Protein 8DQK (pdb70)

Foldseek 3Di:
DQDAFKDKAFDDCVQLVCLQVLVVVLVVLLVVVLVVLVVDADVVPNVLSVLVSVLSVVVVLLVCLQCVLLNTFMFMAGDCPVCCVPFNDPVPDGDAAAEEEEEEEEAPPVDPVLLLLQFVQQLQLFPDDFQRYAYEYQHQQPDVLNVVSVLVSLVVLLPLNLCCVQFVQFPSGDVVSVPDPPDPCTGPDDVVVVVVVVVVVVVVVVVVVCSVCVVVVQVVVQVVLVCCRARADPVRDGDQAAGPDDDDQRHRQHTAKAKAWSDWRWDPDFDFDDDQDDVCNDHGHPTGRTGHTDMYIHAHGDPPDCCQRPQNSVVLVVLLCCLQNLGQKYAYAYSQKHFRDSCVVVRQVSLCPGPPNPQAFKEAFQEAADDADPVRQQLLGCLCPCLPRQSSSQHPFHGFFDAHRMMGGPLVDVPVSVCCSVPPDNPVVSVPNDTPDPVSRVVSSVPSHPPVVPPDCDQPPDGQHGPAQGSTRVNRLRVCLVRGTHHYHDDPPGGIYGHGDFADPVVLVVLLSQLLRLQRVLPDPSQLVPGDPNDDVSVSSNSNSSNCVLVSQVSLLVVLCVLLVCLVVVDDSDNDQDPVNVVSVVSSVVSVVVSVVSSCVVSVHDPVSVLSSQLVVSVSSNQSSVVSVVVVVVVVVVVVSRQDADDDPSPVRVVCSVQSLLLSVLSSVLVQVVPPDPDCPPVPCVVVVVVVVCSSPVPVLLCNVGPVSPDCPPVVVVSVVSSVVSNVVSVVD

B-factor: mean 115.26, std 30.17, range [55.79, 216.32]

Radius of gyration: 29.5 Å; Cα contacts (8 Å, |Δi|>4): 977; chains: 1; bounding box: 66×68×90 Å

Structure (mmCIF, N/CA/C/O backbone):
data_8DQK
#
_entry.id   8DQK
#
_cell.length_a   1.00
_cell.length_b   1.00
_cell.length_c   1.00
_cell.angle_alpha   90.00
_cell.angle_beta   90.00
_cell.angle_gamma   90.00
#
_symmetry.space_group_name_H-M   'P 1'
#
loop_
_atom_site.group_PDB
_atom_site.id
_atom_site.type_symbol
_atom_site.label_atom_id
_atom_site.label_alt_id
_atom_site.label_comp_id
_atom_site.label_asym_id
_atom_site.label_entity_id
_atom_site.label_seq_id
_atom_site.pdbx_PDB_ins_code
_atom_site.Cartn_x
_atom_site.Cartn_y
_atom_site.Cartn_z
_atom_site.occupancy
_atom_site.B_iso_or_equiv
_atom_site.auth_seq_id
_atom_site.auth_comp_id
_atom_site.auth_asym_id
_atom_site.auth_atom_id
_atom_site.pdbx_PDB_model_num
ATOM 1 N N . ASP A 1 90 ? 109.183 86.256 150.440 1.00 157.05 90 ASP A N 1
ATOM 2 C CA . ASP A 1 90 ? 109.448 86.042 149.023 1.00 157.05 90 ASP A CA 1
ATOM 3 C C . ASP A 1 90 ? 110.883 86.431 148.681 1.00 157.05 90 ASP A C 1
ATOM 4 O O . ASP A 1 90 ? 111.533 87.159 149.432 1.00 157.05 90 ASP A O 1
ATOM 9 N N . ASP A 1 91 ? 111.373 85.943 147.543 1.00 140.17 91 ASP A N 1
ATOM 10 C CA . ASP A 1 91 ? 112.708 86.272 147.063 1.00 140.17 91 ASP A CA 1
ATOM 11 C C . ASP A 1 91 ? 112.680 86.989 145.719 1.00 140.17 91 ASP A C 1
ATOM 12 O O . ASP A 1 91 ? 113.675 86.953 144.987 1.00 140.17 91 ASP A O 1
ATOM 17 N N . ARG A 1 92 ? 111.567 87.626 145.376 1.00 141.97 92 ARG A N 1
ATOM 18 C CA . ARG A 1 92 ? 111.500 88.385 144.138 1.00 141.97 92 ARG A CA 1
ATOM 19 C C . ARG A 1 92 ? 112.486 89.550 144.198 1.00 141.97 92 ARG A C 1
ATOM 20 O O . ARG A 1 92 ? 112.556 90.251 145.215 1.00 141.97 92 ARG A O 1
ATOM 28 N N . PRO A 1 93 ? 113.272 89.772 143.144 1.00 128.26 93 PRO A N 1
ATOM 29 C CA . PRO A 1 93 ? 114.280 90.845 143.178 1.00 128.26 93 PRO A CA 1
ATOM 30 C C . PRO A 1 93 ? 113.654 92.206 143.445 1.00 128.26 93 PRO A C 1
ATOM 31 O O . PRO A 1 93 ? 112.627 92.567 142.865 1.00 128.26 93 PRO A O 1
ATOM 35 N N . VAL A 1 94 ? 114.295 92.965 144.339 1.00 113.72 94 VAL A N 1
ATOM 36 C CA . VAL A 1 94 ? 113.753 94.230 144.823 1.00 113.72 94 VAL A CA 1
ATOM 37 C C . VAL A 1 94 ? 113.821 95.353 143.802 1.00 113.72 94 VAL A C 1
ATOM 38 O O . VAL A 1 94 ? 113.385 96.471 144.098 1.00 113.72 94 VAL A O 1
ATOM 42 N N . PHE A 1 95 ? 114.368 95.100 142.615 1.00 120.46 95 PHE A N 1
ATOM 43 C CA . PHE A 1 95 ? 114.620 96.159 141.637 1.00 120.46 95 PHE A CA 1
ATOM 44 C C . PHE A 1 95 ? 114.080 95.736 140.273 1.00 120.46 95 PHE A C 1
ATOM 45 O O . PHE A 1 95 ? 114.518 94.734 139.701 1.00 120.46 95 PHE A O 1
ATOM 53 N N . ARG A 1 96 ? 113.098 96.486 139.776 1.00 109.82 96 ARG A N 1
ATOM 54 C CA . ARG A 1 96 ? 112.597 96.288 138.425 1.00 109.82 96 ARG A CA 1
ATOM 55 C C . ARG A 1 96 ? 113.490 97.012 137.426 1.00 109.82 96 ARG A C 1
ATOM 56 O O . ARG A 1 96 ? 113.867 98.173 137.627 1.00 109.82 96 ARG A O 1
ATOM 64 N N . THR A 1 97 ? 113.827 96.316 136.345 1.00 105.67 97 THR A N 1
ATOM 65 C CA . THR A 1 97 ? 114.725 96.825 135.320 1.00 105.67 97 THR A CA 1
ATOM 66 C C . THR A 1 97 ? 113.954 97.092 134.036 1.00 105.67 97 THR A C 1
ATOM 67 O O . THR A 1 97 ? 113.075 96.313 133.653 1.00 105.67 97 THR A O 1
ATOM 71 N N . GLU A 1 98 ? 114.289 98.196 133.375 1.00 100.91 98 GLU A N 1
ATOM 72 C CA . GLU A 1 98 ? 113.722 98.545 132.081 1.00 100.91 98 GLU A CA 1
ATOM 73 C C . GLU A 1 98 ? 114.860 98.692 131.085 1.00 100.91 98 GLU A C 1
ATOM 74 O O . GLU A 1 98 ? 115.784 99.485 131.301 1.00 100.91 98 GLU A O 1
ATOM 80 N N . LYS A 1 99 ? 114.798 97.922 130.007 1.00 99.93 99 LYS A N 1
ATOM 81 C CA . LYS A 1 99 ? 115.839 97.940 128.993 1.00 99.93 99 LYS A CA 1
ATOM 82 C C . LYS A 1 99 ? 115.383 98.737 127.777 1.00 99.93 99 LYS A C 1
ATOM 83 O O . LYS A 1 99 ? 114.197 98.788 127.441 1.00 99.93 99 LYS A O 1
ATOM 89 N N . ILE A 1 100 ? 116.354 99.370 127.115 1.00 105.59 100 ILE A N 1
ATOM 90 C CA . ILE A 1 100 ? 116.057 100.100 125.891 1.00 105.59 100 ILE A CA 1
ATOM 91 C C . ILE A 1 100 ? 115.703 99.111 124.791 1.00 105.59 100 ILE A C 1
ATOM 92 O O . ILE A 1 100 ? 116.310 98.038 124.674 1.00 105.59 100 ILE A O 1
ATOM 97 N N . LYS A 1 101 ? 114.700 99.462 123.989 1.00 88.92 101 LYS A N 1
ATOM 98 C CA . LYS A 1 101 ? 114.274 98.596 122.898 1.00 88.92 101 LYS A CA 1
ATOM 99 C C . LYS A 1 101 ? 115.427 98.352 121.932 1.00 88.92 101 LYS A C 1
ATOM 100 O O . LYS A 1 101 ? 116.219 99.253 121.643 1.00 88.92 101 LYS A O 1
ATOM 106 N N . GLY A 1 102 ? 115.523 97.114 121.442 1.00 89.88 102 GLY A N 1
ATOM 107 C CA . GLY A 1 102 ? 116.595 96.775 120.520 1.00 89.88 102 GLY A CA 1
ATOM 108 C C . GLY A 1 102 ? 116.557 97.606 119.253 1.00 89.88 102 GLY A C 1
ATOM 109 O O . GLY A 1 102 ? 117.593 98.082 118.779 1.00 89.88 102 GLY A O 1
ATOM 110 N N . VAL A 1 103 ? 115.357 97.818 118.704 1.00 86.55 103 VAL A N 1
ATOM 111 C CA . VAL A 1 103 ? 115.192 98.628 117.502 1.00 86.55 103 VAL A CA 1
ATOM 112 C C . VAL A 1 103 ? 115.565 100.084 117.756 1.00 86.55 103 VAL A C 1
ATOM 113 O O . VAL A 1 103 ? 115.606 100.887 116.818 1.00 86.55 103 VAL A O 1
ATOM 117 N N . LEU A 1 104 ? 115.829 100.450 119.009 1.00 84.26 104 LEU A N 1
ATOM 118 C CA . LEU A 1 104 ? 116.341 101.769 119.354 1.00 84.26 104 LEU A CA 1
ATOM 119 C C . LEU A 1 104 ? 117.774 101.707 119.871 1.00 84.26 104 LEU A C 1
ATOM 120 O O . LEU A 1 104 ? 118.592 102.570 119.537 1.00 84.26 104 LEU A O 1
ATOM 125 N N . LEU A 1 105 ? 118.094 100.698 120.684 1.00 94.09 105 LEU A N 1
ATOM 126 C CA . LEU A 1 105 ? 119.432 100.600 121.258 1.00 94.09 105 LEU A CA 1
ATOM 127 C C . LEU A 1 105 ? 120.472 100.262 120.195 1.00 94.09 105 LEU A C 1
ATOM 128 O O . LEU A 1 105 ? 121.527 100.904 120.121 1.00 94.09 105 LEU A O 1
ATOM 133 N N . HIS A 1 106 ? 120.201 99.249 119.370 1.00 108.84 106 HIS A N 1
ATOM 134 C CA . HIS A 1 106 ? 121.158 98.870 118.331 1.00 108.84 106 HIS A CA 1
ATOM 135 C C . HIS A 1 106 ? 121.403 99.990 117.326 1.00 108.84 106 HIS A C 1
ATOM 136 O O . HIS A 1 106 ? 122.578 100.265 117.016 1.00 108.84 106 HIS A O 1
ATOM 143 N N . PRO A 1 107 ? 120.380 100.665 116.779 1.00 101.03 107 PRO A N 1
ATOM 144 C CA . PRO A 1 107 ? 120.675 101.833 115.936 1.00 101.03 107 PRO A CA 1
ATOM 145 C C . PRO A 1 107 ? 121.456 102.907 116.667 1.00 101.03 107 PRO A C 1
ATOM 146 O O . PRO A 1 107 ? 122.320 103.549 116.063 1.00 101.03 107 PRO A O 1
ATOM 150 N N . TYR A 1 108 ? 121.199 103.095 117.962 1.00 96.42 108 TYR A N 1
ATOM 151 C CA . TYR A 1 108 ? 121.932 104.098 118.731 1.00 96.42 108 TYR A CA 1
ATOM 152 C C . TYR A 1 108 ? 123.426 103.793 118.750 1.00 96.42 108 TYR A C 1
ATOM 153 O O . TYR A 1 108 ? 124.256 104.666 118.462 1.00 96.42 108 TYR A O 1
ATOM 162 N N . ARG A 1 109 ? 123.790 102.547 119.064 1.00 106.88 109 ARG A N 1
ATOM 163 C CA . ARG A 1 109 ? 125.206 102.207 119.162 1.00 106.88 109 ARG A CA 1
ATOM 164 C C . ARG A 1 109 ? 125.874 102.189 117.790 1.00 106.88 109 ARG A C 1
ATOM 165 O O . ARG A 1 109 ? 127.011 102.659 117.647 1.00 106.88 109 ARG A O 1
ATOM 173 N N . VAL A 1 110 ? 125.193 101.666 116.765 1.00 116.82 110 VAL A N 1
ATOM 174 C CA . VAL A 1 110 ? 125.815 101.652 115.441 1.00 116.82 110 VAL A CA 1
ATOM 175 C C . VAL A 1 110 ? 125.960 103.074 114.912 1.00 116.82 110 VAL A C 1
ATOM 176 O O . VAL A 1 110 ? 126.908 103.387 114.180 1.00 116.82 110 VAL A O 1
ATOM 180 N N . LEU A 1 111 ? 125.045 103.968 115.296 1.00 106.05 111 LEU A N 1
ATOM 181 C CA . LEU A 1 111 ? 125.144 105.355 114.871 1.00 106.05 111 LEU A CA 1
ATOM 182 C C . LEU A 1 111 ? 126.254 106.091 115.610 1.00 106.05 111 LEU A C 1
ATOM 183 O O . LEU A 1 111 ? 126.928 106.935 115.016 1.00 106.05 111 LEU A O 1
ATOM 188 N N . ILE A 1 112 ? 126.478 105.774 116.887 1.00 94.65 112 ILE A N 1
ATOM 189 C CA . ILE A 1 112 ? 127.651 106.313 117.576 1.00 94.65 112 ILE A CA 1
ATOM 190 C C . ILE A 1 112 ? 128.931 105.816 116.910 1.00 94.65 112 ILE A C 1
ATOM 191 O O . ILE A 1 112 ? 129.905 106.567 116.753 1.00 94.65 112 ILE A O 1
ATOM 196 N N . PHE A 1 113 ? 128.950 104.540 116.514 1.00 102.85 113 PHE A N 1
ATOM 197 C CA . PHE A 1 113 ? 130.125 103.990 115.842 1.00 102.85 113 PHE A CA 1
ATOM 198 C C . PHE A 1 113 ? 130.388 104.695 114.515 1.00 102.85 113 PHE A C 1
ATOM 199 O O . PHE A 1 113 ? 131.532 105.058 114.209 1.00 102.85 113 PHE A O 1
ATOM 207 N N . VAL A 1 114 ? 129.343 104.900 113.710 1.00 94.91 114 VAL A N 1
ATOM 208 C CA . VAL A 1 114 ? 129.549 105.589 112.442 1.00 94.91 114 VAL A CA 1
ATOM 209 C C . VAL A 1 114 ? 129.889 107.055 112.686 1.00 94.91 114 VAL A C 1
ATOM 210 O O . VAL A 1 114 ? 130.604 107.667 111.889 1.00 94.91 114 VAL A O 1
ATOM 214 N N . ARG A 1 115 ? 129.416 107.636 113.793 1.00 93.18 115 ARG A N 1
ATOM 215 C CA . ARG A 1 115 ? 129.813 108.996 114.147 1.00 93.18 115 ARG A CA 1
ATOM 216 C C . ARG A 1 115 ? 131.310 109.084 114.405 1.00 93.18 115 ARG A C 1
ATOM 217 O O . ARG A 1 115 ? 131.986 109.992 113.906 1.00 93.18 115 ARG A O 1
ATOM 225 N N . LEU A 1 116 ? 131.848 108.150 115.192 1.00 92.13 116 LEU A N 1
ATOM 226 C CA . LEU A 1 116 ? 133.280 108.190 115.478 1.00 92.13 116 LEU A CA 1
ATOM 227 C C . LEU A 1 116 ? 134.099 107.901 114.222 1.00 92.13 116 LEU A C 1
ATOM 228 O O . LEU A 1 116 ? 135.147 108.523 113.998 1.00 92.13 116 LEU A O 1
ATOM 233 N N . ILE A 1 117 ? 133.626 106.978 113.379 1.00 87.52 117 ILE A N 1
ATOM 234 C CA . ILE A 1 117 ? 134.319 106.705 112.120 1.00 87.52 117 ILE A CA 1
ATOM 235 C C . ILE A 1 117 ? 134.313 107.940 111.224 1.00 87.52 117 ILE A C 1
ATOM 236 O O . ILE A 1 117 ? 135.332 108.291 110.611 1.00 87.52 117 ILE A O 1
ATOM 241 N N . ALA A 1 118 ? 133.166 108.620 111.135 1.00 84.57 118 ALA A N 1
ATOM 242 C CA . ALA A 1 118 ? 133.063 109.817 110.311 1.00 84.57 118 ALA A CA 1
ATOM 243 C C . ALA A 1 118 ? 133.951 110.931 110.845 1.00 84.57 118 ALA A C 1
ATOM 244 O O . ALA A 1 118 ? 134.546 111.678 110.064 1.00 84.57 118 ALA A O 1
ATOM 246 N N . PHE A 1 119 ? 134.047 111.068 112.169 1.00 75.00 119 PHE A N 1
ATOM 247 C CA . PHE A 1 119 ? 134.957 112.063 112.729 1.00 75.00 119 PHE A CA 1
ATOM 248 C C . PHE A 1 119 ? 136.412 111.733 112.428 1.00 75.00 119 PHE A C 1
ATOM 249 O O . PHE A 1 119 ? 137.212 112.637 112.162 1.00 75.00 119 PHE A O 1
ATOM 257 N N . THR A 1 120 ? 136.788 110.455 112.508 1.00 82.89 120 THR A N 1
ATOM 258 C CA . THR A 1 120 ? 138.156 110.088 112.154 1.00 82.89 120 THR A CA 1
ATOM 259 C C . THR A 1 120 ? 138.443 110.418 110.694 1.00 82.89 120 THR A C 1
ATOM 260 O O . THR A 1 120 ? 139.501 110.972 110.367 1.00 82.89 120 THR A O 1
ATOM 264 N N . LEU A 1 121 ? 137.495 110.113 109.806 1.00 73.13 121 LEU A N 1
ATOM 265 C CA . LEU A 1 121 ? 137.664 110.460 108.399 1.00 73.13 121 LEU A CA 1
ATOM 266 C C . LEU A 1 121 ? 137.750 111.971 108.209 1.00 73.13 121 LEU A C 1
ATOM 267 O O . LEU A 1 121 ? 138.551 112.459 107.404 1.00 73.13 121 LEU A O 1
ATOM 272 N N . PHE A 1 122 ? 136.936 112.728 108.949 1.00 79.05 122 PHE A N 1
ATOM 273 C CA . PHE A 1 122 ? 136.948 114.184 108.849 1.00 79.05 122 PHE A CA 1
ATOM 274 C C . PHE A 1 122 ? 138.284 114.767 109.289 1.00 79.05 122 PHE A C 1
ATOM 275 O O . PHE A 1 122 ? 138.836 115.652 108.625 1.00 79.05 122 PHE A O 1
ATOM 283 N N . VAL A 1 123 ? 138.810 114.300 110.422 1.00 77.28 123 VAL A N 1
ATOM 284 C CA . VAL A 1 123 ? 140.076 114.843 110.900 1.00 77.28 123 VAL A CA 1
ATOM 285 C C . VAL A 1 123 ? 141.211 114.432 109.970 1.00 77.28 123 VAL A C 1
ATOM 286 O O . VAL A 1 123 ? 142.142 115.213 109.739 1.00 77.28 123 VAL A O 1
ATOM 290 N N . ILE A 1 124 ? 141.146 113.225 109.397 1.00 73.12 124 ILE A N 1
ATOM 291 C CA . ILE A 1 124 ? 142.147 112.818 108.413 1.00 73.12 124 ILE A CA 1
ATOM 292 C C . ILE A 1 124 ? 142.090 113.731 107.192 1.00 73.12 124 ILE A C 1
ATOM 293 O O . ILE A 1 124 ? 143.123 114.184 106.682 1.00 73.12 124 ILE A O 1
ATOM 298 N N . TRP A 1 125 ? 140.877 114.021 106.713 1.00 74.38 125 TRP A N 1
ATOM 299 C CA . TRP A 1 125 ? 140.711 114.904 105.563 1.00 74.38 125 TRP A CA 1
ATOM 300 C C . TRP A 1 125 ? 141.252 116.298 105.853 1.00 74.38 125 TRP A C 1
ATOM 301 O O . TRP A 1 125 ? 141.927 116.900 105.010 1.00 74.38 125 TRP A O 1
ATOM 312 N N . ARG A 1 126 ? 140.959 116.829 107.042 1.00 68.29 126 ARG A N 1
ATOM 313 C CA . ARG A 1 126 ? 141.423 118.168 107.389 1.00 68.29 126 ARG A CA 1
ATOM 314 C C . ARG A 1 126 ? 142.940 118.213 107.523 1.00 68.29 126 ARG A C 1
ATOM 315 O O . ARG A 1 126 ? 143.578 119.188 107.107 1.00 68.29 126 ARG A O 1
ATOM 323 N N . ILE A 1 127 ? 143.537 117.172 108.107 1.00 65.59 127 ILE A N 1
ATOM 324 C CA . ILE A 1 127 ? 144.989 117.130 108.245 1.00 65.59 127 ILE A CA 1
ATOM 325 C C . ILE A 1 127 ? 145.657 117.042 106.878 1.00 65.59 127 ILE A C 1
ATOM 326 O O . ILE A 1 127 ? 146.629 117.756 106.601 1.00 65.59 127 ILE A O 1
ATOM 331 N N . SER A 1 128 ? 145.148 116.171 106.003 1.00 55.79 128 SER A N 1
ATOM 332 C CA . SER A 1 128 ? 145.760 116.001 104.688 1.00 55.79 128 SER A CA 1
ATOM 333 C C . SER A 1 128 ? 145.642 117.266 103.846 1.00 55.79 128 SER A C 1
ATOM 334 O O . SER A 1 128 ? 146.603 117.664 103.176 1.00 55.79 128 SER A O 1
ATOM 337 N N . HIS A 1 129 ? 144.478 117.910 103.865 1.00 59.94 129 HIS A N 1
ATOM 338 C CA . HIS A 1 129 ? 144.212 119.093 103.049 1.00 59.94 129 HIS A CA 1
ATOM 339 C C . HIS A 1 129 ? 144.560 120.336 103.860 1.00 59.94 129 HIS A C 1
ATOM 340 O O . HIS A 1 129 ? 143.725 120.867 104.597 1.00 59.94 129 HIS A O 1
ATOM 347 N N . LYS A 1 130 ? 145.799 120.797 103.720 1.00 74.51 130 LYS A N 1
ATOM 348 C CA . LYS A 1 130 ? 146.256 121.997 104.400 1.00 74.51 130 LYS A CA 1
ATOM 349 C C . LYS A 1 130 ? 145.734 123.246 103.696 1.00 74.51 130 LYS A C 1
ATOM 350 O O . LYS A 1 130 ? 145.359 123.221 102.520 1.00 74.51 130 LYS A O 1
ATOM 356 N N . ASN A 1 131 ? 145.712 124.353 104.437 1.00 78.58 131 ASN A N 1
ATOM 357 C CA . ASN A 1 131 ? 145.296 125.642 103.895 1.00 78.58 131 ASN A CA 1
ATOM 358 C C . ASN A 1 131 ? 146.486 126.592 103.912 1.00 78.58 131 ASN A C 1
ATOM 359 O O . ASN A 1 131 ? 146.755 127.230 104.941 1.00 78.58 131 ASN A O 1
ATOM 364 N N . PRO A 1 132 ? 147.231 126.718 102.811 1.00 84.96 132 PRO A N 1
ATOM 365 C CA . PRO A 1 132 ? 148.420 127.588 102.825 1.00 84.96 132 PRO A CA 1
ATOM 366 C C . PRO A 1 132 ? 148.107 129.052 103.078 1.00 84.96 132 PRO A C 1
ATOM 367 O O . PRO A 1 132 ? 148.940 129.762 103.655 1.00 84.96 132 PRO A O 1
ATOM 371 N N . ASP A 1 133 ? 146.932 129.528 102.661 1.00 87.58 133 ASP A N 1
ATOM 372 C CA . ASP A 1 133 ? 146.584 130.932 102.848 1.00 87.58 133 ASP A CA 1
ATOM 373 C C . ASP A 1 133 ? 146.413 131.292 104.318 1.00 87.58 133 ASP A C 1
ATOM 374 O O . ASP A 1 133 ? 146.751 132.410 104.722 1.00 87.58 133 ASP A O 1
ATOM 379 N N . ALA A 1 134 ? 145.898 130.368 105.124 1.00 85.55 134 ALA A N 1
ATOM 380 C CA . ALA A 1 134 ? 145.600 130.613 106.532 1.00 85.55 134 ALA A CA 1
ATOM 381 C C . ALA A 1 134 ? 146.144 129.468 107.381 1.00 85.55 134 ALA A C 1
ATOM 382 O O . ALA A 1 134 ? 145.433 128.867 108.187 1.00 85.55 134 ALA A O 1
ATOM 384 N N . MET A 1 135 ? 147.427 129.147 107.185 1.00 91.22 135 MET A N 1
ATOM 385 C CA . MET A 1 135 ? 148.013 127.973 107.827 1.00 91.22 135 MET A CA 1
ATOM 386 C C . MET A 1 135 ? 147.929 128.046 109.347 1.00 91.22 135 MET A C 1
ATOM 387 O O . MET A 1 135 ? 147.640 127.034 109.996 1.00 91.22 135 MET A O 1
ATOM 392 N N . TRP A 1 136 ? 148.176 129.219 109.935 1.00 68.50 136 TRP A N 1
ATOM 393 C CA . TRP A 1 136 ? 147.967 129.372 111.372 1.00 68.50 136 TRP A CA 1
ATOM 394 C C . TRP A 1 136 ? 146.507 129.126 111.732 1.00 68.50 136 TRP A C 1
ATOM 395 O O . TRP A 1 136 ? 146.198 128.398 112.686 1.00 68.50 136 TRP A O 1
ATOM 406 N N . LEU A 1 137 ? 145.591 129.720 110.963 1.00 75.75 137 LEU A N 1
ATOM 407 C CA . LEU A 1 137 ? 144.170 129.491 111.190 1.00 75.75 137 LEU A CA 1
ATOM 408 C C . LEU A 1 137 ? 143.802 128.037 110.932 1.00 75.75 137 LEU A C 1
ATOM 409 O O . LEU A 1 137 ? 142.941 127.480 111.619 1.00 75.75 137 LEU A O 1
ATOM 414 N N . TRP A 1 138 ? 144.444 127.405 109.948 1.00 81.25 138 TRP A N 1
ATOM 415 C CA . TRP A 1 138 ? 144.182 125.993 109.678 1.00 81.25 138 TRP A CA 1
ATOM 416 C C . TRP A 1 138 ? 144.576 125.124 110.867 1.00 81.25 138 TRP A C 1
ATOM 417 O O . TRP A 1 138 ? 143.824 124.229 111.275 1.00 81.25 138 TRP A O 1
ATOM 428 N N . VAL A 1 139 ? 145.756 125.378 111.439 1.00 82.07 139 VAL A N 1
ATOM 429 C CA . VAL A 1 139 ? 146.211 124.609 112.596 1.00 82.07 139 VAL A CA 1
ATOM 430 C C . VAL A 1 139 ? 145.286 124.843 113.783 1.00 82.07 139 VAL A C 1
ATOM 431 O O . VAL A 1 139 ? 144.900 123.904 114.492 1.00 82.07 139 VAL A O 1
ATOM 435 N N . THR A 1 140 ? 144.910 126.103 114.013 1.00 89.76 140 THR A N 1
ATOM 436 C CA . THR A 1 140 ? 144.007 126.402 115.119 1.00 89.76 140 THR A CA 1
ATOM 437 C C . THR A 1 140 ? 142.661 125.713 114.925 1.00 89.76 140 THR A C 1
ATOM 438 O O . THR A 1 140 ? 142.086 125.177 115.879 1.00 89.76 140 THR A O 1
ATOM 442 N N . SER A 1 141 ? 142.156 125.695 113.690 1.00 90.65 141 SER A N 1
ATOM 443 C CA . SER A 1 141 ? 140.862 125.082 113.416 1.00 90.65 141 SER A CA 1
ATOM 444 C C . SER A 1 141 ? 140.906 123.572 113.606 1.00 90.65 141 SER A C 1
ATOM 445 O O . SER A 1 141 ? 139.972 122.991 114.173 1.00 90.65 141 SER A O 1
ATOM 448 N N . ILE A 1 142 ? 141.968 122.911 113.136 1.00 89.97 142 ILE A N 1
ATOM 449 C CA . ILE A 1 142 ? 142.031 121.458 113.294 1.00 89.97 142 ILE A CA 1
ATOM 450 C C . ILE A 1 142 ? 142.204 121.098 114.765 1.00 89.97 142 ILE A C 1
ATOM 451 O O . ILE A 1 142 ? 141.621 120.123 115.252 1.00 89.97 142 ILE A O 1
ATOM 456 N N . CYS A 1 143 ? 142.987 121.892 115.503 1.00 95.21 143 CYS A N 1
ATOM 457 C CA . CYS A 1 143 ? 143.122 121.653 116.938 1.00 95.21 143 CYS A CA 1
ATOM 458 C C . CYS A 1 143 ? 141.786 121.832 117.652 1.00 95.21 143 CYS A C 1
ATOM 459 O O . CYS A 1 143 ? 141.416 121.027 118.517 1.00 95.21 143 CYS A O 1
ATOM 462 N N . GLY A 1 144 ? 141.043 122.882 117.296 1.00 95.75 144 GLY A N 1
ATOM 463 C CA . GLY A 1 144 ? 139.753 123.112 117.924 1.00 95.75 144 GLY A CA 1
ATOM 464 C C . GLY A 1 144 ? 138.746 122.023 117.612 1.00 95.75 144 GLY A C 1
ATOM 465 O O . GLY A 1 144 ? 138.000 121.586 118.493 1.00 95.75 144 GLY A O 1
ATOM 466 N N . GLU A 1 145 ? 138.703 121.571 116.356 1.00 94.62 145 GLU A N 1
ATOM 467 C CA . GLU A 1 145 ? 137.790 120.489 116.006 1.00 94.62 145 GLU A CA 1
ATOM 468 C C . GLU A 1 145 ? 138.192 119.186 116.686 1.00 94.62 145 GLU A C 1
ATOM 469 O O . GLU A 1 145 ? 137.320 118.419 117.109 1.00 94.62 145 GLU A O 1
ATOM 475 N N . PHE A 1 146 ? 139.497 118.932 116.827 1.00 99.64 146 PHE A N 1
ATOM 476 C CA . PHE A 1 146 ? 139.944 117.750 117.554 1.00 99.64 146 PHE A CA 1
ATOM 477 C C . PHE A 1 146 ? 139.504 117.817 119.010 1.00 99.64 146 PHE A C 1
ATOM 478 O O . PHE A 1 146 ? 139.028 116.823 119.568 1.00 99.64 146 PHE A O 1
ATOM 486 N N . TRP A 1 147 ? 139.639 118.989 119.637 1.00 104.66 147 TRP A N 1
ATOM 487 C CA . TRP A 1 147 ? 139.208 119.132 121.025 1.00 104.66 147 TRP A CA 1
ATOM 488 C C . TRP A 1 147 ? 137.698 118.962 121.164 1.00 104.66 147 TRP A C 1
ATOM 489 O O . TRP A 1 147 ? 137.224 118.312 122.104 1.00 104.66 147 TRP A O 1
ATOM 500 N N . PHE A 1 148 ? 136.926 119.547 120.244 1.00 98.04 148 PHE A N 1
ATOM 501 C CA . PHE A 1 148 ? 135.473 119.408 120.303 1.00 98.04 148 PHE A CA 1
ATOM 502 C C . PHE A 1 148 ? 135.047 117.956 120.134 1.00 98.04 148 PHE A C 1
ATOM 503 O O . PHE A 1 148 ? 134.169 117.472 120.858 1.00 98.04 148 PHE A O 1
ATOM 511 N N . GLY A 1 149 ? 135.659 117.244 119.187 1.00 100.59 149 GLY A N 1
ATOM 512 C CA . GLY A 1 149 ? 135.338 115.838 119.016 1.00 100.59 149 GLY A CA 1
ATOM 513 C C . GLY A 1 149 ? 135.761 114.992 120.199 1.00 100.59 149 GLY A C 1
ATOM 514 O O . GLY A 1 149 ? 135.070 114.043 120.570 1.00 100.59 149 GLY A O 1
ATOM 515 N N . PHE A 1 150 ? 136.906 115.320 120.803 1.00 109.33 150 PHE A N 1
ATOM 516 C CA . PHE A 1 150 ? 137.336 114.609 122.001 1.00 109.33 150 PHE A CA 1
ATOM 517 C C . PHE A 1 150 ? 136.342 114.809 123.137 1.00 109.33 150 PHE A C 1
ATOM 518 O O . PHE A 1 150 ? 135.988 113.853 123.835 1.00 109.33 150 PHE A O 1
ATOM 526 N N . SER A 1 151 ? 135.866 116.042 123.321 1.00 105.56 151 SER A N 1
ATOM 527 C CA . SER A 1 151 ? 134.862 116.308 124.348 1.00 105.56 151 SER A CA 1
ATOM 528 C C . SER A 1 151 ? 133.557 115.578 124.051 1.00 105.56 151 SER A C 1
ATOM 529 O O . SER A 1 151 ? 132.917 115.041 124.964 1.00 105.56 151 SER A O 1
ATOM 532 N N . TRP A 1 152 ? 133.143 115.551 122.781 1.00 106.80 152 TRP A N 1
ATOM 533 C CA . TRP A 1 152 ? 131.928 114.827 122.420 1.00 106.80 152 TRP A CA 1
ATOM 534 C C . TRP A 1 152 ? 132.077 113.337 122.696 1.00 106.80 152 TRP A C 1
ATOM 535 O O . TRP A 1 152 ? 131.135 112.686 123.160 1.00 106.80 152 TRP A O 1
ATOM 546 N N . LEU A 1 153 ? 133.253 112.777 122.403 1.00 102.97 153 LEU A N 1
ATOM 547 C CA . LEU A 1 153 ? 133.510 111.376 122.719 1.00 102.97 153 LEU A CA 1
ATOM 548 C C . LEU A 1 153 ? 133.442 111.138 124.221 1.00 102.97 153 LEU A C 1
ATOM 549 O O . LEU A 1 153 ? 132.823 110.172 124.680 1.00 102.97 153 LEU A O 1
ATOM 554 N N . LEU A 1 154 ? 134.057 112.027 125.006 1.00 114.66 154 LEU A N 1
ATOM 555 C CA . LEU A 1 154 ? 134.002 111.896 126.459 1.00 114.66 154 LEU A CA 1
ATOM 556 C C . LEU A 1 154 ? 132.568 111.943 126.968 1.00 114.66 154 LEU A C 1
ATOM 557 O O . LEU A 1 154 ? 132.222 111.236 127.922 1.00 114.66 154 LEU A O 1
ATOM 562 N N . ASP A 1 155 ? 131.725 112.771 126.349 1.00 118.77 155 ASP A N 1
ATOM 563 C CA . ASP A 1 155 ? 130.350 112.928 126.810 1.00 118.77 155 ASP A CA 1
ATOM 564 C C . ASP A 1 155 ? 129.440 111.793 126.353 1.00 118.77 155 ASP A C 1
ATOM 565 O O . ASP A 1 155 ? 128.492 111.444 127.066 1.00 118.77 155 ASP A O 1
ATOM 570 N N . GLN A 1 156 ? 129.704 111.205 125.187 1.00 123.32 156 GLN A N 1
ATOM 571 C CA . GLN A 1 156 ? 128.794 110.228 124.600 1.00 123.32 156 GLN A CA 1
ATOM 572 C C . GLN A 1 156 ? 129.213 108.782 124.823 1.00 123.32 156 GLN A C 1
ATOM 573 O O . GLN A 1 156 ? 128.365 107.888 124.739 1.00 123.32 156 GLN A O 1
ATOM 579 N N . LEU A 1 157 ? 130.493 108.527 125.096 1.00 115.45 157 LEU A N 1
ATOM 580 C CA . LEU A 1 157 ? 130.954 107.155 125.301 1.00 115.45 157 LEU A CA 1
ATOM 581 C C . LEU A 1 157 ? 130.285 106.470 126.490 1.00 115.45 157 LEU A C 1
ATOM 582 O O . LEU A 1 157 ? 129.883 105.302 126.347 1.00 115.45 157 LEU A O 1
ATOM 587 N N . PRO A 1 158 ? 130.133 107.094 127.664 1.00 107.09 158 PRO A N 1
ATOM 588 C CA . PRO A 1 158 ? 129.469 106.400 128.775 1.00 107.09 158 PRO A CA 1
ATOM 589 C C . PRO A 1 158 ? 127.950 106.474 128.752 1.00 107.09 158 PRO A C 1
ATOM 590 O O . PRO A 1 158 ? 127.314 105.991 129.696 1.00 107.09 158 PRO A O 1
ATOM 594 N N . LYS A 1 159 ? 127.348 107.059 127.718 1.00 110.87 159 LYS A N 1
ATOM 595 C CA . LYS A 1 159 ? 125.900 107.074 127.559 1.00 110.87 159 LYS A CA 1
ATOM 596 C C . LYS A 1 159 ? 125.414 106.009 126.585 1.00 110.87 159 LYS A C 1
ATOM 597 O O . LYS A 1 159 ? 124.271 106.079 126.122 1.00 110.87 159 LYS A O 1
ATOM 603 N N . LEU A 1 160 ? 126.261 105.029 126.260 1.00 114.45 160 LEU A N 1
ATOM 604 C CA . LEU A 1 160 ? 125.930 104.067 125.215 1.00 114.45 160 LEU A CA 1
ATOM 605 C C . LEU A 1 160 ? 124.864 103.070 125.659 1.00 114.45 160 LEU A C 1
ATOM 606 O O . LEU A 1 160 ? 124.049 102.637 124.836 1.00 114.45 160 LEU A O 1
ATOM 611 N N . ASN A 1 161 ? 124.844 102.694 126.937 1.00 103.48 161 ASN A N 1
ATOM 612 C CA . ASN A 1 161 ? 123.987 101.612 127.432 1.00 103.48 161 ASN A CA 1
ATOM 613 C C . ASN A 1 161 ? 123.160 101.987 128.669 1.00 103.48 161 ASN A C 1
ATOM 614 O O . ASN A 1 161 ? 123.258 101.348 129.723 1.00 103.48 161 ASN A O 1
ATOM 619 N N . PRO A 1 162 ? 122.252 102.958 128.541 1.00 107.54 162 PRO A N 1
ATOM 620 C CA . PRO A 1 162 ? 121.382 103.297 129.675 1.00 107.54 162 PRO A CA 1
ATOM 621 C C . PRO A 1 162 ? 120.385 102.188 129.980 1.00 107.54 162 PRO A C 1
ATOM 622 O O . PRO A 1 162 ? 119.756 101.624 129.081 1.00 107.54 162 PRO A O 1
ATOM 626 N N . ILE A 1 163 ? 120.237 101.887 131.270 1.00 102.67 163 ILE A N 1
ATOM 627 C CA . ILE A 1 163 ? 119.237 100.944 131.764 1.00 102.67 163 ILE A CA 1
ATOM 628 C C . ILE A 1 163 ? 118.466 101.623 132.888 1.00 102.67 163 ILE A C 1
ATOM 629 O O . ILE A 1 163 ? 119.073 102.183 133.808 1.00 102.67 163 ILE A O 1
ATOM 634 N N . ASN A 1 164 ? 117.137 101.577 132.817 1.00 96.75 164 ASN A N 1
ATOM 635 C CA . ASN A 1 164 ? 116.315 102.218 133.830 1.00 96.75 164 ASN A CA 1
ATOM 636 C C . ASN A 1 164 ? 116.093 101.285 135.015 1.00 96.75 164 ASN A C 1
ATOM 637 O O . ASN A 1 164 ? 115.895 100.078 134.855 1.00 96.75 164 ASN A O 1
ATOM 642 N N . ARG A 1 165 ? 116.113 101.864 136.214 1.00 106.71 165 ARG A N 1
ATOM 643 C CA . ARG A 1 165 ? 116.013 101.096 137.449 1.00 106.71 165 ARG A CA 1
ATOM 644 C C . ARG A 1 165 ? 114.927 101.707 138.319 1.00 106.71 165 ARG A C 1
ATOM 645 O O . ARG A 1 165 ? 114.963 102.911 138.590 1.00 106.71 165 ARG A O 1
ATOM 653 N N . VAL A 1 166 ? 113.967 100.893 138.753 1.00 98.98 166 VAL A N 1
ATOM 654 C CA . VAL A 1 166 ? 112.945 101.381 139.679 1.00 98.98 166 VAL A CA 1
ATOM 655 C C . VAL A 1 166 ? 112.822 100.418 140.856 1.00 98.98 166 VAL A C 1
ATOM 656 O O . VAL A 1 166 ? 113.105 99.220 140.714 1.00 98.98 166 VAL A O 1
ATOM 660 N N . PRO A 1 167 ? 112.452 100.899 142.038 1.00 101.43 167 PRO A N 1
ATOM 661 C CA . PRO A 1 167 ? 112.269 100.015 143.190 1.00 101.43 167 PRO A CA 1
ATOM 662 C C . PRO A 1 167 ? 110.833 99.511 143.302 1.00 101.43 167 PRO A C 1
ATOM 663 O O . PRO A 1 167 ? 109.953 99.863 142.515 1.00 101.43 167 PRO A O 1
ATOM 667 N N . ASP A 1 168 ? 110.617 98.670 144.312 1.00 121.26 168 ASP A N 1
ATOM 668 C CA . ASP A 1 168 ? 109.291 98.190 144.683 1.00 121.26 168 ASP A CA 1
ATOM 669 C C . ASP A 1 168 ? 109.222 98.059 146.198 1.00 121.26 168 ASP A C 1
ATOM 670 O O . ASP A 1 168 ? 110.258 97.945 146.860 1.00 121.26 168 ASP A O 1
ATOM 675 N N . LEU A 1 169 ? 108.006 98.094 146.746 1.00 121.04 169 LEU A N 1
ATOM 676 C CA . LEU A 1 169 ? 107.830 98.137 148.192 1.00 121.04 169 LEU A CA 1
ATOM 677 C C . LEU A 1 169 ? 107.153 96.902 148.770 1.00 121.04 169 LEU A C 1
ATOM 678 O O . LEU A 1 169 ? 107.305 96.641 149.969 1.00 121.04 169 LEU A O 1
ATOM 683 N N . ALA A 1 170 ? 106.411 96.143 147.960 1.00 136.98 170 ALA A N 1
ATOM 684 C CA . ALA A 1 170 ? 105.711 94.972 148.482 1.00 136.98 170 ALA A CA 1
ATOM 685 C C . ALA A 1 170 ? 106.691 93.920 148.987 1.00 136.98 170 ALA A C 1
ATOM 686 O O . ALA A 1 170 ? 106.460 93.295 150.030 1.00 136.98 170 ALA A O 1
ATOM 688 N N . VAL A 1 171 ? 107.790 93.710 148.259 1.00 125.53 171 VAL A N 1
ATOM 689 C CA . VAL A 1 171 ? 108.776 92.715 148.670 1.00 125.53 171 VAL A CA 1
ATOM 690 C C . VAL A 1 171 ? 109.417 93.102 150.000 1.00 125.53 171 VAL A C 1
ATOM 691 O O . VAL A 1 171 ? 109.602 92.255 150.883 1.00 125.53 171 VAL A O 1
ATOM 695 N N . LEU A 1 172 ? 109.749 94.384 150.178 1.00 117.90 172 LEU A N 1
ATOM 696 C CA . LEU A 1 172 ? 110.287 94.833 151.459 1.00 117.90 172 LEU A CA 1
ATOM 697 C C . LEU A 1 172 ? 109.255 94.675 152.568 1.00 117.90 172 LEU A C 1
ATOM 698 O O . LEU A 1 172 ? 109.579 94.234 153.676 1.00 117.90 172 LEU A O 1
ATOM 703 N N . ARG A 1 173 ? 107.999 95.022 152.281 1.00 140.11 173 ARG A N 1
ATOM 704 C CA . ARG A 1 173 ? 106.966 94.970 153.309 1.00 140.11 173 ARG A CA 1
ATOM 705 C C . ARG A 1 173 ? 106.622 93.539 153.702 1.00 140.11 173 ARG A C 1
ATOM 706 O O . ARG A 1 173 ? 106.100 93.311 154.799 1.00 140.11 173 ARG A O 1
ATOM 714 N N . GLN A 1 174 ? 106.889 92.564 152.830 1.00 143.88 174 GLN A N 1
ATOM 715 C CA . GLN A 1 174 ? 106.648 91.179 153.224 1.00 143.88 174 GLN A CA 1
ATOM 716 C C . GLN A 1 174 ? 107.878 90.572 153.890 1.00 143.88 174 GLN A C 1
ATOM 717 O O . GLN A 1 174 ? 107.749 89.748 154.803 1.00 143.88 174 GLN A O 1
ATOM 723 N N . ARG A 1 175 ? 109.079 90.962 153.453 1.00 147.71 175 ARG A N 1
ATOM 724 C CA . ARG A 1 175 ? 110.285 90.315 153.959 1.00 147.71 175 ARG A CA 1
ATOM 725 C C . ARG A 1 175 ? 110.764 90.942 155.264 1.00 147.71 175 ARG A C 1
ATOM 726 O O . ARG A 1 175 ? 110.963 90.238 156.260 1.00 147.71 175 ARG A O 1
ATOM 734 N N . PHE A 1 176 ? 110.968 92.258 155.276 1.00 156.08 176 PHE A N 1
ATOM 735 C CA . PHE A 1 176 ? 111.574 92.921 156.424 1.00 156.08 176 PHE A CA 1
ATOM 736 C C . PHE A 1 176 ? 110.564 93.519 157.390 1.00 156.08 176 PHE A C 1
ATOM 737 O O . PHE A 1 176 ? 110.942 93.889 158.507 1.00 156.08 176 PHE A O 1
ATOM 745 N N . ASP A 1 177 ? 109.300 93.627 156.998 1.00 164.33 177 ASP A N 1
ATOM 746 C CA . ASP A 1 177 ? 108.275 94.116 157.907 1.00 164.33 177 ASP A CA 1
ATOM 747 C C . ASP A 1 177 ? 107.527 92.944 158.529 1.00 164.33 177 ASP A C 1
ATOM 748 O O . ASP A 1 177 ? 107.163 91.984 157.842 1.00 164.33 177 ASP A O 1
ATOM 753 N N . ARG A 1 178 ? 107.294 93.030 159.837 1.00 156.71 178 ARG A N 1
ATOM 754 C CA . ARG A 1 178 ? 106.647 91.963 160.579 1.00 156.71 178 ARG A CA 1
ATOM 755 C C . ARG A 1 178 ? 105.262 92.396 161.050 1.00 156.71 178 ARG A C 1
ATOM 756 O O . ARG A 1 178 ? 105.088 93.508 161.558 1.00 156.71 178 ARG A O 1
ATOM 764 N N . PRO A 1 179 ? 104.255 91.534 160.890 1.00 158.24 179 PRO A N 1
ATOM 765 C CA . PRO A 1 179 ? 102.882 91.926 161.253 1.00 158.24 179 PRO A CA 1
ATOM 766 C C . PRO A 1 179 ? 102.685 92.199 162.734 1.00 158.24 179 PRO A C 1
ATOM 767 O O . PRO A 1 179 ? 101.696 92.848 163.098 1.00 158.24 179 PRO A O 1
ATOM 771 N N . ASP A 1 180 ? 103.583 91.733 163.601 1.00 142.27 180 ASP A N 1
ATOM 772 C CA . ASP A 1 180 ? 103.425 91.911 165.039 1.00 142.27 180 ASP A CA 1
ATOM 773 C C . ASP A 1 180 ? 103.756 93.325 165.508 1.00 142.27 180 ASP A C 1
ATOM 774 O O . ASP A 1 180 ? 103.817 93.560 166.720 1.00 142.27 180 ASP A O 1
ATOM 779 N N . GLY A 1 181 ? 103.968 94.263 164.587 1.00 131.93 181 GLY A N 1
ATOM 780 C CA . GLY A 1 181 ? 104.319 95.621 164.934 1.00 131.93 181 GLY A CA 1
ATOM 781 C C . GLY A 1 181 ? 105.804 95.892 165.031 1.00 131.93 181 GLY A C 1
ATOM 782 O O . GLY A 1 181 ? 106.199 97.060 165.136 1.00 131.93 181 GLY A O 1
ATOM 783 N N . THR A 1 182 ? 106.638 94.857 164.998 1.00 138.93 182 THR A N 1
ATOM 784 C CA . THR A 1 182 ? 108.082 95.009 165.044 1.00 138.93 182 THR A CA 1
ATOM 785 C C . THR A 1 182 ? 108.647 95.018 163.625 1.00 138.93 182 THR A C 1
ATOM 786 O O . THR A 1 182 ? 107.918 94.942 162.633 1.00 138.93 182 THR A O 1
ATOM 790 N N . SER A 1 183 ? 109.972 95.113 163.532 1.00 143.39 183 SER A N 1
ATOM 791 C CA . SER A 1 183 ? 110.645 95.127 162.243 1.00 143.39 183 SER A CA 1
ATOM 792 C C . SER A 1 183 ? 112.084 94.668 162.423 1.00 143.39 183 SER A C 1
ATOM 793 O O . SER A 1 183 ? 112.632 94.689 163.528 1.00 143.39 183 SER A O 1
ATOM 796 N N . THR A 1 184 ? 112.692 94.249 161.312 1.00 142.70 184 THR A N 1
ATOM 797 C CA . THR A 1 184 ? 114.085 93.826 161.285 1.00 142.70 184 THR A CA 1
ATOM 798 C C . THR A 1 184 ? 114.963 94.776 160.477 1.00 142.70 184 THR A C 1
ATOM 799 O O . THR A 1 184 ? 116.097 94.425 160.134 1.00 142.70 184 THR A O 1
ATOM 803 N N . LEU A 1 185 ? 114.464 95.972 160.174 1.00 118.13 185 LEU A N 1
ATOM 804 C CA . LEU A 1 185 ? 115.234 96.936 159.408 1.00 118.13 185 LEU A CA 1
ATOM 805 C C . LEU A 1 185 ? 116.439 97.422 160.213 1.00 118.13 185 LEU A C 1
ATOM 806 O O . LEU A 1 185 ? 116.412 97.425 161.446 1.00 118.13 185 LEU A O 1
ATOM 811 N N . PRO A 1 186 ? 117.513 97.820 159.540 1.00 118.99 186 PRO A N 1
ATOM 812 C CA . PRO A 1 186 ? 118.657 98.402 160.246 1.00 118.99 186 PRO A CA 1
ATOM 813 C C . PRO A 1 186 ? 118.425 99.870 160.571 1.00 118.99 186 PRO A C 1
ATOM 814 O O . PRO A 1 186 ? 117.360 100.437 160.318 1.00 118.99 186 PRO A O 1
ATOM 818 N N . GLY A 1 187 ? 119.456 100.483 161.142 1.00 112.28 187 GLY A N 1
ATOM 819 C CA . GLY A 1 187 ? 119.390 101.888 161.482 1.00 112.28 187 GLY A CA 1
ATOM 820 C C . GLY A 1 187 ? 119.685 102.785 160.294 1.00 112.28 187 GLY A C 1
ATOM 821 O O . GLY A 1 187 ? 120.044 102.342 159.203 1.00 112.28 187 GLY A O 1
ATOM 822 N N . LEU A 1 188 ? 119.532 104.088 160.526 1.00 106.54 188 LEU A N 1
ATOM 823 C CA . LEU A 1 188 ? 119.773 105.081 159.487 1.00 106.54 188 LEU A CA 1
ATOM 824 C C . LEU A 1 188 ? 119.940 106.440 160.151 1.00 106.54 188 LEU A C 1
ATOM 825 O O . LEU A 1 188 ? 119.224 106.754 161.108 1.00 106.54 188 LEU A O 1
ATOM 830 N N . ASP A 1 189 ? 120.887 107.230 159.652 1.00 90.56 189 ASP A N 1
ATOM 831 C CA . ASP A 1 189 ? 121.097 108.595 160.114 1.00 90.56 189 ASP A CA 1
ATOM 832 C C . ASP A 1 189 ? 120.667 109.574 159.029 1.00 90.56 189 ASP A C 1
ATOM 833 O O . ASP A 1 189 ? 120.884 109.329 157.840 1.00 90.56 189 ASP A O 1
ATOM 838 N N . ILE A 1 190 ? 120.051 110.679 159.444 1.00 93.67 190 ILE A N 1
ATOM 839 C CA . ILE A 1 190 ? 119.590 111.723 158.533 1.00 93.67 190 ILE A CA 1
ATOM 840 C C . ILE A 1 190 ? 120.236 113.037 158.947 1.00 93.67 190 ILE A C 1
ATOM 841 O O . ILE A 1 190 ? 120.034 113.505 160.074 1.00 93.67 190 ILE A O 1
ATOM 846 N N . PHE A 1 191 ? 120.982 113.643 158.028 1.00 83.17 191 PHE A N 1
ATOM 847 C CA . PHE A 1 191 ? 121.647 114.918 158.255 1.00 83.17 191 PHE A CA 1
ATOM 848 C C . PHE A 1 191 ? 120.878 116.036 157.568 1.00 83.17 191 PHE A C 1
ATOM 849 O O . PHE A 1 191 ? 120.473 115.901 156.412 1.00 83.17 191 PHE A O 1
ATOM 857 N N . VAL A 1 192 ? 120.687 117.142 158.281 1.00 87.59 192 VAL A N 1
ATOM 858 C CA . VAL A 1 192 ? 120.129 118.364 157.711 1.00 87.59 192 VAL A CA 1
ATOM 859 C C . VAL A 1 192 ? 121.130 119.481 157.964 1.00 87.59 192 VAL A C 1
ATOM 860 O O . VAL A 1 192 ? 121.379 119.845 159.119 1.00 87.59 192 VAL A O 1
ATOM 864 N N . THR A 1 193 ? 121.701 120.028 156.893 1.00 98.47 193 THR A N 1
ATOM 865 C CA . THR A 1 193 ? 122.766 121.018 157.010 1.00 98.47 193 THR A CA 1
ATOM 866 C C . THR A 1 193 ? 122.235 122.399 156.641 1.00 98.47 193 THR A C 1
ATOM 867 O O . THR A 1 193 ? 121.602 122.566 155.591 1.00 98.47 193 THR A O 1
ATOM 871 N N . THR A 1 194 ? 122.492 123.383 157.504 1.00 101.83 194 THR A N 1
ATOM 872 C CA . THR A 1 194 ? 122.144 124.767 157.234 1.00 101.83 194 THR A CA 1
ATOM 873 C C . THR A 1 194 ? 123.324 125.653 157.610 1.00 101.83 194 THR A C 1
ATOM 874 O O . THR A 1 194 ? 124.074 125.354 158.544 1.00 101.83 194 THR A O 1
ATOM 878 N N . ALA A 1 195 ? 123.481 126.750 156.873 1.00 106.66 195 ALA A N 1
ATOM 879 C CA . ALA A 1 195 ? 124.625 127.646 157.015 1.00 106.66 195 ALA A CA 1
ATOM 880 C C . ALA A 1 195 ? 124.358 128.864 157.886 1.00 106.66 195 ALA A C 1
ATOM 881 O O . ALA A 1 195 ? 125.131 129.128 158.818 1.00 106.66 195 ALA A O 1
ATOM 883 N N . ASP A 1 196 ? 123.283 129.605 157.621 1.00 115.57 196 ASP A N 1
ATOM 884 C CA . ASP A 1 196 ? 123.053 130.854 158.336 1.00 115.57 196 ASP A CA 1
ATOM 885 C C . ASP A 1 196 ? 121.573 131.207 158.318 1.00 115.57 196 ASP A C 1
ATOM 886 O O . ASP A 1 196 ? 120.948 131.191 157.254 1.00 115.57 196 ASP A O 1
ATOM 891 N N . PRO A 1 197 ? 120.979 131.527 159.469 1.00 105.99 197 PRO A N 1
ATOM 892 C CA . PRO A 1 197 ? 119.519 131.701 159.510 1.00 105.99 197 PRO A CA 1
ATOM 893 C C . PRO A 1 197 ? 119.003 132.885 158.701 1.00 105.99 197 PRO A C 1
ATOM 894 O O . PRO A 1 197 ? 117.847 132.845 158.260 1.00 105.99 197 PRO A O 1
ATOM 898 N N . ILE A 1 198 ? 119.799 133.937 158.484 1.00 110.79 198 ILE A N 1
ATOM 899 C CA . ILE A 1 198 ? 119.248 135.113 157.816 1.00 110.79 198 ILE A CA 1
ATOM 900 C C . ILE A 1 198 ? 119.419 135.094 156.296 1.00 110.79 198 ILE A C 1
ATOM 901 O O . ILE A 1 198 ? 118.630 135.740 155.589 1.00 110.79 198 ILE A O 1
ATOM 906 N N . LYS A 1 199 ? 120.387 134.351 155.758 1.00 114.74 199 LYS A N 1
ATOM 907 C CA . LYS A 1 199 ? 120.433 134.241 154.305 1.00 114.74 199 LYS A CA 1
ATOM 908 C C . LYS A 1 199 ? 119.565 133.112 153.779 1.00 114.74 199 LYS A C 1
ATOM 909 O O . LYS A 1 199 ? 118.975 133.252 152.701 1.00 114.74 199 LYS A O 1
ATOM 915 N N . GLU A 1 200 ? 119.465 131.992 154.504 1.00 115.62 200 GLU A N 1
ATOM 916 C CA . GLU A 1 200 ? 118.605 130.903 154.072 1.00 115.62 200 GLU A CA 1
ATOM 917 C C . GLU A 1 200 ? 117.350 130.869 154.930 1.00 115.62 200 GLU A C 1
ATOM 918 O O . GLU A 1 200 ? 117.425 131.095 156.146 1.00 115.62 200 GLU A O 1
ATOM 924 N N . PRO A 1 201 ? 116.188 130.623 154.332 1.00 119.41 201 PRO A N 1
ATOM 925 C CA . PRO A 1 201 ? 114.931 130.704 155.087 1.00 119.41 201 PRO A CA 1
ATOM 926 C C . PRO A 1 201 ? 114.824 129.594 156.123 1.00 119.41 201 PRO A C 1
ATOM 927 O O . PRO A 1 201 ? 114.888 128.407 155.798 1.00 119.41 201 PRO A O 1
ATOM 931 N N . ILE A 1 202 ? 114.640 129.995 157.384 1.00 114.95 202 ILE A N 1
ATOM 932 C CA . ILE A 1 202 ? 114.457 129.017 158.452 1.00 114.95 202 ILE A CA 1
ATOM 933 C C . ILE A 1 202 ? 113.161 128.242 158.255 1.00 114.95 202 ILE A C 1
ATOM 934 O O . ILE A 1 202 ? 112.985 127.156 158.822 1.00 114.95 202 ILE A O 1
ATOM 939 N N . LEU A 1 203 ? 112.233 128.781 157.460 1.00 107.51 203 LEU A N 1
ATOM 940 C CA . LEU A 1 203 ? 111.014 128.046 157.141 1.00 107.51 203 LEU A CA 1
ATOM 941 C C . LEU A 1 203 ? 111.326 126.790 156.336 1.00 107.51 203 LEU A C 1
ATOM 942 O O . LEU A 1 203 ? 110.682 125.752 156.521 1.00 107.51 203 LEU A O 1
ATOM 947 N N . SER A 1 204 ? 112.309 126.868 155.435 1.00 106.59 204 SER A N 1
ATOM 948 C CA . SER A 1 204 ? 112.733 125.681 154.699 1.00 106.59 204 SER A CA 1
ATOM 949 C C . SER A 1 204 ? 113.298 124.624 155.639 1.00 106.59 204 SER A C 1
ATOM 950 O O . SER A 1 204 ? 113.007 123.431 155.491 1.00 106.59 204 SER A O 1
ATOM 953 N N . THR A 1 205 ? 114.109 125.043 156.614 1.00 97.60 205 THR A N 1
ATOM 954 C CA . THR A 1 205 ? 114.639 124.100 157.594 1.00 97.60 205 THR A CA 1
ATOM 955 C C . THR A 1 205 ? 113.520 123.481 158.422 1.00 97.60 205 THR A C 1
ATOM 956 O O . THR A 1 205 ? 113.542 122.278 158.709 1.00 97.60 205 THR A O 1
ATOM 960 N N . ALA A 1 206 ? 112.534 124.291 158.818 1.00 84.87 206 ALA A N 1
ATOM 961 C CA . ALA A 1 206 ? 111.403 123.765 159.575 1.00 84.87 206 ALA A CA 1
ATOM 962 C C . ALA A 1 206 ? 110.620 122.746 158.757 1.00 84.87 206 ALA A C 1
ATOM 963 O O . ALA A 1 206 ? 110.235 121.689 159.271 1.00 84.87 206 ALA A O 1
ATOM 965 N N . ASN A 1 207 ? 110.381 123.043 157.479 1.00 81.37 207 ASN A N 1
ATOM 966 C CA . ASN A 1 207 ? 109.687 122.092 156.617 1.00 81.37 207 ASN A CA 1
ATOM 967 C C . ASN A 1 207 ? 110.483 120.802 156.472 1.00 81.37 207 ASN A C 1
ATOM 968 O O . ASN A 1 207 ? 109.917 119.705 156.530 1.00 81.37 207 ASN A O 1
ATOM 973 N N . SER A 1 208 ? 111.801 120.915 156.294 1.00 79.67 208 SER A N 1
ATOM 974 C CA . SER A 1 208 ? 112.633 119.726 156.146 1.00 79.67 208 SER A CA 1
ATOM 975 C C . SER A 1 208 ? 112.608 118.867 157.406 1.00 79.67 208 SER A C 1
ATOM 976 O O . SER A 1 208 ? 112.498 117.637 157.324 1.00 79.67 208 SER A O 1
ATOM 979 N N . VAL A 1 209 ? 112.709 119.493 158.581 1.00 82.64 209 VAL A N 1
ATOM 980 C CA . VAL A 1 209 ? 112.754 118.711 159.813 1.00 82.64 209 VAL A CA 1
ATOM 981 C C . VAL A 1 209 ? 111.386 118.109 160.119 1.00 82.64 209 VAL A C 1
ATOM 982 O O . VAL A 1 209 ? 111.292 116.994 160.646 1.00 82.64 209 VAL A O 1
ATOM 986 N N . LEU A 1 210 ? 110.303 118.818 159.782 1.00 84.12 210 LEU A N 1
ATOM 987 C CA . LEU A 1 210 ? 108.978 118.236 159.962 1.00 84.12 210 LEU A CA 1
ATOM 988 C C . LEU A 1 210 ? 108.722 117.111 158.969 1.00 84.12 210 LEU A C 1
ATOM 989 O O . LEU A 1 210 ? 107.956 116.187 159.266 1.00 84.12 210 LEU A O 1
ATOM 994 N N . SER A 1 211 ? 109.348 117.168 157.791 1.00 83.19 211 SER A N 1
ATOM 995 C CA . SER A 1 211 ? 109.191 116.089 156.823 1.00 83.19 211 SER A CA 1
ATOM 996 C C . SER A 1 211 ? 109.994 114.859 157.229 1.00 83.19 211 SER A C 1
ATOM 997 O O . SER A 1 211 ? 109.529 113.725 157.061 1.00 83.19 211 SER A O 1
ATOM 1000 N N . ILE A 1 212 ? 111.200 115.059 157.765 1.00 72.18 212 ILE A N 1
ATOM 1001 C CA . ILE A 1 212 ? 112.014 113.911 158.155 1.00 72.18 212 ILE A CA 1
ATOM 1002 C C . ILE A 1 212 ? 111.515 113.315 159.466 1.00 72.18 212 ILE A C 1
ATOM 1003 O O . ILE A 1 212 ? 111.660 112.109 159.701 1.00 72.18 212 ILE A O 1
ATOM 1008 N N . LEU A 1 213 ? 110.922 114.135 160.338 1.00 81.10 213 LEU A N 1
ATOM 1009 C CA . LEU A 1 213 ? 110.383 113.613 161.589 1.00 81.10 213 LEU A CA 1
ATOM 1010 C C . LEU A 1 213 ? 109.096 112.833 161.361 1.00 81.10 213 LEU A C 1
ATOM 1011 O O . LEU A 1 213 ? 108.769 111.935 162.145 1.00 81.10 213 LEU A O 1
ATOM 1016 N N . ALA A 1 214 ? 108.358 113.157 160.301 1.00 89.17 214 ALA A N 1
ATOM 1017 C CA . ALA A 1 214 ? 107.119 112.472 159.964 1.00 89.17 214 ALA A CA 1
ATOM 1018 C C . ALA A 1 214 ? 107.312 111.390 158.910 1.00 89.17 214 ALA A C 1
ATOM 1019 O O . ALA A 1 214 ? 106.323 110.871 158.384 1.00 89.17 214 ALA A O 1
ATOM 1021 N N . ALA A 1 215 ? 108.556 111.046 158.587 1.00 96.39 215 ALA A N 1
ATOM 1022 C CA . ALA A 1 215 ? 108.823 110.025 157.588 1.00 96.39 215 ALA A CA 1
ATOM 1023 C C . ALA A 1 215 ? 108.358 108.655 158.077 1.00 96.39 215 ALA A C 1
ATOM 1024 O O . ALA A 1 215 ? 108.323 108.368 159.277 1.00 96.39 215 ALA A O 1
ATOM 1026 N N . ASP A 1 216 ? 107.996 107.801 157.118 1.00 112.90 216 ASP A N 1
ATOM 1027 C CA . ASP A 1 216 ? 107.478 106.466 157.419 1.00 112.90 216 ASP A CA 1
ATOM 1028 C C . ASP A 1 216 ? 108.656 105.504 157.543 1.00 112.90 216 ASP A C 1
ATOM 1029 O O . ASP A 1 216 ? 108.949 104.699 156.657 1.00 112.90 216 ASP A O 1
ATOM 1034 N N . TYR A 1 217 ? 109.340 105.598 158.675 1.00 113.79 217 TYR A N 1
ATOM 1035 C CA . TYR A 1 217 ? 110.493 104.771 158.991 1.00 113.79 217 TYR A CA 1
ATOM 1036 C C . TYR A 1 217 ? 110.402 104.360 160.451 1.00 113.79 217 TYR A C 1
ATOM 1037 O O . TYR A 1 217 ? 109.745 105.038 161.250 1.00 113.79 217 TYR A O 1
ATOM 1046 N N . PRO A 1 218 ? 111.022 103.241 160.824 1.00 100.42 218 PRO A N 1
ATOM 1047 C CA . PRO A 1 218 ? 111.067 102.862 162.241 1.00 100.42 218 PRO A CA 1
ATOM 1048 C C . PRO A 1 218 ? 111.606 103.989 163.110 1.00 100.42 218 PRO A C 1
ATOM 1049 O O . PRO A 1 218 ? 112.617 104.620 162.792 1.00 100.42 218 PRO A O 1
ATOM 1053 N N . VAL A 1 219 ? 110.912 104.240 164.220 1.00 98.55 219 VAL A N 1
ATOM 1054 C CA . VAL A 1 219 ? 111.211 105.404 165.048 1.00 98.55 219 VAL A CA 1
ATOM 1055 C C . VAL A 1 219 ? 112.540 105.225 165.773 1.00 98.55 219 VAL A C 1
ATOM 1056 O O . VAL A 1 219 ? 113.371 106.140 165.816 1.00 98.55 219 VAL A O 1
ATOM 1060 N N . ASP A 1 220 ? 112.764 104.046 166.348 1.00 106.29 220 ASP A N 1
ATOM 1061 C CA . ASP A 1 220 ? 113.917 103.814 167.209 1.00 106.29 220 ASP A CA 1
ATOM 1062 C C . ASP A 1 220 ? 115.230 103.697 166.447 1.00 106.29 220 ASP A C 1
ATOM 1063 O O . ASP A 1 220 ? 116.292 103.700 167.080 1.00 106.29 220 ASP A O 1
ATOM 1068 N N . ARG A 1 221 ? 115.195 103.596 165.119 1.00 107.21 221 ARG A N 1
ATOM 1069 C CA . ARG A 1 221 ? 116.406 103.416 164.334 1.00 107.21 221 ARG A CA 1
ATOM 1070 C C . ARG A 1 221 ? 116.754 104.601 163.445 1.00 107.21 221 ARG A C 1
ATOM 1071 O O . ARG A 1 221 ? 117.886 104.664 162.951 1.00 107.21 221 ARG A O 1
ATOM 1079 N N . ASN A 1 222 ? 115.833 105.535 163.227 1.00 97.37 222 ASN A N 1
ATOM 1080 C CA . ASN A 1 222 ? 116.097 106.721 162.423 1.00 97.37 222 ASN A CA 1
ATOM 1081 C C . ASN A 1 222 ? 116.572 107.837 163.346 1.00 97.37 222 ASN A C 1
ATOM 1082 O O . ASN A 1 222 ? 115.793 108.353 164.155 1.00 97.37 222 ASN A O 1
ATOM 1087 N N . THR A 1 223 ? 117.845 108.206 163.223 1.00 100.90 223 THR A N 1
ATOM 1088 C CA . THR A 1 223 ? 118.474 109.185 164.101 1.00 100.90 223 THR A CA 1
ATOM 1089 C C . THR A 1 223 ? 118.760 110.449 163.302 1.00 100.90 223 THR A C 1
ATOM 1090 O O . THR A 1 223 ? 119.380 110.384 162.236 1.00 100.90 223 THR A O 1
ATOM 1094 N N . CYS A 1 224 ? 118.327 111.592 163.825 1.00 106.14 224 CYS A N 1
ATOM 1095 C CA . CYS A 1 224 ? 118.397 112.860 163.110 1.00 106.14 224 CYS A CA 1
ATOM 1096 C C . CYS A 1 224 ? 119.491 113.746 163.692 1.00 106.14 224 CYS A C 1
ATOM 1097 O O . CYS A 1 224 ? 119.634 113.849 164.915 1.00 106.14 224 CYS A O 1
ATOM 1100 N N . TYR A 1 225 ? 120.256 114.384 162.809 1.00 103.42 225 TYR A N 1
ATOM 1101 C CA . TYR A 1 225 ? 121.272 115.362 163.170 1.00 103.42 225 TYR A CA 1
ATOM 1102 C C . TYR A 1 225 ? 121.059 116.615 162.334 1.00 103.42 225 TYR A C 1
ATOM 1103 O O . TYR A 1 225 ? 120.799 116.525 161.129 1.00 103.42 225 TYR A O 1
ATOM 1112 N N . VAL A 1 226 ? 121.159 117.775 162.973 1.00 114.46 226 VAL A N 1
ATOM 1113 C CA . VAL A 1 226 ? 120.991 119.062 162.311 1.00 114.46 226 VAL A CA 1
ATOM 1114 C C . VAL A 1 226 ? 122.252 119.875 162.563 1.00 114.46 226 VAL A C 1
ATOM 1115 O O . VAL A 1 226 ? 122.558 120.228 163.708 1.00 114.46 226 VAL A O 1
ATOM 1119 N N . SER A 1 227 ? 122.987 120.172 161.491 1.00 107.09 227 SER A N 1
ATOM 1120 C CA . SER A 1 227 ? 124.195 120.991 161.576 1.00 107.09 227 SER A CA 1
ATOM 1121 C C . SER A 1 227 ? 123.834 122.433 161.237 1.00 107.09 227 SER A C 1
ATOM 1122 O O . SER A 1 227 ? 123.771 122.842 160.074 1.00 107.09 227 SER A O 1
ATOM 1125 N N . ASP A 1 228 ? 123.577 123.210 162.285 1.00 114.13 228 ASP A N 1
ATOM 1126 C CA . ASP A 1 228 ? 123.403 124.655 162.157 1.00 114.13 228 ASP A CA 1
ATOM 1127 C C . ASP A 1 228 ? 124.776 125.291 162.315 1.00 114.13 228 ASP A C 1
ATOM 1128 O O . ASP A 1 228 ? 125.255 125.526 163.426 1.00 114.13 228 ASP A O 1
ATOM 1133 N N . ASP A 1 229 ? 125.423 125.563 161.179 1.00 116.21 229 ASP A N 1
ATOM 1134 C CA . ASP A 1 229 ? 126.787 126.078 161.192 1.00 116.21 229 ASP A CA 1
ATOM 1135 C C . ASP A 1 229 ? 126.891 127.414 161.916 1.00 116.21 229 ASP A C 1
ATOM 1136 O O . ASP A 1 229 ? 127.941 127.716 162.493 1.00 116.21 229 ASP A O 1
ATOM 1141 N N . SER A 1 230 ? 125.825 128.214 161.908 1.00 105.69 230 SER A N 1
ATOM 1142 C CA . SER A 1 230 ? 125.846 129.485 162.619 1.00 105.69 230 SER A CA 1
ATOM 1143 C C . SER A 1 230 ? 125.731 129.300 164.126 1.00 105.69 230 SER A C 1
ATOM 1144 O O . SER A 1 230 ? 126.274 130.108 164.887 1.00 105.69 230 SER A O 1
ATOM 1147 N N . GLY A 1 231 ? 125.058 128.244 164.572 1.00 108.39 231 GLY A N 1
ATOM 1148 C CA . GLY A 1 231 ? 124.836 128.051 165.997 1.00 108.39 231 GLY A CA 1
ATOM 1149 C C . GLY A 1 231 ? 123.918 129.085 166.610 1.00 108.39 231 GLY A C 1
ATOM 1150 O O . GLY A 1 231 ? 124.296 129.752 167.582 1.00 108.39 231 GLY A O 1
ATOM 1151 N N . MET A 1 232 ? 122.712 129.226 166.069 1.00 102.98 232 MET A N 1
ATOM 1152 C CA . MET A 1 232 ? 121.749 130.206 166.547 1.00 102.98 232 MET A CA 1
ATOM 1153 C C . MET A 1 232 ? 120.645 129.538 167.354 1.00 102.98 232 MET A C 1
ATOM 1154 O O . MET A 1 232 ? 120.250 128.399 167.092 1.00 102.98 232 MET A O 1
ATOM 1159 N N . LEU A 1 233 ? 120.157 130.268 168.359 1.00 100.15 233 LEU A N 1
ATOM 1160 C CA . LEU A 1 233 ? 119.082 129.764 169.206 1.00 100.15 233 LEU A CA 1
ATOM 1161 C C . LEU A 1 233 ? 117.730 129.802 168.509 1.00 100.15 233 LEU A C 1
ATOM 1162 O O . LEU A 1 233 ? 116.800 129.121 168.953 1.00 100.15 233 LEU A O 1
ATOM 1167 N N . LEU A 1 234 ? 117.595 130.586 167.436 1.00 113.98 234 LEU A N 1
ATOM 1168 C CA . LEU A 1 234 ? 116.366 130.550 166.651 1.00 113.98 234 LEU A CA 1
ATOM 1169 C C . LEU A 1 234 ? 116.110 129.147 166.117 1.00 113.98 234 LEU A C 1
ATOM 1170 O O . LEU A 1 234 ? 115.014 128.598 166.279 1.00 113.98 234 LEU A O 1
ATOM 1175 N N . THR A 1 235 ? 117.128 128.537 165.504 1.00 109.87 235 THR A N 1
ATOM 1176 C CA . THR A 1 235 ? 116.986 127.172 165.008 1.00 109.87 235 THR A CA 1
ATOM 1177 C C . THR A 1 235 ? 116.800 126.184 166.153 1.00 109.87 235 THR A C 1
ATOM 1178 O O . THR A 1 235 ? 116.024 125.228 166.033 1.00 109.87 235 THR A O 1
ATOM 1182 N N . TYR A 1 236 ? 117.504 126.396 167.268 1.00 104.83 236 TYR A N 1
ATOM 1183 C CA . TYR A 1 236 ? 117.379 125.494 168.410 1.00 104.83 236 TYR A CA 1
ATOM 1184 C C . TYR A 1 236 ? 115.947 125.454 168.928 1.00 104.83 236 TYR A C 1
ATOM 1185 O O . TYR A 1 236 ? 115.368 124.376 169.108 1.00 104.83 236 TYR A O 1
ATOM 1194 N N . GLU A 1 237 ? 115.350 126.623 169.161 1.00 99.10 237 GLU A N 1
ATOM 1195 C CA . GLU A 1 237 ? 113.982 126.645 169.658 1.00 99.10 237 GLU A CA 1
ATOM 1196 C C . GLU A 1 237 ? 112.964 126.286 168.587 1.00 99.10 237 GLU A C 1
ATOM 1197 O O . GLU A 1 237 ? 111.901 125.758 168.926 1.00 99.10 237 GLU A O 1
ATOM 1203 N N . ALA A 1 238 ? 113.266 126.525 167.308 1.00 101.51 238 ALA A N 1
ATOM 1204 C CA . ALA A 1 238 ? 112.400 126.018 166.251 1.00 101.51 238 ALA A CA 1
ATOM 1205 C C . ALA A 1 238 ? 112.339 124.497 166.292 1.00 101.51 238 ALA A C 1
ATOM 1206 O O . ALA A 1 238 ? 111.257 123.905 166.231 1.00 101.51 238 ALA A O 1
ATOM 1208 N N . LEU A 1 239 ? 113.499 123.848 166.428 1.00 101.12 239 LEU A N 1
ATOM 1209 C CA . LEU A 1 239 ? 113.527 122.393 166.535 1.00 101.12 239 LEU A CA 1
ATOM 1210 C C . LEU A 1 239 ? 112.866 121.905 167.818 1.00 101.12 239 LEU A C 1
ATOM 1211 O O . LEU A 1 239 ? 112.181 120.877 167.805 1.00 101.12 239 LEU A O 1
ATOM 1216 N N . ALA A 1 240 ? 113.050 122.623 168.927 1.00 91.01 240 ALA A N 1
ATOM 1217 C CA . ALA A 1 240 ? 112.421 122.215 170.181 1.00 91.01 240 ALA A CA 1
ATOM 1218 C C . ALA A 1 240 ? 110.900 122.289 170.085 1.00 91.01 240 ALA A C 1
ATOM 1219 O O . ALA A 1 240 ? 110.193 121.351 170.474 1.00 91.01 240 ALA A O 1
ATOM 1221 N N . GLU A 1 241 ? 110.377 123.399 169.559 1.00 92.27 241 GLU A N 1
ATOM 1222 C CA . GLU A 1 241 ? 108.936 123.529 169.394 1.00 92.27 241 GLU A CA 1
ATOM 1223 C C . GLU A 1 241 ? 108.399 122.544 168.366 1.00 92.27 241 GLU A C 1
ATOM 1224 O O . GLU A 1 241 ? 107.269 122.064 168.501 1.00 92.27 241 GLU A O 1
ATOM 1230 N N . SER A 1 242 ? 109.189 122.223 167.338 1.00 90.49 242 SER A N 1
ATOM 1231 C CA . SER A 1 242 ? 108.784 121.183 166.401 1.00 90.49 242 SER A CA 1
ATOM 1232 C C . SER A 1 242 ? 108.710 119.828 167.092 1.00 90.49 242 SER A C 1
ATOM 1233 O O . SER A 1 242 ? 107.825 119.022 166.794 1.00 90.49 242 SER A O 1
ATOM 1236 N N . SER A 1 243 ? 109.630 119.563 168.021 1.00 91.03 243 SER A N 1
ATOM 1237 C CA . SER A 1 243 ? 109.557 118.333 168.803 1.00 91.03 243 SER A CA 1
ATOM 1238 C C . SER A 1 243 ? 108.305 118.307 169.672 1.00 91.03 243 SER A C 1
ATOM 1239 O O . SER A 1 243 ? 107.660 117.260 169.809 1.00 91.03 243 SER A O 1
ATOM 1242 N N . LYS A 1 244 ? 107.951 119.446 170.274 1.00 95.82 244 LYS A N 1
ATOM 1243 C CA . LYS A 1 244 ? 106.713 119.508 171.053 1.00 95.82 244 LYS A CA 1
ATOM 1244 C C . LYS A 1 244 ? 105.489 119.274 170.172 1.00 95.82 244 LYS A C 1
ATOM 1245 O O . LYS A 1 244 ? 104.552 118.571 170.569 1.00 95.82 244 LYS A O 1
ATOM 1251 N N . PHE A 1 245 ? 105.483 119.856 168.973 1.00 98.04 245 PHE A N 1
ATOM 1252 C CA . PHE A 1 245 ? 104.353 119.795 168.054 1.00 98.04 245 PHE A CA 1
ATOM 1253 C C . PHE A 1 245 ? 104.268 118.460 167.318 1.00 98.04 245 PHE A C 1
ATOM 1254 O O . PHE A 1 245 ? 103.205 118.124 166.775 1.00 98.04 245 PHE A O 1
ATOM 1262 N N . ALA A 1 246 ? 105.357 117.688 167.311 1.00 94.44 246 ALA A N 1
ATOM 1263 C CA . ALA A 1 246 ? 105.383 116.431 166.576 1.00 94.44 246 ALA A CA 1
ATOM 1264 C C . ALA A 1 246 ? 104.432 115.408 167.177 1.00 94.44 246 ALA A C 1
ATOM 1265 O O . ALA A 1 246 ? 103.844 114.607 166.443 1.00 94.44 246 ALA A O 1
ATOM 1267 N N . THR A 1 247 ? 104.244 115.439 168.499 1.00 98.52 247 THR A N 1
ATOM 1268 C CA . THR A 1 247 ? 103.381 114.470 169.167 1.00 98.52 247 THR A CA 1
ATOM 1269 C C . THR A 1 247 ? 101.959 114.478 168.625 1.00 98.52 247 THR A C 1
ATOM 1270 O O . THR A 1 247 ? 101.265 113.462 168.744 1.00 98.52 247 THR A O 1
ATOM 1274 N N . LEU A 1 248 ? 101.509 115.587 168.042 1.00 89.10 248 LEU A N 1
ATOM 1275 C CA . LEU A 1 248 ? 100.218 115.635 167.371 1.00 89.10 248 LEU A CA 1
ATOM 1276 C C . LEU A 1 248 ? 100.325 115.757 165.859 1.00 89.10 248 LEU A C 1
ATOM 1277 O O . LEU A 1 248 ? 99.361 115.436 165.161 1.00 89.10 248 LEU A O 1
ATOM 1282 N N . TRP A 1 249 ? 101.465 116.211 165.332 1.00 85.44 249 TRP A N 1
ATOM 1283 C CA . TRP A 1 249 ? 101.622 116.303 163.883 1.00 85.44 249 TRP A CA 1
ATOM 1284 C C . TRP A 1 249 ? 101.892 114.938 163.255 1.00 85.44 249 TRP A C 1
ATOM 1285 O O . TRP A 1 249 ? 101.198 114.523 162.320 1.00 85.44 249 TRP A O 1
ATOM 1296 N N . VAL A 1 250 ? 102.910 114.232 163.756 1.00 92.22 250 VAL A N 1
ATOM 1297 C CA . VAL A 1 250 ? 103.333 112.980 163.120 1.00 92.22 250 VAL A CA 1
ATOM 1298 C C . VAL A 1 250 ? 102.242 111.918 163.127 1.00 92.22 250 VAL A C 1
ATOM 1299 O O . VAL A 1 250 ? 102.067 111.241 162.102 1.00 92.22 250 VAL A O 1
ATOM 1303 N N . PRO A 1 251 ? 101.510 111.674 164.226 1.00 92.94 251 PRO A N 1
ATOM 1304 C CA . PRO A 1 251 ? 100.429 110.674 164.151 1.00 92.94 251 PRO A CA 1
ATOM 1305 C C . PRO A 1 251 ? 99.395 110.987 163.085 1.00 92.94 251 PRO A C 1
ATOM 1306 O O . PRO A 1 251 ? 98.907 110.071 162.411 1.00 92.94 251 PRO A O 1
ATOM 1310 N N . PHE A 1 252 ? 99.057 112.267 162.907 1.00 85.95 252 PHE A N 1
ATOM 1311 C CA . PHE A 1 252 ? 98.141 112.660 161.842 1.00 85.95 252 PHE A CA 1
ATOM 1312 C C . PHE A 1 252 ? 98.691 112.272 160.475 1.00 85.95 252 PHE A C 1
ATOM 1313 O O . PHE A 1 252 ? 97.985 111.660 159.661 1.00 85.95 252 PHE A O 1
ATOM 1321 N N . CYS A 1 253 ? 99.963 112.594 160.223 1.00 95.44 253 CYS A N 1
ATOM 1322 C CA . CYS A 1 253 ? 100.577 112.283 158.937 1.00 95.44 253 CYS A CA 1
ATOM 1323 C C . CYS A 1 253 ? 100.616 110.782 158.693 1.00 95.44 253 CYS A C 1
ATOM 1324 O O . CYS A 1 253 ? 100.351 110.319 157.577 1.00 95.44 253 CYS A O 1
ATOM 1327 N N . ARG A 1 254 ? 100.947 110.005 159.724 1.00 108.98 254 ARG A N 1
ATOM 1328 C CA . ARG A 1 254 ? 100.997 108.556 159.563 1.00 108.98 254 ARG A CA 1
ATOM 1329 C C . ARG A 1 254 ? 99.611 107.970 159.312 1.00 108.98 254 ARG A C 1
ATOM 1330 O O . ARG A 1 254 ? 99.459 107.067 158.481 1.00 108.98 254 ARG A O 1
ATOM 1338 N N . LYS A 1 255 ? 98.587 108.463 160.016 1.00 90.41 255 LYS A N 1
ATOM 1339 C CA . LYS A 1 255 ? 97.278 107.820 159.946 1.00 90.41 255 LYS A CA 1
ATOM 1340 C C . LYS A 1 255 ? 96.519 108.202 158.676 1.00 90.41 255 LYS A C 1
ATOM 1341 O O . LYS A 1 255 ? 95.869 107.350 158.060 1.00 90.41 255 LYS A O 1
ATOM 1347 N N . HIS A 1 256 ? 96.574 109.472 158.265 1.00 87.13 256 HIS A N 1
ATOM 1348 C CA . HIS A 1 256 ? 95.720 109.937 157.177 1.00 87.13 256 HIS A CA 1
ATOM 1349 C C . HIS A 1 256 ? 96.449 110.040 155.841 1.00 87.13 256 HIS A C 1
ATOM 1350 O O . HIS A 1 256 ? 95.899 110.601 154.888 1.00 87.13 256 HIS A O 1
ATOM 1357 N N . GLY A 1 257 ? 97.662 109.503 155.748 1.00 89.69 257 GLY A N 1
ATOM 1358 C CA . GLY A 1 257 ? 98.365 109.432 154.481 1.00 89.69 257 GLY A CA 1
ATOM 1359 C C . GLY A 1 257 ? 98.637 110.775 153.834 1.00 89.69 257 GLY A C 1
ATOM 1360 O O . GLY A 1 257 ? 98.474 110.932 152.620 1.00 89.69 257 GLY A O 1
ATOM 1361 N N . ILE A 1 258 ? 99.045 111.752 154.637 1.00 79.85 258 ILE A N 1
ATOM 1362 C CA . ILE A 1 258 ? 99.446 113.057 154.122 1.00 79.85 258 ILE A CA 1
ATOM 1363 C C . ILE A 1 258 ? 100.752 112.921 153.351 1.00 79.85 258 ILE A C 1
ATOM 1364 O O . ILE A 1 258 ? 101.748 112.413 153.874 1.00 79.85 258 ILE A O 1
ATOM 1369 N N . GLU A 1 259 ? 100.742 113.378 152.096 1.00 84.68 259 GLU A N 1
ATOM 1370 C CA . GLU A 1 259 ? 101.897 113.341 151.217 1.00 84.68 259 GLU A CA 1
ATOM 1371 C C . GLU A 1 259 ? 101.783 114.545 150.288 1.00 84.68 259 GLU A C 1
ATOM 1372 O O . GLU A 1 259 ? 100.743 114.714 149.624 1.00 84.68 259 GLU A O 1
ATOM 1378 N N . PRO A 1 260 ? 102.816 115.394 150.204 1.00 79.55 260 PRO A N 1
ATOM 1379 C CA . PRO A 1 260 ? 104.124 115.306 150.870 1.00 79.55 260 PRO A CA 1
ATOM 1380 C C . PRO A 1 260 ? 104.064 115.650 152.355 1.00 79.55 260 PRO A C 1
ATOM 1381 O O . PRO A 1 260 ? 103.121 116.287 152.816 1.00 79.55 260 PRO A O 1
ATOM 1385 N N . ARG A 1 261 ? 105.069 115.232 153.125 1.00 81.67 261 ARG A N 1
ATOM 1386 C CA . ARG A 1 261 ? 105.115 115.529 154.550 1.00 81.67 261 ARG A CA 1
ATOM 1387 C C . ARG A 1 261 ? 105.343 117.006 154.845 1.00 81.67 261 ARG A C 1
ATOM 1388 O O . ARG A 1 261 ? 105.145 117.427 155.989 1.00 81.67 261 ARG A O 1
ATOM 1396 N N . GLY A 1 262 ? 105.757 117.793 153.854 1.00 76.26 262 GLY A N 1
ATOM 1397 C CA . GLY A 1 262 ? 105.933 119.214 154.033 1.00 76.26 262 GLY A CA 1
ATOM 1398 C C . GLY A 1 262 ? 104.628 119.906 154.369 1.00 76.26 262 GLY A C 1
ATOM 1399 O O . GLY A 1 262 ? 103.633 119.788 153.647 1.00 76.26 262 GLY A O 1
ATOM 1400 N N . PRO A 1 263 ? 104.607 120.638 155.486 1.00 77.68 263 PRO A N 1
ATOM 1401 C CA . PRO A 1 263 ? 103.352 121.296 155.896 1.00 77.68 263 PRO A CA 1
ATOM 1402 C C . PRO A 1 263 ? 102.849 122.323 154.895 1.00 77.68 263 PRO A C 1
ATOM 1403 O O . PRO A 1 263 ? 101.699 122.233 154.447 1.00 77.68 263 PRO A O 1
ATOM 1407 N N . GLU A 1 264 ? 103.680 123.303 154.528 1.00 78.49 264 GLU A N 1
ATOM 1408 C CA . GLU A 1 264 ? 103.224 124.342 153.609 1.00 78.49 264 GLU A CA 1
ATOM 1409 C C . GLU A 1 264 ? 102.971 123.776 152.216 1.00 78.49 264 GLU A C 1
ATOM 1410 O O . GLU A 1 264 ? 102.066 124.234 151.509 1.00 78.49 264 GLU A O 1
ATOM 1416 N N . SER A 1 265 ? 103.754 122.775 151.808 1.00 82.01 265 SER A N 1
ATOM 1417 C CA . SER A 1 265 ? 103.502 122.121 150.528 1.00 82.01 265 SER A CA 1
ATOM 1418 C C . SER A 1 265 ? 102.154 121.413 150.534 1.00 82.01 265 SER A C 1
ATOM 1419 O O . SER A 1 265 ? 101.427 121.432 149.534 1.00 82.01 265 SER A O 1
ATOM 1422 N N . TYR A 1 266 ? 101.807 120.780 151.656 1.00 80.13 266 TYR A N 1
ATOM 1423 C CA . TYR A 1 266 ? 100.512 120.118 151.769 1.00 80.13 266 TYR A CA 1
ATOM 1424 C C . TYR A 1 266 ? 99.370 121.127 151.772 1.00 80.13 266 TYR A C 1
ATOM 1425 O O . TYR A 1 266 ? 98.366 120.945 151.073 1.00 80.13 266 TYR A O 1
ATOM 1434 N N . PHE A 1 267 ? 99.503 122.200 152.553 1.00 81.79 267 PHE A N 1
ATOM 1435 C CA . PHE A 1 267 ? 98.452 123.207 152.618 1.00 81.79 267 PHE A CA 1
ATOM 1436 C C . PHE A 1 267 ? 98.358 124.048 151.352 1.00 81.79 267 PHE A C 1
ATOM 1437 O O . PHE A 1 267 ? 97.353 124.742 151.165 1.00 81.79 267 PHE A O 1
ATOM 1445 N N . GLU A 1 268 ? 99.367 124.005 150.486 1.00 98.35 268 GLU A N 1
ATOM 1446 C CA . GLU A 1 268 ? 99.320 124.684 149.199 1.00 98.35 268 GLU A CA 1
ATOM 1447 C C . GLU A 1 268 ? 98.742 123.810 148.093 1.00 98.35 268 GLU A C 1
ATOM 1448 O O . GLU A 1 268 ? 98.551 124.297 146.974 1.00 98.35 268 GLU A O 1
ATOM 1454 N N . LEU A 1 269 ? 98.461 122.541 148.379 1.00 109.53 269 LEU A N 1
ATOM 1455 C CA . LEU A 1 269 ? 97.949 121.618 147.371 1.00 109.53 269 LEU A CA 1
ATOM 1456 C C . LEU A 1 269 ? 96.465 121.888 147.149 1.00 109.53 269 LEU A C 1
ATOM 1457 O O . LEU A 1 269 ? 95.635 121.600 148.018 1.00 109.53 269 LEU A O 1
ATOM 1462 N N . LYS A 1 270 ? 96.131 122.446 145.983 1.00 110.77 270 LYS A N 1
ATOM 1463 C CA . LYS A 1 270 ? 94.763 122.888 145.729 1.00 110.77 270 LYS A CA 1
ATOM 1464 C C . LYS A 1 270 ? 93.796 121.713 145.640 1.00 110.77 270 LYS A C 1
ATOM 1465 O O . LYS A 1 270 ? 92.676 121.782 146.159 1.00 110.77 270 LYS A O 1
ATOM 1471 N N . SER A 1 271 ? 94.208 120.625 144.989 1.00 115.14 271 SER A N 1
ATOM 1472 C CA . SER A 1 271 ? 93.297 119.526 144.683 1.00 115.14 271 SER A CA 1
ATOM 1473 C C . SER A 1 271 ? 93.224 118.505 145.816 1.00 115.14 271 SER A C 1
ATOM 1474 O O . SER A 1 271 ? 92.132 118.189 146.300 1.00 115.14 271 SER A O 1
ATOM 1477 N N . HIS A 1 272 ? 94.381 117.974 146.230 1.00 100.00 272 HIS A N 1
ATOM 1478 C CA . HIS A 1 272 ? 94.540 116.959 147.269 1.00 100.00 272 HIS A CA 1
ATOM 1479 C C . HIS A 1 272 ? 93.988 115.615 146.802 1.00 100.00 272 HIS A C 1
ATOM 1480 O O . HIS A 1 272 ? 92.942 115.564 146.141 1.00 100.00 272 HIS A O 1
ATOM 1487 N N . PRO A 1 273 ? 94.658 114.504 147.125 1.00 97.06 273 PRO A N 1
ATOM 1488 C CA . PRO A 1 273 ? 94.175 113.187 146.679 1.00 97.06 273 PRO A CA 1
ATOM 1489 C C . PRO A 1 273 ? 92.950 112.686 147.426 1.00 97.06 273 PRO A C 1
ATOM 1490 O O . PRO A 1 273 ? 92.515 111.557 147.170 1.00 97.06 273 PRO A O 1
ATOM 1494 N N . TYR A 1 274 ? 92.390 113.485 148.335 1.00 106.16 274 TYR A N 1
ATOM 1495 C CA . TYR A 1 274 ? 91.215 113.110 149.122 1.00 106.16 274 TYR A CA 1
ATOM 1496 C C . TYR A 1 274 ? 91.454 111.818 149.899 1.00 106.16 274 TYR A C 1
ATOM 1497 O O . TYR A 1 274 ? 90.584 110.950 149.996 1.00 106.16 274 TYR A O 1
ATOM 1506 N N . MET A 1 275 ? 92.657 111.693 150.460 1.00 92.02 275 MET A N 1
ATOM 1507 C CA . MET A 1 275 ? 93.004 110.558 151.305 1.00 92.02 275 MET A CA 1
ATOM 1508 C C . MET A 1 275 ? 92.536 110.838 152.731 1.00 92.02 275 MET A C 1
ATOM 1509 O O . MET A 1 275 ? 92.183 111.977 153.055 1.00 92.02 275 MET A O 1
ATOM 1514 N N . GLY A 1 276 ? 92.528 109.821 153.589 1.00 91.87 276 GLY A N 1
ATOM 1515 C CA . GLY A 1 276 ? 92.081 109.989 154.958 1.00 91.87 276 GLY A CA 1
ATOM 1516 C C . GLY A 1 276 ? 91.022 108.987 155.369 1.00 91.87 276 GLY A C 1
ATOM 1517 O O . GLY A 1 276 ? 90.049 108.766 154.643 1.00 91.87 276 GLY A O 1
ATOM 1518 N N . ARG A 1 277 ? 91.205 108.374 156.542 1.00 92.07 277 ARG A N 1
ATOM 1519 C CA . ARG A 1 277 ? 90.274 107.352 157.008 1.00 92.07 277 ARG A CA 1
ATOM 1520 C C . ARG A 1 277 ? 88.906 107.923 157.357 1.00 92.07 277 ARG A C 1
ATOM 1521 O O . ARG A 1 277 ? 87.928 107.170 157.417 1.00 92.07 277 ARG A O 1
ATOM 1529 N N . ALA A 1 278 ? 88.813 109.227 157.590 1.00 84.91 278 ALA A N 1
ATOM 1530 C CA . ALA A 1 278 ? 87.551 109.891 157.879 1.00 84.91 278 ALA A CA 1
ATOM 1531 C C . ALA A 1 278 ? 87.250 110.925 156.801 1.00 84.91 278 ALA A C 1
ATOM 1532 O O . ALA A 1 278 ? 88.092 111.244 155.958 1.00 84.91 278 ALA A O 1
ATOM 1534 N N . GLN A 1 279 ? 86.012 111.431 156.817 1.00 81.33 279 GLN A N 1
ATOM 1535 C CA . GLN A 1 279 ? 85.629 112.510 155.923 1.00 81.33 279 GLN A CA 1
ATOM 1536 C C . GLN A 1 279 ? 85.276 113.722 156.773 1.00 81.33 279 GLN A C 1
ATOM 1537 O O . GLN A 1 279 ? 85.931 114.768 156.659 1.00 81.33 279 GLN A O 1
ATOM 1543 N N . ASP A 1 280 ? 84.285 113.618 157.661 1.00 77.03 280 ASP A N 1
ATOM 1544 C CA . ASP A 1 280 ? 83.891 114.765 158.474 1.00 77.03 280 ASP A CA 1
ATOM 1545 C C . ASP A 1 280 ? 84.937 115.078 159.538 1.00 77.03 280 ASP A C 1
ATOM 1546 O O . ASP A 1 280 ? 85.335 116.236 159.721 1.00 77.03 280 ASP A O 1
ATOM 1551 N N . GLU A 1 281 ? 85.408 114.045 160.239 1.00 74.08 281 GLU A N 1
ATOM 1552 C CA . GLU A 1 281 ? 86.489 114.242 161.195 1.00 74.08 281 GLU A CA 1
ATOM 1553 C C . GLU A 1 281 ? 87.749 114.714 160.487 1.00 74.08 281 GLU A C 1
ATOM 1554 O O . GLU A 1 281 ? 88.493 115.544 161.018 1.00 74.08 281 GLU A O 1
ATOM 1560 N N . PHE A 1 282 ? 87.989 114.217 159.271 1.00 69.36 282 PHE A N 1
ATOM 1561 C CA . PHE A 1 282 ? 89.182 114.617 158.534 1.00 69.36 282 PHE A CA 1
ATOM 1562 C C . PHE A 1 282 ? 89.134 116.090 158.143 1.00 69.36 282 PHE A C 1
ATOM 1563 O O . PHE A 1 282 ? 90.138 116.796 158.268 1.00 69.36 282 PHE A O 1
ATOM 1571 N N . VAL A 1 283 ? 87.985 116.578 157.668 1.00 70.22 283 VAL A N 1
ATOM 1572 C CA . VAL A 1 283 ? 87.904 117.988 157.284 1.00 70.22 283 VAL A CA 1
ATOM 1573 C C . VAL A 1 283 ? 87.916 118.889 158.518 1.00 70.22 283 VAL A C 1
ATOM 1574 O O . VAL A 1 283 ? 88.494 119.988 158.494 1.00 70.22 283 VAL A O 1
ATOM 1578 N N . ASN A 1 284 ? 87.287 118.450 159.614 1.00 67.38 284 ASN A N 1
ATOM 1579 C CA . ASN A 1 284 ? 87.368 119.215 160.855 1.00 67.38 284 ASN A CA 1
ATOM 1580 C C . ASN A 1 284 ? 88.813 119.309 161.333 1.00 67.38 284 ASN A C 1
ATOM 1581 O O . ASN A 1 284 ? 89.275 120.376 161.760 1.00 67.38 284 ASN A O 1
ATOM 1586 N N . ASP A 1 285 ? 89.546 118.195 161.250 1.00 73.56 285 ASP A N 1
ATOM 1587 C CA . ASP A 1 285 ? 90.965 118.203 161.571 1.00 73.56 285 ASP A CA 1
ATOM 1588 C C . ASP A 1 285 ? 91.736 119.117 160.634 1.00 73.56 285 ASP A C 1
ATOM 1589 O O . ASP A 1 285 ? 92.646 119.824 161.070 1.00 73.56 285 ASP A O 1
ATOM 1594 N N . ARG A 1 286 ? 91.388 119.114 159.347 1.00 69.45 286 ARG A N 1
ATOM 1595 C CA . ARG A 1 286 ? 92.056 119.988 158.391 1.00 69.45 286 ARG A CA 1
ATOM 1596 C C . ARG A 1 286 ? 91.915 121.448 158.799 1.00 69.45 286 ARG A C 1
ATOM 1597 O O . ARG A 1 286 ? 92.902 122.188 158.847 1.00 69.45 286 ARG A O 1
ATOM 1605 N N . ARG A 1 287 ? 90.695 121.872 159.138 1.00 82.42 287 ARG A N 1
ATOM 1606 C CA . ARG A 1 287 ? 90.500 123.278 159.487 1.00 82.42 287 ARG A CA 1
ATOM 1607 C C . ARG A 1 287 ? 91.147 123.623 160.830 1.00 82.42 287 ARG A C 1
ATOM 1608 O O . ARG A 1 287 ? 91.752 124.697 160.977 1.00 82.42 287 ARG A O 1
ATOM 1616 N N . ARG A 1 288 ? 91.054 122.726 161.820 1.00 72.66 288 ARG A N 1
ATOM 1617 C CA . ARG A 1 288 ? 91.655 123.041 163.113 1.00 72.66 288 ARG A CA 1
ATOM 1618 C C . ARG A 1 288 ? 93.177 123.076 163.025 1.00 72.66 288 ARG A C 1
ATOM 1619 O O . ARG A 1 288 ? 93.808 123.946 163.636 1.00 72.66 288 ARG A O 1
ATOM 1627 N N . VAL A 1 289 ? 93.782 122.162 162.261 1.00 76.54 289 VAL A N 1
ATOM 1628 C CA . VAL A 1 289 ? 95.223 122.205 162.049 1.00 76.54 289 VAL A CA 1
ATOM 1629 C C . VAL A 1 289 ? 95.605 123.419 161.216 1.00 76.54 289 VAL A C 1
ATOM 1630 O O . VAL A 1 289 ? 96.690 123.972 161.390 1.00 76.54 289 VAL A O 1
ATOM 1634 N N . ARG A 1 290 ? 94.725 123.873 160.320 1.00 89.23 290 ARG A N 1
ATOM 1635 C CA . ARG A 1 290 ? 94.970 125.133 159.625 1.00 89.23 290 ARG A CA 1
ATOM 1636 C C . ARG A 1 290 ? 95.114 126.284 160.613 1.00 89.23 290 ARG A C 1
ATOM 1637 O O . ARG A 1 290 ? 96.096 127.037 160.570 1.00 89.23 290 ARG A O 1
ATOM 1645 N N . LYS A 1 291 ? 94.150 126.425 161.527 1.00 83.79 291 LYS A N 1
ATOM 1646 C CA . LYS A 1 291 ? 94.238 127.508 162.510 1.00 83.79 291 LYS A CA 1
ATOM 1647 C C . LYS A 1 291 ? 95.453 127.345 163.423 1.00 83.79 291 LYS A C 1
ATOM 1648 O O . LYS A 1 291 ? 96.164 128.322 163.707 1.00 83.79 291 LYS A O 1
ATOM 1654 N N . GLU A 1 292 ? 95.707 126.120 163.892 1.00 83.28 292 GLU A N 1
ATOM 1655 C CA . GLU A 1 292 ? 96.821 125.897 164.808 1.00 83.28 292 GLU A CA 1
ATOM 1656 C C . GLU A 1 292 ? 98.163 126.127 164.124 1.00 83.28 292 GLU A C 1
ATOM 1657 O O . GLU A 1 292 ? 99.088 126.669 164.733 1.00 83.28 292 GLU A O 1
ATOM 1663 N N . TYR A 1 293 ? 98.289 125.746 162.854 1.00 77.47 293 TYR A N 1
ATOM 1664 C CA . TYR A 1 293 ? 99.533 125.988 162.141 1.00 77.47 293 TYR A CA 1
ATOM 1665 C C . TYR A 1 293 ? 99.687 127.454 161.770 1.00 77.47 293 TYR A C 1
ATOM 1666 O O . TYR A 1 293 ? 100.814 127.941 161.668 1.00 77.47 293 TYR A O 1
ATOM 1675 N N . ASP A 1 294 ? 98.581 128.181 161.591 1.00 101.63 294 ASP A N 1
ATOM 1676 C CA . ASP A 1 294 ? 98.691 129.623 161.391 1.00 101.63 294 ASP A CA 1
ATOM 1677 C C . ASP A 1 294 ? 99.208 130.318 162.646 1.00 101.63 294 ASP A C 1
ATOM 1678 O O . ASP A 1 294 ? 100.111 131.162 162.569 1.00 101.63 294 ASP A O 1
ATOM 1683 N N . GLU A 1 295 ? 98.661 129.972 163.816 1.00 96.39 295 GLU A N 1
ATOM 1684 C CA . GLU A 1 295 ? 99.185 130.565 165.047 1.00 96.39 295 GLU A CA 1
ATOM 1685 C C . GLU A 1 295 ? 100.607 130.082 165.324 1.00 96.39 295 GLU A C 1
ATOM 1686 O O . GLU A 1 295 ? 101.422 130.815 165.898 1.00 96.39 295 GLU A O 1
ATOM 1692 N N . PHE A 1 296 ? 100.931 128.858 164.900 1.00 83.17 296 PHE A N 1
ATOM 1693 C CA . PHE A 1 296 ? 102.292 128.344 165.010 1.00 83.17 296 PHE A CA 1
ATOM 1694 C C . PHE A 1 296 ? 103.256 129.142 164.136 1.00 83.17 296 PHE A C 1
ATOM 1695 O O . PHE A 1 296 ? 104.374 129.455 164.564 1.00 83.17 296 PHE A O 1
ATOM 1703 N N . LYS A 1 297 ? 102.829 129.489 162.920 1.00 91.12 297 LYS A N 1
ATOM 1704 C CA . LYS A 1 297 ? 103.614 130.353 162.044 1.00 91.12 297 LYS A CA 1
ATOM 1705 C C . LYS A 1 297 ? 103.797 131.733 162.659 1.00 91.12 297 LYS A C 1
ATOM 1706 O O . LYS A 1 297 ? 104.873 132.334 162.556 1.00 91.12 297 LYS A O 1
ATOM 1712 N N . ALA A 1 298 ? 102.741 132.262 163.283 1.00 88.98 298 ALA A N 1
ATOM 1713 C CA . ALA A 1 298 ? 102.856 133.548 163.963 1.00 88.98 298 ALA A CA 1
ATOM 1714 C C . ALA A 1 298 ? 103.870 133.479 165.099 1.00 88.98 298 ALA A C 1
ATOM 1715 O O . ALA A 1 298 ? 104.658 134.412 165.300 1.00 88.98 298 ALA A O 1
ATOM 1717 N N . ARG A 1 299 ? 103.865 132.377 165.853 1.00 79.30 299 ARG A N 1
ATOM 1718 C CA . ARG A 1 299 ? 104.861 132.204 166.905 1.00 79.30 299 ARG A CA 1
ATOM 1719 C C . ARG A 1 299 ? 106.261 132.142 166.305 1.00 79.30 299 ARG A C 1
ATOM 1720 O O . ARG A 1 299 ? 107.209 132.704 166.862 1.00 79.30 299 ARG A O 1
ATOM 1728 N N . ILE A 1 300 ? 106.411 131.439 165.179 1.00 73.72 300 ILE A N 1
ATOM 1729 C CA . ILE A 1 300 ? 107.696 131.398 164.484 1.00 73.72 300 ILE A CA 1
ATOM 1730 C C . ILE A 1 300 ? 108.163 132.805 164.135 1.00 73.72 300 ILE A C 1
ATOM 1731 O O . ILE A 1 300 ? 109.324 133.165 164.363 1.00 73.72 300 ILE A O 1
ATOM 1736 N N . ASN A 1 301 ? 107.265 133.624 163.588 1.00 85.43 301 ASN A N 1
ATOM 1737 C CA . ASN A 1 301 ? 107.647 134.960 163.147 1.00 85.43 301 ASN A CA 1
ATOM 1738 C C . ASN A 1 301 ? 107.866 135.921 164.310 1.00 85.43 301 ASN A C 1
ATOM 1739 O O . ASN A 1 301 ? 108.536 136.942 164.130 1.00 85.43 301 ASN A O 1
ATOM 1744 N N . SER A 1 302 ? 107.314 135.627 165.486 1.00 92.98 302 SER A N 1
ATOM 1745 C CA . SER A 1 302 ? 107.552 136.432 166.679 1.00 92.98 302 SER A CA 1
ATOM 1746 C C . SER A 1 302 ? 108.605 135.823 167.601 1.00 92.98 302 SER A C 1
ATOM 1747 O O . SER A 1 302 ? 108.834 136.345 168.699 1.00 92.98 302 SER A O 1
ATOM 1750 N N . LEU A 1 303 ? 109.223 134.714 167.189 1.00 88.75 303 LEU A N 1
ATOM 1751 C CA . LEU A 1 303 ? 110.202 134.039 168.036 1.00 88.75 303 LEU A CA 1
ATOM 1752 C C . LEU A 1 303 ? 111.404 134.925 168.339 1.00 88.75 303 LEU A C 1
ATOM 1753 O O . LEU A 1 303 ? 111.912 134.919 169.464 1.00 88.75 303 LEU A O 1
ATOM 1758 N N . GLU A 1 304 ? 111.897 135.671 167.346 1.00 96.88 304 GLU A N 1
ATOM 1759 C CA . GLU A 1 304 ? 113.052 136.529 167.597 1.00 96.88 304 GLU A CA 1
ATOM 1760 C C . GLU A 1 304 ? 112.705 137.640 168.584 1.00 96.88 304 GLU A C 1
ATOM 1761 O O . GLU A 1 304 ? 113.504 137.968 169.470 1.00 96.88 304 GLU A O 1
ATOM 1767 N N . HIS A 1 305 ? 111.502 138.208 168.464 1.00 106.79 305 HIS A N 1
ATOM 1768 C CA . HIS A 1 305 ? 111.031 139.192 169.433 1.00 106.79 305 HIS A CA 1
ATOM 1769 C C . HIS A 1 305 ? 110.974 138.590 170.831 1.00 106.79 305 HIS A C 1
ATOM 1770 O O . HIS A 1 305 ? 111.446 139.193 171.806 1.00 106.79 305 HIS A O 1
ATOM 1777 N N . ASP A 1 306 ? 110.419 137.380 170.938 1.00 103.29 306 ASP A N 1
ATOM 1778 C CA . ASP A 1 306 ? 110.303 136.729 172.239 1.00 103.29 306 ASP A CA 1
ATOM 1779 C C . ASP A 1 306 ? 111.673 136.463 172.851 1.00 103.29 306 ASP A C 1
ATOM 1780 O O . ASP A 1 306 ? 111.890 136.727 174.039 1.00 103.29 306 ASP A O 1
ATOM 1785 N N . ILE A 1 307 ? 112.613 135.949 172.055 1.00 90.17 307 ILE A N 1
ATOM 1786 C CA . ILE A 1 307 ? 113.921 135.598 172.600 1.00 90.17 307 ILE A CA 1
ATOM 1787 C C . ILE A 1 307 ? 114.703 136.849 172.978 1.00 90.17 307 ILE A C 1
ATOM 1788 O O . ILE A 1 307 ? 115.431 136.851 173.975 1.00 90.17 307 ILE A O 1
ATOM 1793 N N . LYS A 1 308 ? 114.577 137.933 172.203 1.00 99.82 308 LYS A N 1
ATOM 1794 C CA . LYS A 1 308 ? 115.319 139.132 172.578 1.00 99.82 308 LYS A CA 1
ATOM 1795 C C . LYS A 1 308 ? 114.727 139.778 173.825 1.00 99.82 308 LYS A C 1
ATOM 1796 O O . LYS A 1 308 ? 115.478 140.265 174.679 1.00 99.82 308 LYS A O 1
ATOM 1802 N N . GLN A 1 309 ? 113.397 139.762 173.972 1.00 104.58 309 GLN A N 1
ATOM 1803 C CA . GLN A 1 309 ? 112.801 140.237 175.218 1.00 104.58 309 GLN A CA 1
ATOM 1804 C C . GLN A 1 309 ? 113.225 139.377 176.403 1.00 104.58 309 GLN A C 1
ATOM 1805 O O . GLN A 1 309 ? 113.517 139.902 177.483 1.00 104.58 309 GLN A O 1
ATOM 1811 N N . ARG A 1 310 ? 113.266 138.056 176.221 1.00 92.28 310 ARG A N 1
ATOM 1812 C CA . ARG A 1 310 ? 113.697 137.161 177.291 1.00 92.28 310 ARG A CA 1
ATOM 1813 C C . ARG A 1 310 ? 115.152 137.411 177.679 1.00 92.28 310 ARG A C 1
ATOM 1814 O O . ARG A 1 310 ? 115.489 137.446 178.872 1.00 92.28 310 ARG A O 1
ATOM 1822 N N . ASN A 1 311 ? 116.027 137.583 176.684 1.00 85.53 311 ASN A N 1
ATOM 1823 C CA . ASN A 1 311 ? 117.429 137.867 176.966 1.00 85.53 311 ASN A CA 1
ATOM 1824 C C . ASN A 1 311 ? 117.584 139.195 177.692 1.00 85.53 311 ASN A C 1
ATOM 1825 O O . ASN A 1 311 ? 118.362 139.297 178.646 1.00 85.53 311 ASN A O 1
ATOM 1830 N N . ASP A 1 312 ? 116.848 140.222 177.258 1.00 91.33 312 ASP A N 1
ATOM 1831 C CA . ASP A 1 312 ? 116.894 141.504 177.953 1.00 91.33 312 ASP A CA 1
ATOM 1832 C C . ASP A 1 312 ? 116.418 141.364 179.392 1.00 91.33 312 ASP A C 1
ATOM 1833 O O . ASP A 1 312 ? 117.028 141.920 180.313 1.00 91.33 312 ASP A O 1
ATOM 1838 N N . GLY A 1 313 ? 115.336 140.613 179.606 1.00 86.39 313 GLY A N 1
ATOM 1839 C CA . GLY A 1 313 ? 114.813 140.450 180.952 1.00 86.39 313 GLY A CA 1
ATOM 1840 C C . GLY A 1 313 ? 115.791 139.755 181.879 1.00 86.39 313 GLY A C 1
ATOM 1841 O O . GLY A 1 313 ? 115.985 140.173 183.023 1.00 86.39 313 GLY A O 1
ATOM 1842 N N . TYR A 1 314 ? 116.422 138.681 181.400 1.00 86.11 314 TYR A N 1
ATOM 1843 C CA . TYR A 1 314 ? 117.377 137.971 182.248 1.00 86.11 314 TYR A CA 1
ATOM 1844 C C . TYR A 1 314 ? 118.663 138.769 182.446 1.00 86.11 314 TYR A C 1
ATOM 1845 O O . TYR A 1 314 ? 119.267 138.724 183.524 1.00 86.11 314 TYR A O 1
ATOM 1854 N N . ASN A 1 315 ? 119.102 139.505 181.426 1.00 85.13 315 ASN A N 1
ATOM 1855 C CA . ASN A 1 315 ? 120.362 140.231 181.523 1.00 85.13 315 ASN A CA 1
ATOM 1856 C C . ASN A 1 315 ? 120.229 141.586 182.208 1.00 85.13 315 ASN A C 1
ATOM 1857 O O . ASN A 1 315 ? 121.254 142.189 182.544 1.00 85.13 315 ASN A O 1
ATOM 1862 N N . ALA A 1 316 ? 119.013 142.079 182.421 1.00 79.87 316 ALA A N 1
ATOM 1863 C CA . ALA A 1 316 ? 118.830 143.338 183.134 1.00 79.87 316 ALA A CA 1
ATOM 1864 C C . ALA A 1 316 ? 119.171 143.184 184.613 1.00 79.87 316 ALA A C 1
ATOM 1865 O O . ALA A 1 316 ? 120.235 143.609 185.061 1.00 79.87 316 ALA A O 1
ATOM 1867 N N . PRO A 1 325 ? 129.043 140.944 176.466 1.00 95.65 325 PRO A N 1
ATOM 1868 C CA . PRO A 1 325 ? 128.978 139.499 176.715 1.00 95.65 325 PRO A CA 1
ATOM 1869 C C . PRO A 1 325 ? 127.596 139.045 177.170 1.00 95.65 325 PRO A C 1
ATOM 1870 O O . PRO A 1 325 ? 127.483 138.347 178.177 1.00 95.65 325 PRO A O 1
ATOM 1874 N N . ARG A 1 326 ? 126.559 139.437 176.432 1.00 81.70 326 ARG A N 1
ATOM 1875 C CA . ARG A 1 326 ? 125.189 139.049 176.753 1.00 81.70 326 ARG A CA 1
ATOM 1876 C C . ARG A 1 326 ? 124.915 137.653 176.212 1.00 81.70 326 ARG A C 1
ATOM 1877 O O . ARG A 1 326 ? 124.936 137.444 174.989 1.00 81.70 326 ARG A O 1
ATOM 1885 N N . PRO A 1 327 ? 124.654 136.670 177.069 1.00 95.28 327 PRO A N 1
ATOM 1886 C CA . PRO A 1 327 ? 124.418 135.310 176.579 1.00 95.28 327 PRO A CA 1
ATOM 1887 C C . PRO A 1 327 ? 122.985 135.123 176.108 1.00 95.28 327 PRO A C 1
ATOM 1888 O O . PRO A 1 327 ? 122.117 135.975 176.312 1.00 95.28 327 PRO A O 1
ATOM 1892 N N . THR A 1 328 ? 122.747 133.984 175.465 1.00 96.97 328 THR A N 1
ATOM 1893 C CA . THR A 1 328 ? 121.401 133.581 175.063 1.00 96.97 328 THR A CA 1
ATOM 1894 C C . THR A 1 328 ? 120.907 132.553 176.072 1.00 96.97 328 THR A C 1
ATOM 1895 O O . THR A 1 328 ? 121.095 131.346 175.910 1.00 96.97 328 THR A O 1
ATOM 1899 N N . TRP A 1 329 ? 120.268 133.048 177.128 1.00 90.16 329 TRP A N 1
ATOM 1900 C CA . TRP A 1 329 ? 119.882 132.210 178.256 1.00 90.16 329 TRP A CA 1
ATOM 1901 C C . TRP A 1 329 ? 118.910 131.123 177.807 1.00 90.16 329 TRP A C 1
ATOM 1902 O O . TRP A 1 329 ? 117.903 131.404 177.151 1.00 90.16 329 TRP A O 1
ATOM 1913 N N . MET A 1 330 ? 119.209 129.874 178.161 1.00 89.62 330 MET A N 1
ATOM 1914 C CA . MET A 1 330 ? 118.277 128.796 177.861 1.00 89.62 330 MET A CA 1
ATOM 1915 C C . MET A 1 330 ? 117.077 128.842 178.804 1.00 89.62 330 MET A C 1
ATOM 1916 O O . MET A 1 330 ? 117.034 129.605 179.774 1.00 89.62 330 MET A O 1
ATOM 1921 N N . ALA A 1 331 ? 116.088 127.998 178.500 1.00 100.00 331 ALA A N 1
ATOM 1922 C CA . ALA A 1 331 ? 114.829 128.004 179.235 1.00 100.00 331 ALA A CA 1
ATOM 1923 C C . ALA A 1 331 ? 114.996 127.613 180.696 1.00 100.00 331 ALA A C 1
ATOM 1924 O O . ALA A 1 331 ? 114.175 128.017 181.527 1.00 100.00 331 ALA A O 1
ATOM 1926 N N . ASP A 1 332 ? 116.027 126.842 181.031 1.00 104.52 332 ASP A N 1
ATOM 1927 C CA . ASP A 1 332 ? 116.262 126.424 182.407 1.00 104.52 332 ASP A CA 1
ATOM 1928 C C . ASP A 1 332 ? 117.153 127.390 183.178 1.00 104.52 332 ASP A C 1
ATOM 1929 O O . ASP A 1 332 ? 117.503 127.104 184.327 1.00 104.52 332 ASP A O 1
ATOM 1934 N N . GLY A 1 333 ? 117.527 128.516 182.577 1.00 94.75 333 GLY A N 1
ATOM 1935 C CA . GLY A 1 333 ? 118.331 129.516 183.246 1.00 94.75 333 GLY A CA 1
ATOM 1936 C C . GLY A 1 333 ? 119.825 129.287 183.214 1.00 94.75 333 GLY A C 1
ATOM 1937 O O . GLY A 1 333 ? 120.556 130.002 183.910 1.00 94.75 333 GLY A O 1
ATOM 1938 N N . THR A 1 334 ? 120.304 128.320 182.436 1.00 97.93 334 THR A N 1
ATOM 1939 C CA . THR A 1 334 ? 121.727 128.053 182.315 1.00 97.93 334 THR A CA 1
ATOM 1940 C C . THR A 1 334 ? 122.356 128.975 181.269 1.00 97.93 334 THR A C 1
ATOM 1941 O O . THR A 1 334 ? 121.682 129.762 180.599 1.00 97.93 334 THR A O 1
ATOM 1945 N N . GLN A 1 335 ? 123.673 128.865 181.127 1.00 97.88 335 GLN A N 1
ATOM 1946 C CA . GLN A 1 335 ? 124.467 129.822 180.368 1.00 97.88 335 GLN A CA 1
ATOM 1947 C C . GLN A 1 335 ? 124.892 129.207 179.041 1.00 97.88 335 GLN A C 1
ATOM 1948 O O . GLN A 1 335 ? 125.573 128.177 179.021 1.00 97.88 335 GLN A O 1
ATOM 1954 N N . TRP A 1 336 ? 124.480 129.832 177.941 1.00 94.38 336 TRP A N 1
ATOM 1955 C CA . TRP A 1 336 ? 124.850 129.349 176.616 1.00 94.38 336 TRP A CA 1
ATOM 1956 C C . TRP A 1 336 ? 126.318 129.654 176.345 1.00 94.38 336 TRP A C 1
ATOM 1957 O O . TRP A 1 336 ? 126.714 130.822 176.269 1.00 94.38 336 TRP A O 1
ATOM 1968 N N . GLU A 1 337 ? 127.126 128.607 176.198 1.00 115.93 337 GLU A N 1
ATOM 1969 C CA . GLU A 1 337 ? 128.570 128.759 176.070 1.00 115.93 337 GLU A CA 1
ATOM 1970 C C . GLU A 1 337 ? 129.033 128.891 174.626 1.00 115.93 337 GLU A C 1
ATOM 1971 O O . GLU A 1 337 ? 130.243 128.964 174.385 1.00 115.93 337 GLU A O 1
ATOM 1977 N N . GLY A 1 338 ? 128.114 128.924 173.665 1.00 107.12 338 GLY A N 1
ATOM 1978 C CA . GLY A 1 338 ? 128.498 128.951 172.269 1.00 107.12 338 GLY A CA 1
ATOM 1979 C C . GLY A 1 338 ? 128.631 130.341 171.681 1.00 107.12 338 GLY A C 1
ATOM 1980 O O . GLY A 1 338 ? 129.273 131.217 172.270 1.00 107.12 338 GLY A O 1
ATOM 1981 N N . THR A 1 339 ? 128.024 130.552 170.516 1.00 101.18 339 THR A N 1
ATOM 1982 C CA . THR A 1 339 ? 128.178 131.810 169.795 1.00 101.18 339 THR A CA 1
ATOM 1983 C C . THR A 1 339 ? 127.253 132.871 170.382 1.00 101.18 339 THR A C 1
ATOM 1984 O O . THR A 1 339 ? 126.037 132.837 170.164 1.00 101.18 339 THR A O 1
ATOM 1988 N N . TRP A 1 340 ? 127.827 133.804 171.132 1.00 102.91 340 TRP A N 1
ATOM 1989 C CA . TRP A 1 340 ? 127.090 134.936 171.668 1.00 102.91 340 TRP A CA 1
ATOM 1990 C C . TRP A 1 340 ? 126.927 136.018 170.605 1.00 102.91 340 TRP A C 1
ATOM 1991 O O . TRP A 1 340 ? 127.799 136.230 169.759 1.00 102.91 340 TRP A O 1
ATOM 2002 N N . VAL A 1 341 ? 125.783 136.705 170.657 1.00 123.47 341 VAL A N 1
ATOM 2003 C CA . VAL A 1 341 ? 125.557 137.828 169.751 1.00 123.47 341 VAL A CA 1
ATOM 2004 C C . VAL A 1 341 ? 126.533 138.959 170.055 1.00 123.47 341 VAL A C 1
ATOM 2005 O O . VAL A 1 341 ? 126.993 139.665 169.149 1.00 123.47 341 VAL A O 1
ATOM 2009 N N . ASP A 1 342 ? 126.871 139.144 171.330 1.00 141.09 342 ASP A N 1
ATOM 2010 C CA . ASP A 1 342 ? 127.888 140.098 171.756 1.00 141.09 342 ASP A CA 1
ATOM 2011 C C . ASP A 1 342 ? 129.191 139.327 171.924 1.00 141.09 342 ASP A C 1
ATOM 2012 O O . ASP A 1 342 ? 129.281 138.424 172.764 1.00 141.09 342 ASP A O 1
ATOM 2017 N N . ALA A 1 343 ? 130.197 139.685 171.133 1.00 132.59 343 ALA A N 1
ATOM 2018 C CA . ALA A 1 343 ? 131.411 138.886 171.067 1.00 132.59 343 ALA A CA 1
ATOM 2019 C C . ALA A 1 343 ? 132.509 139.473 171.945 1.00 132.59 343 ALA A C 1
ATOM 2020 O O . ALA A 1 343 ? 132.546 140.675 172.222 1.00 132.59 343 ALA A O 1
ATOM 2022 N N . SER A 1 344 ? 133.413 138.599 172.384 1.00 147.92 344 SER A N 1
ATOM 2023 C CA . SER A 1 344 ? 134.566 138.981 173.184 1.00 147.92 344 SER A CA 1
ATOM 2024 C C . SER A 1 344 ? 135.681 137.975 172.931 1.00 147.92 344 SER A C 1
ATOM 2025 O O . SER A 1 344 ? 135.598 137.146 172.020 1.00 147.92 344 SER A O 1
ATOM 2028 N N . GLU A 1 345 ? 136.715 138.034 173.771 1.00 197.51 345 GLU A N 1
ATOM 2029 C CA . GLU A 1 345 ? 137.934 137.251 173.596 1.00 197.51 345 GLU A CA 1
ATOM 2030 C C . GLU A 1 345 ? 137.667 135.768 173.367 1.00 197.51 345 GLU A C 1
ATOM 2031 O O . GLU A 1 345 ? 138.227 135.168 172.444 1.00 197.51 345 GLU A O 1
ATOM 2037 N N . ASN A 1 346 ? 136.815 135.166 174.196 1.00 158.00 346 ASN A N 1
ATOM 2038 C CA . ASN A 1 346 ? 136.610 133.723 174.187 1.00 158.00 346 ASN A CA 1
ATOM 2039 C C . ASN A 1 346 ? 135.309 133.325 173.493 1.00 158.00 346 ASN A C 1
ATOM 2040 O O . ASN A 1 346 ? 134.998 132.137 173.385 1.00 158.00 346 ASN A O 1
ATOM 2045 N N . HIS A 1 347 ? 134.535 134.295 173.011 1.00 125.14 347 HIS A N 1
ATOM 2046 C CA . HIS A 1 347 ? 133.214 134.002 172.457 1.00 125.14 347 HIS A CA 1
ATOM 2047 C C . HIS A 1 347 ? 132.979 134.764 171.154 1.00 125.14 347 HIS A C 1
ATOM 2048 O O . HIS A 1 347 ? 131.844 134.959 170.717 1.00 125.14 347 HIS A O 1
ATOM 2055 N N . ARG A 1 348 ? 134.059 135.210 170.516 1.00 121.75 348 ARG A N 1
ATOM 2056 C CA . ARG A 1 348 ? 133.975 135.811 169.194 1.00 121.75 348 ARG A CA 1
ATOM 2057 C C . ARG A 1 348 ? 133.675 134.720 168.172 1.00 121.75 348 ARG A C 1
ATOM 2058 O O . ARG A 1 348 ? 134.055 133.560 168.352 1.00 121.75 348 ARG A O 1
ATOM 2066 N N . ARG A 1 349 ? 132.966 135.105 167.107 1.00 116.69 349 ARG A N 1
ATOM 2067 C CA . ARG A 1 349 ? 132.551 134.189 166.048 1.00 116.69 349 ARG A CA 1
ATOM 2068 C C . ARG A 1 349 ? 133.711 133.370 165.494 1.00 116.69 349 ARG A C 1
ATOM 2069 O O . ARG A 1 349 ? 134.618 133.913 164.856 1.00 116.69 349 ARG A O 1
ATOM 2077 N N . GLY A 1 350 ? 133.666 132.055 165.697 1.00 116.80 350 GLY A N 1
ATOM 2078 C CA . GLY A 1 350 ? 134.766 131.182 165.356 1.00 116.80 350 GLY A CA 1
ATOM 2079 C C . GLY A 1 350 ? 135.634 130.766 166.524 1.00 116.80 350 GLY A C 1
ATOM 2080 O O . GLY A 1 350 ? 136.698 130.174 166.304 1.00 116.80 350 GLY A O 1
ATOM 2081 N N . ASP A 1 351 ? 135.216 131.056 167.757 1.00 117.42 351 ASP A N 1
ATOM 2082 C CA . ASP A 1 351 ? 135.961 130.648 168.950 1.00 117.42 351 ASP A CA 1
ATOM 2083 C C . ASP A 1 351 ? 134.937 130.172 169.982 1.00 117.42 351 ASP A C 1
ATOM 2084 O O . ASP A 1 351 ? 134.397 130.967 170.754 1.00 117.42 351 ASP A O 1
ATOM 2089 N N . HIS A 1 352 ? 134.680 128.867 169.980 1.00 110.49 352 HIS A N 1
ATOM 2090 C CA . HIS A 1 352 ? 133.732 128.267 170.908 1.00 110.49 352 HIS A CA 1
ATOM 2091 C C . HIS A 1 352 ? 134.187 126.846 171.204 1.00 110.49 352 HIS A C 1
ATOM 2092 O O . HIS A 1 352 ? 135.208 126.378 170.693 1.00 110.49 352 HIS A O 1
ATOM 2099 N N . ALA A 1 353 ? 133.413 126.163 172.042 1.00 106.39 353 ALA A N 1
ATOM 2100 C CA . ALA A 1 353 ? 133.704 124.780 172.381 1.00 106.39 353 ALA A CA 1
ATOM 2101 C C . ALA A 1 353 ? 132.674 123.847 171.746 1.00 106.39 353 ALA A C 1
ATOM 2102 O O . ALA A 1 353 ? 131.771 124.269 171.019 1.00 106.39 353 ALA A O 1
ATOM 2104 N N . GLY A 1 354 ? 132.822 122.554 172.031 1.00 103.31 354 GLY A N 1
ATOM 2105 C CA . GLY A 1 354 ? 131.889 121.575 171.511 1.00 103.31 354 GLY A CA 1
ATOM 2106 C C . GLY A 1 354 ? 130.778 121.263 172.496 1.00 103.31 354 GLY A C 1
ATOM 2107 O O . GLY A 1 354 ? 130.995 121.116 173.698 1.00 103.31 354 GLY A O 1
ATOM 2108 N N . ILE A 1 355 ? 129.560 121.161 171.966 1.00 105.13 355 ILE A N 1
ATOM 2109 C CA . ILE A 1 355 ? 128.365 120.919 172.764 1.00 105.13 355 ILE A CA 1
ATOM 2110 C C . ILE A 1 355 ? 127.597 119.759 172.148 1.00 105.13 355 ILE A C 1
ATOM 2111 O O . ILE A 1 355 ? 127.422 119.705 170.926 1.00 105.13 355 ILE A O 1
ATOM 2116 N N . VAL A 1 356 ? 127.142 118.837 172.992 1.00 112.92 356 VAL A N 1
ATOM 2117 C CA . VAL A 1 356 ? 126.297 117.724 172.574 1.00 112.92 356 VAL A CA 1
ATOM 2118 C C . VAL A 1 356 ? 125.068 117.713 173.471 1.00 112.92 356 VAL A C 1
ATOM 2119 O O . VAL A 1 356 ? 125.180 117.465 174.678 1.00 112.92 356 VAL A O 1
ATOM 2123 N N . LEU A 1 357 ? 123.902 117.982 172.889 1.00 105.85 357 LEU A N 1
ATOM 2124 C CA . LEU A 1 357 ? 122.645 117.995 173.622 1.00 105.85 357 LEU A CA 1
ATOM 2125 C C . LEU A 1 357 ? 121.593 117.212 172.851 1.00 105.85 357 LEU A C 1
ATOM 2126 O O . LEU A 1 357 ? 121.498 117.322 171.625 1.00 105.85 357 LEU A O 1
ATOM 2131 N N . VAL A 1 358 ? 120.807 116.427 173.578 1.00 97.91 358 VAL A N 1
ATOM 2132 C CA . VAL A 1 358 ? 119.761 115.590 173.004 1.00 97.91 358 VAL A CA 1
ATOM 2133 C C . VAL A 1 358 ? 118.428 116.261 173.311 1.00 97.91 358 VAL A C 1
ATOM 2134 O O . VAL A 1 358 ? 117.923 116.181 174.437 1.00 97.91 358 VAL A O 1
ATOM 2138 N N . LEU A 1 359 ? 117.856 116.934 172.310 1.00 95.79 359 LEU A N 1
ATOM 2139 C CA . LEU A 1 359 ? 116.552 117.564 172.492 1.00 95.79 359 LEU A CA 1
ATOM 2140 C C . LEU A 1 359 ? 115.460 116.524 172.712 1.00 95.79 359 LEU A C 1
ATOM 2141 O O . LEU A 1 359 ? 114.595 116.697 173.578 1.00 95.79 359 LEU A O 1
ATOM 2146 N N . LEU A 1 360 ? 115.487 115.439 171.940 1.00 89.79 360 LEU A N 1
ATOM 2147 C CA . LEU A 1 360 ? 114.486 114.379 172.017 1.00 89.79 360 LEU A CA 1
ATOM 2148 C C . LEU A 1 360 ? 115.217 113.049 172.130 1.00 89.79 360 LEU A C 1
ATOM 2149 O O . LEU A 1 360 ? 115.873 112.615 171.174 1.00 89.79 360 LEU A O 1
ATOM 2154 N N . ASN A 1 361 ? 115.076 112.409 173.291 1.00 87.30 361 ASN A N 1
ATOM 2155 C CA . ASN A 1 361 ? 115.862 111.249 173.685 1.00 87.30 361 ASN A CA 1
ATOM 2156 C C . ASN A 1 361 ? 115.273 109.992 173.031 1.00 87.30 361 ASN A C 1
ATOM 2157 O O . ASN A 1 361 ? 114.296 110.047 172.279 1.00 87.30 361 ASN A O 1
ATOM 2162 N N . HIS A 1 362 ? 115.883 108.846 173.316 1.00 110.30 362 HIS A N 1
ATOM 2163 C CA . HIS A 1 362 ? 115.520 107.584 172.674 1.00 110.30 362 HIS A CA 1
ATOM 2164 C C . HIS A 1 362 ? 114.096 107.176 173.023 1.00 110.30 362 HIS A C 1
ATOM 2165 O O . HIS A 1 362 ? 113.746 107.127 174.210 1.00 110.30 362 HIS A O 1
ATOM 2172 N N . PRO A 1 363 ? 113.250 106.881 172.040 1.00 106.72 363 PRO A N 1
ATOM 2173 C CA . PRO A 1 363 ? 111.912 106.371 172.349 1.00 106.72 363 PRO A CA 1
ATOM 2174 C C . PRO A 1 363 ? 111.977 104.965 172.922 1.00 106.72 363 PRO A C 1
ATOM 2175 O O . PRO A 1 363 ? 112.924 104.212 172.682 1.00 106.72 363 PRO A O 1
ATOM 2179 N N . SER A 1 364 ? 110.951 104.620 173.694 1.00 107.86 364 SER A N 1
ATOM 2180 C CA . SER A 1 364 ? 110.868 103.287 174.273 1.00 107.86 364 SER A CA 1
ATOM 2181 C C . SER A 1 364 ? 110.709 102.240 173.177 1.00 107.86 364 SER A C 1
ATOM 2182 O O . SER A 1 364 ? 110.063 102.480 172.153 1.00 107.86 364 SER A O 1
ATOM 2185 N N . HIS A 1 365 ? 111.313 101.069 173.396 1.00 110.53 365 HIS A N 1
ATOM 2186 C CA . HIS A 1 365 ? 111.205 99.989 172.421 1.00 110.53 365 HIS A CA 1
ATOM 2187 C C . HIS A 1 365 ? 109.774 99.482 172.302 1.00 110.53 365 HIS A C 1
ATOM 2188 O O . HIS A 1 365 ? 109.396 98.928 171.263 1.00 110.53 365 HIS A O 1
ATOM 2195 N N . ARG A 1 366 ? 108.968 99.661 173.345 1.00 112.87 366 ARG A N 1
ATOM 2196 C CA . ARG A 1 366 ? 107.597 99.173 173.331 1.00 112.87 366 ARG A CA 1
ATOM 2197 C C . ARG A 1 366 ? 106.692 100.174 172.617 1.00 112.87 366 ARG A C 1
ATOM 2198 O O . ARG A 1 366 ? 106.842 101.390 172.767 1.00 112.87 366 ARG A O 1
ATOM 2206 N N . ARG A 1 367 ? 105.751 99.651 171.833 1.00 108.71 367 ARG A N 1
ATOM 2207 C CA . ARG A 1 367 ? 104.836 100.497 171.078 1.00 108.71 367 ARG A CA 1
ATOM 2208 C C . ARG A 1 367 ? 103.903 101.257 172.014 1.00 108.71 367 ARG A C 1
ATOM 2209 O O . ARG A 1 367 ? 103.286 100.678 172.911 1.00 108.71 367 ARG A O 1
ATOM 2217 N N . GLN A 1 368 ? 103.783 102.563 171.786 1.00 119.40 368 GLN A N 1
ATOM 2218 C CA . GLN A 1 368 ? 103.037 103.451 172.669 1.00 119.40 368 GLN A CA 1
ATOM 2219 C C . GLN A 1 368 ? 101.714 103.824 172.016 1.00 119.40 368 GLN A C 1
ATOM 2220 O O . GLN A 1 368 ? 101.682 104.196 170.838 1.00 119.40 368 GLN A O 1
ATOM 2226 N N . THR A 1 369 ? 100.631 103.721 172.781 1.00 146.78 369 THR A N 1
ATOM 2227 C CA . THR A 1 369 ? 99.306 104.127 172.335 1.00 146.78 369 THR A CA 1
ATOM 2228 C C . THR A 1 369 ? 98.949 105.473 172.954 1.00 146.78 369 THR A C 1
ATOM 2229 O O . THR A 1 369 ? 99.379 105.790 174.067 1.00 146.78 369 THR A O 1
ATOM 2233 N N . GLY A 1 370 ? 98.159 106.261 172.226 1.00 145.52 370 GLY A N 1
ATOM 2234 C CA . GLY A 1 370 ? 97.822 107.593 172.665 1.00 145.52 370 GLY A CA 1
ATOM 2235 C C . GLY A 1 370 ? 96.669 107.607 173.644 1.00 145.52 370 GLY A C 1
ATOM 2236 O O . GLY A 1 370 ? 96.130 106.568 174.051 1.00 145.52 370 GLY A O 1
ATOM 2237 N N . PRO A 1 371 ? 96.276 108.818 174.047 1.00 158.89 371 PRO A N 1
ATOM 2238 C CA . PRO A 1 371 ? 95.164 108.948 174.984 1.00 158.89 371 PRO A CA 1
ATOM 2239 C C . PRO A 1 371 ? 93.854 108.548 174.330 1.00 158.89 371 PRO A C 1
ATOM 2240 O O . PRO A 1 371 ? 93.708 108.634 173.099 1.00 158.89 371 PRO A O 1
ATOM 2244 N N . PRO A 1 372 ? 92.870 108.104 175.115 1.00 171.46 372 PRO A N 1
ATOM 2245 C CA . PRO A 1 372 ? 91.573 107.735 174.532 1.00 171.46 372 PRO A CA 1
ATOM 2246 C C . PRO A 1 372 ? 90.756 108.952 174.130 1.00 171.46 372 PRO A C 1
ATOM 2247 O O . PRO A 1 372 ? 91.242 110.085 174.202 1.00 171.46 372 PRO A O 1
ATOM 2251 N N . ALA A 1 373 ? 89.516 108.726 173.694 1.00 167.09 373 ALA A N 1
ATOM 2252 C CA . ALA A 1 373 ? 88.639 109.811 173.272 1.00 167.09 373 ALA A CA 1
ATOM 2253 C C . ALA A 1 373 ? 88.396 110.795 174.410 1.00 167.09 373 ALA A C 1
ATOM 2254 O O . ALA A 1 373 ? 88.005 110.398 175.512 1.00 167.09 373 ALA A O 1
ATOM 2256 N N . SER A 1 374 ? 88.622 112.080 174.149 1.00 158.12 374 SER A N 1
ATOM 2257 C CA . SER A 1 374 ? 88.453 113.124 175.152 1.00 158.12 374 SER A CA 1
ATOM 2258 C C . SER A 1 374 ? 87.998 114.396 174.444 1.00 158.12 374 SER A C 1
ATOM 2259 O O . SER A 1 374 ? 87.623 114.377 173.268 1.00 158.12 374 SER A O 1
ATOM 2262 N N . ALA A 1 375 ? 88.033 115.514 175.170 1.00 157.91 375 ALA A N 1
ATOM 2263 C CA . ALA A 1 375 ? 87.574 116.784 174.616 1.00 157.91 375 ALA A CA 1
ATOM 2264 C C . ALA A 1 375 ? 88.733 117.595 174.045 1.00 157.91 375 ALA A C 1
ATOM 2265 O O . ALA A 1 375 ? 88.666 118.081 172.911 1.00 157.91 375 ALA A O 1
ATOM 2267 N N . ASP A 1 376 ? 89.804 117.758 174.826 1.00 160.51 376 ASP A N 1
ATOM 2268 C CA . ASP A 1 376 ? 90.950 118.534 174.361 1.00 160.51 376 ASP A CA 1
ATOM 2269 C C . ASP A 1 376 ? 91.631 117.849 173.182 1.00 160.51 376 ASP A C 1
ATOM 2270 O O . ASP A 1 376 ? 92.079 118.516 172.242 1.00 160.51 376 ASP A O 1
ATOM 2275 N N . ASN A 1 377 ? 91.700 116.520 173.204 1.00 135.23 377 ASN A N 1
ATOM 2276 C CA . ASN A 1 377 ? 92.317 115.735 172.135 1.00 135.23 377 ASN A CA 1
ATOM 2277 C C . ASN A 1 377 ? 91.305 114.699 171.665 1.00 135.23 377 ASN A C 1
ATOM 2278 O O . ASN A 1 377 ? 91.422 113.507 171.983 1.00 135.23 377 ASN A O 1
ATOM 2283 N N . PRO A 1 378 ? 90.290 115.120 170.903 1.00 125.39 378 PRO A N 1
ATOM 2284 C CA . PRO A 1 378 ? 89.300 114.156 170.396 1.00 125.39 378 PRO A CA 1
ATOM 2285 C C . PRO A 1 378 ? 89.857 113.208 169.349 1.00 125.39 378 PRO A C 1
ATOM 2286 O O . PRO A 1 378 ? 89.187 112.221 169.016 1.00 125.39 378 PRO A O 1
ATOM 2290 N N . LEU A 1 379 ? 91.048 113.483 168.818 1.00 114.29 379 LEU A N 1
ATOM 2291 C CA . LEU A 1 379 ? 91.679 112.647 167.805 1.00 114.29 379 LEU A CA 1
ATOM 2292 C C . LEU A 1 379 ? 91.848 111.214 168.295 1.00 114.29 379 LEU A C 1
ATOM 2293 O O . LEU A 1 379 ? 92.515 110.970 169.305 1.00 114.29 379 LEU A O 1
ATOM 2298 N N . ASP A 1 380 ? 91.247 110.262 167.586 1.00 135.19 380 ASP A N 1
ATOM 2299 C CA . ASP A 1 380 ? 91.296 108.860 167.989 1.00 135.19 380 ASP A CA 1
ATOM 2300 C C . ASP A 1 380 ? 92.669 108.285 167.657 1.00 135.19 380 ASP A C 1
ATOM 2301 O O . ASP A 1 380 ? 93.058 108.221 166.487 1.00 135.19 380 ASP A O 1
ATOM 2306 N N . LEU A 1 381 ? 93.403 107.862 168.689 1.00 112.53 381 LEU A N 1
ATOM 2307 C CA . LEU A 1 381 ? 94.763 107.355 168.537 1.00 112.53 381 LEU A CA 1
ATOM 2308 C C . LEU A 1 381 ? 94.902 105.915 169.022 1.00 112.53 381 LEU A C 1
ATOM 2309 O O . LEU A 1 381 ? 95.978 105.526 169.487 1.00 112.53 381 LEU A O 1
ATOM 2314 N N . SER A 1 382 ? 93.834 105.118 168.932 1.00 131.52 382 SER A N 1
ATOM 2315 C CA . SER A 1 382 ? 93.889 103.753 169.448 1.00 131.52 382 SER A CA 1
ATOM 2316 C C . SER A 1 382 ? 94.888 102.901 168.675 1.00 131.52 382 SER A C 1
ATOM 2317 O O . SER A 1 382 ? 95.679 102.162 169.275 1.00 131.52 382 SER A O 1
ATOM 2320 N N . GLY A 1 383 ? 94.870 102.988 167.349 1.00 127.75 383 GLY A N 1
ATOM 2321 C CA . GLY A 1 383 ? 95.711 102.171 166.499 1.00 127.75 383 GLY A CA 1
ATOM 2322 C C . GLY A 1 383 ? 96.892 102.869 165.859 1.00 127.75 383 GLY A C 1
ATOM 2323 O O . GLY A 1 383 ? 97.460 102.329 164.902 1.00 127.75 383 GLY A O 1
ATOM 2324 N N . VAL A 1 384 ? 97.284 104.043 166.346 1.00 111.23 384 VAL A N 1
ATOM 2325 C CA . VAL A 1 384 ? 98.353 104.833 165.746 1.00 111.23 384 VAL A CA 1
ATOM 2326 C C . VAL A 1 384 ? 99.507 104.928 166.733 1.00 111.23 384 VAL A C 1
ATOM 2327 O O . VAL A 1 384 ? 99.308 105.293 167.899 1.00 111.23 384 VAL A O 1
ATOM 2331 N N . ASP A 1 385 ? 100.709 104.597 166.268 1.00 100.63 385 ASP A N 1
ATOM 2332 C CA . ASP A 1 385 ? 101.899 104.750 167.093 1.00 100.63 385 ASP A CA 1
ATOM 2333 C C . ASP A 1 385 ? 102.251 106.226 167.236 1.00 100.63 385 ASP A C 1
ATOM 2334 O O . ASP A 1 385 ? 102.118 107.008 166.290 1.00 100.63 385 ASP A O 1
ATOM 2339 N N . VAL A 1 386 ? 102.702 106.606 168.429 1.00 100.79 386 VAL A N 1
ATOM 2340 C CA . VAL A 1 386 ? 103.033 107.990 168.742 1.00 100.79 386 VAL A CA 1
ATOM 2341 C C . VAL A 1 386 ? 104.470 108.135 169.227 1.00 100.79 386 VAL A C 1
ATOM 2342 O O . VAL A 1 386 ? 104.780 109.079 169.962 1.00 100.79 386 VAL A O 1
ATOM 2346 N N . ARG A 1 387 ? 105.360 107.227 168.831 1.00 91.62 387 ARG A N 1
ATOM 2347 C CA . ARG A 1 387 ? 106.743 107.292 169.283 1.00 91.62 387 ARG A CA 1
ATOM 2348 C C . ARG A 1 387 ? 107.454 108.493 168.670 1.00 91.62 387 ARG A C 1
ATOM 2349 O O . ARG A 1 387 ? 107.029 109.033 167.645 1.00 91.62 387 ARG A O 1
ATOM 2357 N N . LEU A 1 388 ? 108.548 108.910 169.309 1.00 102.03 388 LEU A N 1
ATOM 2358 C CA . LEU A 1 388 ? 109.268 110.111 168.924 1.00 102.03 388 LEU A CA 1
ATOM 2359 C C . LEU A 1 388 ? 110.729 109.794 168.622 1.00 102.03 388 LEU A C 1
ATOM 2360 O O . LEU A 1 388 ? 111.444 109.281 169.489 1.00 102.03 388 LEU A O 1
ATOM 2365 N N . PRO A 1 389 ? 111.197 110.090 167.412 1.00 99.37 389 PRO A N 1
ATOM 2366 C CA . PRO A 1 389 ? 112.561 109.707 167.024 1.00 99.37 389 PRO A CA 1
ATOM 2367 C C . PRO A 1 389 ? 113.618 110.565 167.706 1.00 99.37 389 PRO A C 1
ATOM 2368 O O . PRO A 1 389 ? 113.332 111.484 168.476 1.00 99.37 389 PRO A O 1
ATOM 2372 N N . MET A 1 390 ? 114.873 110.229 167.404 1.00 101.02 390 MET A N 1
ATOM 2373 C CA . MET A 1 390 ? 116.028 110.975 167.888 1.00 101.02 390 MET A CA 1
ATOM 2374 C C . MET A 1 390 ? 115.967 112.435 167.465 1.00 101.02 390 MET A C 1
ATOM 2375 O O . MET A 1 390 ? 115.491 112.763 166.376 1.00 101.02 390 MET A O 1
ATOM 2380 N N . LEU A 1 391 ? 116.455 113.312 168.341 1.00 96.94 391 LEU A N 1
ATOM 2381 C CA . LEU A 1 391 ? 116.711 114.703 167.974 1.00 96.94 391 LEU A CA 1
ATOM 2382 C C . LEU A 1 391 ? 117.852 115.209 168.843 1.00 96.94 391 LEU A C 1
ATOM 2383 O O . LEU A 1 391 ? 117.663 115.437 170.041 1.00 96.94 391 LEU A O 1
ATOM 2388 N N . VAL A 1 392 ? 119.026 115.383 168.244 1.00 97.85 392 VAL A N 1
ATOM 2389 C CA . VAL A 1 392 ? 120.229 115.789 168.957 1.00 97.85 392 VAL A CA 1
ATOM 2390 C C . VAL A 1 392 ? 120.827 117.002 168.259 1.00 97.85 392 VAL A C 1
ATOM 2391 O O . VAL A 1 392 ? 120.651 117.187 167.050 1.00 97.85 392 VAL A O 1
ATOM 2395 N N . TYR A 1 393 ? 121.524 117.833 169.029 1.00 108.24 393 TYR A N 1
ATOM 2396 C CA . TYR A 1 393 ? 122.145 119.052 168.530 1.00 108.24 393 TYR A CA 1
ATOM 2397 C C . TYR A 1 393 ? 123.646 118.981 168.776 1.00 108.24 393 TYR A C 1
ATOM 2398 O O . TYR A 1 393 ? 124.083 118.504 169.829 1.00 108.24 393 TYR A O 1
ATOM 2407 N N . VAL A 1 394 ? 124.430 119.453 167.810 1.00 122.77 394 VAL A N 1
ATOM 2408 C CA . VAL A 1 394 ? 125.886 119.441 167.902 1.00 122.77 394 VAL A CA 1
ATOM 2409 C C . VAL A 1 394 ? 126.409 120.790 167.423 1.00 122.77 394 VAL A C 1
ATOM 2410 O O . VAL A 1 394 ? 125.842 121.391 166.501 1.00 122.77 394 VAL A O 1
ATOM 2414 N N . SER A 1 395 ? 127.468 121.278 168.068 1.00 128.30 395 SER A N 1
ATOM 2415 C CA . SER A 1 395 ? 128.148 122.513 167.681 1.00 128.30 395 SER A CA 1
ATOM 2416 C C . SER A 1 395 ? 129.641 122.205 167.631 1.00 128.30 395 SER A C 1
ATOM 2417 O O . SER A 1 395 ? 130.293 122.100 168.675 1.00 128.30 395 SER A O 1
ATOM 2420 N N . ARG A 1 396 ? 130.179 122.059 166.423 1.00 106.90 396 ARG A N 1
ATOM 2421 C CA . ARG A 1 396 ? 131.556 121.619 166.269 1.00 106.90 396 ARG A CA 1
ATOM 2422 C C . ARG A 1 396 ? 132.530 122.683 166.768 1.00 106.90 396 ARG A C 1
ATOM 2423 O O . ARG A 1 396 ? 132.217 123.875 166.838 1.00 106.90 396 ARG A O 1
ATOM 2431 N N . GLU A 1 397 ? 133.730 122.229 167.116 1.00 104.42 397 GLU A N 1
ATOM 2432 C CA . GLU A 1 397 ? 134.755 123.122 167.637 1.00 104.42 397 GLU A CA 1
ATOM 2433 C C . GLU A 1 397 ? 135.401 123.917 166.509 1.00 104.42 397 GLU A C 1
ATOM 2434 O O . GLU A 1 397 ? 135.799 123.354 165.485 1.00 104.42 397 GLU A O 1
ATOM 2440 N N . LYS A 1 398 ? 135.503 125.232 166.699 1.00 117.44 398 LYS A N 1
ATOM 2441 C CA . LYS A 1 398 ? 136.188 126.112 165.760 1.00 117.44 398 LYS A CA 1
ATOM 2442 C C . LYS A 1 398 ? 137.275 126.883 166.494 1.00 117.44 398 LYS A C 1
ATOM 2443 O O . LYS A 1 398 ? 137.006 127.518 167.519 1.00 117.44 398 LYS A O 1
ATOM 2449 N N . ARG A 1 399 ? 138.492 126.833 165.961 1.00 117.84 399 ARG A N 1
ATOM 2450 C CA . ARG A 1 399 ? 139.657 127.513 166.503 1.00 117.84 399 ARG A CA 1
ATOM 2451 C C . ARG A 1 399 ? 140.231 128.486 165.487 1.00 117.84 399 ARG A C 1
ATOM 2452 O O . ARG A 1 399 ? 140.168 128.241 164.277 1.00 117.84 399 ARG A O 1
ATOM 2460 N N . PRO A 1 400 ? 140.787 129.605 165.951 1.00 125.46 400 PRO A N 1
ATOM 2461 C CA . PRO A 1 400 ? 141.505 130.502 165.039 1.00 125.46 400 PRO A CA 1
ATOM 2462 C C . PRO A 1 400 ? 142.699 129.799 164.412 1.00 125.46 400 PRO A C 1
ATOM 2463 O O . PRO A 1 400 ? 143.394 129.015 165.061 1.00 125.46 400 PRO A O 1
ATOM 2467 N N . GLY A 1 401 ? 142.933 130.086 163.134 1.00 124.86 401 GLY A N 1
ATOM 2468 C CA . GLY A 1 401 ? 144.014 129.461 162.405 1.00 124.86 401 GLY A CA 1
ATOM 2469 C C . GLY A 1 401 ? 143.746 128.044 161.954 1.00 124.86 401 GLY A C 1
ATOM 2470 O O . GLY A 1 401 ? 144.589 127.463 161.259 1.00 124.86 401 GLY A O 1
ATOM 2471 N N . HIS A 1 402 ? 142.606 127.468 162.323 1.00 115.54 402 HIS A N 1
ATOM 2472 C CA . HIS A 1 402 ? 142.224 126.121 161.920 1.00 115.54 402 HIS A CA 1
ATOM 2473 C C . HIS A 1 402 ? 141.067 126.219 160.937 1.00 115.54 402 HIS A C 1
ATOM 2474 O O . HIS A 1 402 ? 140.041 126.839 161.240 1.00 115.54 402 HIS A O 1
ATOM 2481 N N . ASP A 1 403 ? 141.234 125.611 159.767 1.00 117.36 403 ASP A N 1
ATOM 2482 C CA . ASP A 1 403 ? 140.218 125.657 158.722 1.00 117.36 403 ASP A CA 1
ATOM 2483 C C . ASP A 1 403 ? 139.054 124.755 159.114 1.00 117.36 403 ASP A C 1
ATOM 2484 O O . ASP A 1 403 ? 139.147 123.527 159.014 1.00 117.36 403 ASP A O 1
ATOM 2489 N N . HIS A 1 404 ? 137.955 125.362 159.566 1.00 119.03 404 HIS A N 1
ATOM 2490 C CA . HIS A 1 404 ? 136.751 124.601 159.875 1.00 119.03 404 HIS A CA 1
ATOM 2491 C C . HIS A 1 404 ? 136.144 123.945 158.643 1.00 119.03 404 HIS A C 1
ATOM 2492 O O . HIS A 1 404 ? 135.389 122.978 158.788 1.00 119.03 404 HIS A O 1
ATOM 2499 N N . GLN A 1 405 ? 136.458 124.447 157.447 1.00 106.82 405 GLN A N 1
ATOM 2500 C CA . GLN A 1 405 ? 136.054 123.833 156.182 1.00 106.82 405 GLN A CA 1
ATOM 2501 C C . GLN A 1 405 ? 134.541 123.668 156.076 1.00 106.82 405 GLN A C 1
ATOM 2502 O O . GLN A 1 405 ? 134.061 122.595 155.713 1.00 106.82 405 GLN A O 1
ATOM 2508 N N . LYS A 1 406 ? 133.799 124.696 156.492 1.00 111.64 406 LYS A N 1
ATOM 2509 C CA . LYS A 1 406 ? 132.381 124.935 156.157 1.00 111.64 406 LYS A CA 1
ATOM 2510 C C . LYS A 1 406 ? 131.580 123.632 156.215 1.00 111.64 406 LYS A C 1
ATOM 2511 O O . LYS A 1 406 ? 131.686 122.896 157.209 1.00 111.64 406 LYS A O 1
ATOM 2517 N N . LYS A 1 407 ? 130.783 123.313 155.189 1.00 97.95 407 LYS A N 1
ATOM 2518 C CA . LYS A 1 407 ? 129.831 122.209 155.265 1.00 97.95 407 LYS A CA 1
ATOM 2519 C C . LYS A 1 407 ? 130.521 120.853 155.311 1.00 97.95 407 LYS A C 1
ATOM 2520 O O . LYS A 1 407 ? 130.015 119.925 155.952 1.00 97.95 407 LYS A O 1
ATOM 2526 N N . ALA A 1 408 ? 131.656 120.707 154.625 1.00 96.04 408 ALA A N 1
ATOM 2527 C CA . ALA A 1 408 ? 132.375 119.437 154.663 1.00 96.04 408 ALA A CA 1
ATOM 2528 C C . ALA A 1 408 ? 132.772 119.082 156.090 1.00 96.04 408 ALA A C 1
ATOM 2529 O O . ALA A 1 408 ? 132.476 117.985 156.576 1.00 96.04 408 ALA A O 1
ATOM 2531 N N . GLY A 1 409 ? 133.424 120.015 156.784 1.00 96.83 409 GLY A N 1
ATOM 2532 C CA . GLY A 1 409 ? 133.787 119.781 158.172 1.00 96.83 409 GLY A CA 1
ATOM 2533 C C . GLY A 1 409 ? 132.579 119.657 159.081 1.00 96.83 409 GLY A C 1
ATOM 2534 O O . GLY A 1 409 ? 132.595 118.886 160.046 1.00 96.83 409 GLY A O 1
ATOM 2535 N N . ALA A 1 410 ? 131.514 120.411 158.789 1.00 97.63 410 ALA A N 1
ATOM 2536 C CA . ALA A 1 410 ? 130.294 120.279 159.578 1.00 97.63 410 ALA A CA 1
ATOM 2537 C C . ALA A 1 410 ? 129.746 118.860 159.506 1.00 97.63 410 ALA A C 1
ATOM 2538 O O . ALA A 1 410 ? 129.397 118.263 160.532 1.00 97.63 410 ALA A O 1
ATOM 2540 N N . MET A 1 411 ? 129.698 118.287 158.307 1.00 100.32 411 MET A N 1
ATOM 2541 C CA . MET A 1 411 ? 129.183 116.933 158.170 1.00 100.32 411 MET A CA 1
ATOM 2542 C C . MET A 1 411 ? 130.177 115.883 158.656 1.00 100.32 411 MET A C 1
ATOM 2543 O O . MET A 1 411 ? 129.749 114.818 159.108 1.00 100.32 411 MET A O 1
ATOM 2548 N N . ASN A 1 412 ? 131.484 116.164 158.614 1.00 99.88 412 ASN A N 1
ATOM 2549 C CA . ASN A 1 412 ? 132.437 115.279 159.283 1.00 99.88 412 ASN A CA 1
ATOM 2550 C C . ASN A 1 412 ? 132.173 115.226 160.784 1.00 99.88 412 ASN A C 1
ATOM 2551 O O . ASN A 1 412 ? 132.178 114.149 161.390 1.00 99.88 412 ASN A O 1
ATOM 2556 N N . ALA A 1 413 ? 131.943 116.386 161.402 1.00 99.49 413 ALA A N 1
ATOM 2557 C CA . ALA A 1 413 ? 131.605 116.407 162.823 1.00 99.49 413 ALA A CA 1
ATOM 2558 C C . ALA A 1 413 ? 130.293 115.675 163.082 1.00 99.49 413 ALA A C 1
ATOM 2559 O O . ALA A 1 413 ? 130.165 114.930 164.064 1.00 99.49 413 ALA A O 1
ATOM 2561 N N . LEU A 1 414 ? 129.308 115.876 162.203 1.00 93.66 414 LEU A N 1
ATOM 2562 C CA . LEU A 1 414 ? 128.035 115.173 162.329 1.00 93.66 414 LEU A CA 1
ATOM 2563 C C . LEU A 1 414 ? 128.225 113.660 162.294 1.00 93.66 414 LEU A C 1
ATOM 2564 O O . LEU A 1 414 ? 127.670 112.937 163.129 1.00 93.66 414 LEU A O 1
ATOM 2569 N N . THR A 1 415 ? 129.002 113.161 161.329 1.00 87.30 415 THR A N 1
ATOM 2570 C CA . THR A 1 415 ? 129.162 111.716 161.197 1.00 87.30 415 THR A CA 1
ATOM 2571 C C . THR A 1 415 ? 130.056 111.146 162.292 1.00 87.30 415 THR A C 1
ATOM 2572 O O . THR A 1 415 ? 129.929 109.965 162.636 1.00 87.30 415 THR A O 1
ATOM 2576 N N . ARG A 1 416 ? 130.962 111.955 162.849 1.00 96.74 416 ARG A N 1
ATOM 2577 C CA . ARG A 1 416 ? 131.725 111.507 164.009 1.00 96.74 416 ARG A CA 1
ATOM 2578 C C . ARG A 1 416 ? 130.833 111.384 165.238 1.00 96.74 416 ARG A C 1
ATOM 2579 O O . ARG A 1 416 ? 130.974 110.439 166.022 1.00 96.74 416 ARG A O 1
ATOM 2587 N N . ALA A 1 417 ? 129.910 112.331 165.422 1.00 91.20 417 ALA A N 1
ATOM 2588 C CA . ALA A 1 417 ? 128.972 112.240 166.536 1.00 91.20 417 ALA A CA 1
ATOM 2589 C C . ALA A 1 417 ? 127.970 111.106 166.347 1.00 91.20 417 ALA A C 1
ATOM 2590 O O . ALA A 1 417 ? 127.523 110.505 167.334 1.00 91.20 417 ALA A O 1
ATOM 2592 N N . SER A 1 418 ? 127.594 110.821 165.098 1.00 85.59 418 SER A N 1
ATOM 2593 C CA . SER A 1 418 ? 126.652 109.738 164.837 1.00 85.59 418 SER A CA 1
ATOM 2594 C C . SER A 1 418 ? 127.244 108.387 165.213 1.00 85.59 418 SER A C 1
ATOM 2595 O O . SER A 1 418 ? 126.555 107.546 165.802 1.00 85.59 418 SER A O 1
ATOM 2598 N N . ALA A 1 419 ? 128.521 108.164 164.896 1.00 90.57 419 ALA A N 1
ATOM 2599 C CA . ALA A 1 419 ? 129.167 106.897 165.218 1.00 90.57 419 ALA A CA 1
ATOM 2600 C C . ALA A 1 419 ? 129.208 106.626 166.714 1.00 90.57 419 ALA A C 1
ATOM 2601 O O . ALA A 1 419 ? 129.399 105.472 167.114 1.00 90.57 419 ALA A O 1
ATOM 2603 N N . LEU A 1 420 ? 129.031 107.654 167.542 1.00 87.52 420 LEU A N 1
ATOM 2604 C CA . LEU A 1 420 ? 128.948 107.500 168.989 1.00 87.52 420 LEU A CA 1
ATOM 2605 C C . LEU A 1 420 ? 127.503 107.361 169.453 1.00 87.52 420 LEU A C 1
ATOM 2606 O O . LEU A 1 420 ? 127.188 106.493 170.272 1.00 87.52 420 LEU A O 1
ATOM 2611 N N . LEU A 1 421 ? 126.612 108.214 168.939 1.00 79.34 421 LEU A N 1
ATOM 2612 C CA . LEU A 1 421 ? 125.239 108.223 169.436 1.00 79.34 421 LEU A CA 1
ATOM 2613 C C . LEU A 1 421 ? 124.452 107.006 168.962 1.00 79.34 421 LEU A C 1
ATOM 2614 O O . LEU A 1 421 ? 123.745 106.374 169.756 1.00 79.34 421 LEU A O 1
ATOM 2619 N N . SER A 1 422 ? 124.555 106.657 167.684 1.00 97.22 422 SER A N 1
ATOM 2620 C CA . SER A 1 422 ? 123.772 105.549 167.147 1.00 97.22 422 SER A CA 1
ATOM 2621 C C . SER A 1 422 ? 124.619 104.498 166.447 1.00 97.22 422 SER A C 1
ATOM 2622 O O . SER A 1 422 ? 124.206 103.337 166.382 1.00 97.22 422 SER A O 1
ATOM 2625 N N . ASN A 1 423 ? 125.788 104.875 165.924 1.00 105.53 423 ASN A N 1
ATOM 2626 C CA . ASN A 1 423 ? 126.667 103.956 165.196 1.00 105.53 423 ASN A CA 1
ATOM 2627 C C . ASN A 1 423 ? 125.933 103.314 164.019 1.00 105.53 423 ASN A C 1
ATOM 2628 O O . ASN A 1 423 ? 126.039 102.112 163.767 1.00 105.53 423 ASN A O 1
ATOM 2633 N N . SER A 1 424 ? 125.172 104.129 163.296 1.00 95.48 424 SER A N 1
ATOM 2634 C CA . SER A 1 424 ? 124.403 103.622 162.169 1.00 95.48 424 SER A CA 1
ATOM 2635 C C . SER A 1 424 ? 125.290 103.482 160.934 1.00 95.48 424 SER A C 1
ATOM 2636 O O . SER A 1 424 ? 125.985 104.430 160.555 1.00 95.48 424 SER A O 1
ATOM 2639 N N . PRO A 1 425 ? 125.293 102.313 160.290 1.00 95.56 425 PRO A N 1
ATOM 2640 C CA . PRO A 1 425 ? 126.104 102.147 159.072 1.00 95.56 425 PRO A CA 1
ATOM 2641 C C . PRO A 1 425 ? 125.630 102.982 157.892 1.00 95.56 425 PRO A C 1
ATOM 2642 O O . PRO A 1 425 ? 126.440 103.287 157.009 1.00 95.56 425 PRO A O 1
ATOM 2646 N N . PHE A 1 426 ? 124.353 103.360 157.844 1.00 91.04 426 PHE A N 1
ATOM 2647 C CA . PHE A 1 426 ? 123.774 104.028 156.686 1.00 91.04 426 PHE A CA 1
ATOM 2648 C C . PHE A 1 426 ? 123.466 105.478 157.028 1.00 91.04 426 PHE A C 1
ATOM 2649 O O . PHE A 1 426 ? 122.862 105.774 158.065 1.00 91.04 426 PHE A O 1
ATOM 2657 N N . ILE A 1 427 ? 123.876 106.386 156.141 1.00 88.08 427 ILE A N 1
ATOM 2658 C CA . ILE A 1 427 ? 123.863 107.805 156.480 1.00 88.08 427 ILE A CA 1
ATOM 2659 C C . ILE A 1 427 ? 123.478 108.676 155.283 1.00 88.08 427 ILE A C 1
ATOM 2660 O O . ILE A 1 427 ? 124.231 108.801 154.316 1.00 88.08 427 ILE A O 1
ATOM 2665 N N . LEU A 1 428 ? 122.292 109.273 155.328 1.00 88.59 428 LEU A N 1
ATOM 2666 C CA . LEU A 1 428 ? 121.818 110.133 154.254 1.00 88.59 428 LEU A CA 1
ATOM 2667 C C . LEU A 1 428 ? 121.944 111.592 154.675 1.00 88.59 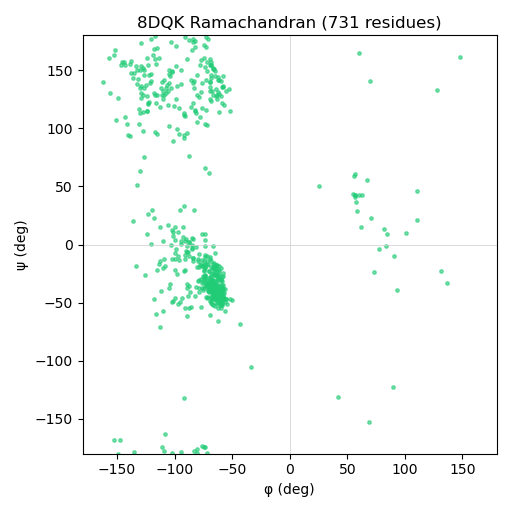428 LEU A C 1
ATOM 2668 O O . LEU A 1 428 ? 121.769 111.931 155.848 1.00 88.59 428 LEU A O 1
ATOM 2673 N N . ASN A 1 429 ? 122.256 112.459 153.710 1.00 80.79 429 ASN A N 1
ATOM 2674 C CA . ASN A 1 429 ? 122.435 113.877 154.003 1.00 80.79 429 ASN A CA 1
ATOM 2675 C C . ASN A 1 429 ? 121.563 114.736 153.095 1.00 80.79 429 ASN A C 1
ATOM 2676 O O . ASN A 1 429 ? 121.270 114.368 151.954 1.00 80.79 429 ASN A O 1
ATOM 2681 N N . LEU A 1 430 ? 121.154 115.891 153.621 1.00 80.37 430 LEU A N 1
ATOM 2682 C CA . LEU A 1 430 ? 120.319 116.840 152.900 1.00 80.37 430 LEU A CA 1
ATOM 2683 C C . LEU A 1 430 ? 120.684 118.256 153.326 1.00 80.37 430 LEU A C 1
ATOM 2684 O O . LEU A 1 430 ? 121.184 118.489 154.432 1.00 80.37 430 LEU A O 1
ATOM 2689 N N . ASP A 1 431 ? 120.414 119.203 152.432 1.00 100.59 431 ASP A N 1
ATOM 2690 C CA . ASP A 1 431 ? 120.591 120.611 152.739 1.00 100.59 431 ASP A CA 1
ATOM 2691 C C . ASP A 1 431 ? 119.359 121.157 153.458 1.00 100.59 431 ASP A C 1
ATOM 2692 O O . ASP A 1 431 ? 118.346 120.473 153.627 1.00 100.59 431 ASP A O 1
ATOM 2697 N N . CYS A 1 432 ? 119.460 122.416 153.891 1.00 101.30 432 CYS A N 1
ATOM 2698 C CA . CYS A 1 432 ? 118.355 123.045 154.607 1.00 101.30 432 CYS A CA 1
ATOM 2699 C C . CYS A 1 432 ? 117.131 123.212 153.715 1.00 101.30 432 CYS A C 1
ATOM 2700 O O . CYS A 1 432 ? 116.000 122.969 154.153 1.00 101.30 432 CYS A O 1
ATOM 2703 N N . ASP A 1 433 ? 117.334 123.622 152.467 1.00 97.53 433 ASP A N 1
ATOM 2704 C CA . ASP A 1 433 ? 116.236 123.919 151.556 1.00 97.53 433 ASP A CA 1
ATOM 2705 C C . ASP A 1 433 ? 115.688 122.686 150.851 1.00 97.53 433 ASP A C 1
ATOM 2706 O O . ASP A 1 433 ? 114.629 122.772 150.221 1.00 97.53 433 ASP A O 1
ATOM 2711 N N . HIS A 1 434 ? 116.373 121.550 150.937 1.00 89.18 434 HIS A N 1
ATOM 2712 C CA . HIS A 1 434 ? 115.926 120.314 150.307 1.00 89.18 434 HIS A CA 1
ATOM 2713 C C . HIS A 1 434 ? 115.082 119.531 151.304 1.00 89.18 434 HIS A C 1
ATOM 2714 O O . HIS A 1 434 ? 115.598 119.058 152.323 1.00 89.18 434 HIS A O 1
ATOM 2721 N N . TYR A 1 435 ? 113.791 119.395 151.012 1.00 88.41 435 TYR A N 1
ATOM 2722 C CA . TYR A 1 435 ? 112.857 118.708 151.889 1.00 88.41 435 TYR A CA 1
ATOM 2723 C C . TYR A 1 435 ? 112.262 117.498 151.181 1.00 88.41 435 TYR A C 1
ATOM 2724 O O . TYR A 1 435 ? 112.339 117.362 149.956 1.00 88.41 435 TYR A O 1
ATOM 2733 N N . ILE A 1 436 ? 111.674 116.611 151.977 1.00 82.87 436 ILE A N 1
ATOM 2734 C CA . ILE A 1 436 ? 111.124 115.359 151.468 1.00 82.87 436 ILE A CA 1
ATOM 2735 C C . ILE A 1 436 ? 109.769 115.627 150.827 1.00 82.87 436 ILE A C 1
ATOM 2736 O O . ILE A 1 436 ? 108.884 116.229 151.445 1.00 82.87 436 ILE A O 1
ATOM 2741 N N . ASN A 1 437 ? 109.605 115.180 149.582 1.00 97.87 437 ASN A N 1
ATOM 2742 C CA . ASN A 1 437 ? 108.309 115.216 148.917 1.00 97.87 437 ASN A CA 1
ATOM 2743 C C . ASN A 1 437 ? 107.659 113.839 148.870 1.00 97.87 437 ASN A C 1
ATOM 2744 O O . ASN A 1 437 ? 106.431 113.731 148.948 1.00 97.87 437 ASN A O 1
ATOM 2749 N N . ASN A 1 438 ? 108.460 112.785 148.736 1.00 101.34 438 ASN A N 1
ATOM 2750 C CA . ASN A 1 438 ? 107.975 111.411 148.781 1.00 101.34 438 ASN A CA 1
ATOM 2751 C C . ASN A 1 438 ? 108.528 110.739 150.032 1.00 101.34 438 ASN A C 1
ATOM 2752 O O . ASN A 1 438 ? 109.747 110.598 150.177 1.00 101.34 438 ASN A O 1
ATOM 2757 N N . SER A 1 439 ? 107.631 110.310 150.924 1.00 108.14 439 SER A N 1
ATOM 2758 C CA . SER A 1 439 ? 108.063 109.731 152.193 1.00 108.14 439 SER A CA 1
ATOM 2759 C C . SER A 1 439 ? 108.639 108.332 152.030 1.00 108.14 439 SER A C 1
ATOM 2760 O O . SER A 1 439 ? 109.202 107.791 152.988 1.00 108.14 439 SER A O 1
ATOM 2763 N N . GLN A 1 440 ? 108.513 107.734 150.848 1.00 120.10 440 GLN A N 1
ATOM 2764 C CA . GLN A 1 440 ? 109.018 106.394 150.592 1.00 120.10 440 GLN A CA 1
ATOM 2765 C C . GLN A 1 440 ? 110.434 106.395 150.026 1.00 120.10 440 GLN A C 1
ATOM 2766 O O . GLN A 1 440 ? 110.934 105.334 149.640 1.00 120.10 440 GLN A O 1
ATOM 2772 N N . ALA A 1 441 ? 111.082 107.562 149.961 1.00 116.28 441 ALA A N 1
ATOM 2773 C CA . ALA A 1 441 ? 112.457 107.621 149.476 1.00 116.28 441 ALA A CA 1
ATOM 2774 C C . ALA A 1 441 ? 113.399 106.842 150.385 1.00 116.28 441 ALA A C 1
ATOM 2775 O O . ALA A 1 441 ? 114.369 106.239 149.912 1.00 116.28 441 ALA A O 1
ATOM 2777 N N . LEU A 1 442 ? 113.125 106.834 151.692 1.00 122.08 442 LEU A N 1
ATOM 2778 C CA . LEU A 1 442 ? 113.960 106.070 152.613 1.00 122.08 442 LEU A CA 1
ATOM 2779 C C . LEU A 1 442 ? 113.938 104.586 152.270 1.00 122.08 442 LEU A C 1
ATOM 2780 O O . LEU A 1 442 ? 114.990 103.940 152.209 1.00 122.08 442 LEU A O 1
ATOM 2785 N N . ARG A 1 443 ? 112.749 104.030 152.029 1.00 140.22 443 ARG A N 1
ATOM 2786 C CA . ARG A 1 443 ? 112.656 102.627 151.640 1.00 140.22 443 ARG A CA 1
ATOM 2787 C C . ARG A 1 443 ? 113.241 102.395 150.252 1.00 140.22 443 ARG A C 1
ATOM 2788 O O . ARG A 1 443 ? 113.877 101.363 150.006 1.00 140.22 443 ARG A O 1
ATOM 2796 N N . ALA A 1 444 ? 113.034 103.341 149.331 1.00 120.61 444 ALA A N 1
ATOM 2797 C CA . ALA A 1 444 ? 113.591 103.200 147.989 1.00 120.61 444 ALA A CA 1
ATOM 2798 C C . ALA A 1 444 ? 115.114 103.203 148.022 1.00 120.61 444 ALA A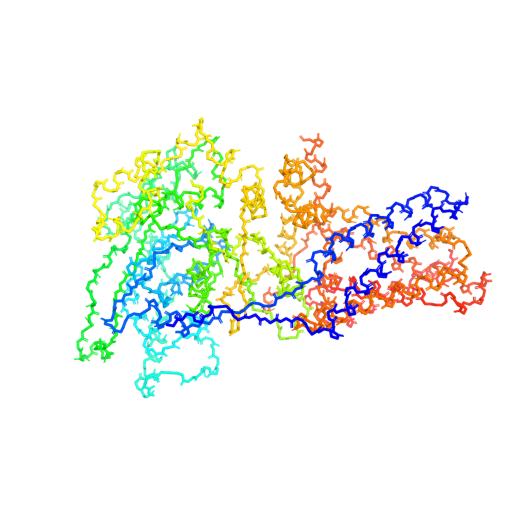 C 1
ATOM 2799 O O . ALA A 1 444 ? 115.765 102.678 147.112 1.00 120.61 444 ALA A O 1
ATOM 2801 N N . GLY A 1 445 ? 115.700 103.808 149.054 1.00 107.75 445 GLY A N 1
ATOM 2802 C CA . GLY A 1 445 ? 117.146 103.757 149.196 1.00 107.75 445 GLY A CA 1
ATOM 2803 C C . GLY A 1 445 ? 117.619 102.516 149.928 1.00 107.75 445 GLY A C 1
ATOM 2804 O O . GLY A 1 445 ? 118.622 101.905 149.549 1.00 107.75 445 GLY A O 1
ATOM 2805 N N . ILE A 1 446 ? 116.904 102.123 150.984 1.00 116.01 446 ILE A N 1
ATOM 2806 C CA . ILE A 1 446 ? 117.300 100.954 151.765 1.00 116.01 446 ILE A CA 1
ATOM 2807 C C . ILE A 1 446 ? 117.093 99.646 151.007 1.00 116.01 446 ILE A C 1
ATOM 2808 O O . ILE A 1 446 ? 117.753 98.648 151.326 1.00 116.01 446 ILE A O 1
ATOM 2813 N N . CYS A 1 447 ? 116.208 99.613 150.006 1.00 117.94 447 CYS A N 1
ATOM 2814 C CA . CYS A 1 447 ? 116.007 98.375 149.259 1.00 117.94 447 CYS A CA 1
ATOM 2815 C C . CYS A 1 447 ? 117.288 97.934 148.560 1.00 117.94 447 CYS A C 1
ATOM 2816 O O . CYS A 1 447 ? 117.649 96.752 148.594 1.00 117.94 447 CYS A O 1
ATOM 2819 N N . PHE A 1 448 ? 117.995 98.873 147.929 1.00 97.33 448 PHE A N 1
ATOM 2820 C CA . PHE A 1 448 ? 119.269 98.557 147.294 1.00 97.33 448 PHE A CA 1
ATOM 2821 C C . PHE A 1 448 ? 120.340 98.147 148.296 1.00 97.33 448 PHE A C 1
ATOM 2822 O O . PHE A 1 448 ? 121.131 97.246 147.996 1.00 97.33 448 PHE A O 1
ATOM 2830 N N . MET A 1 449 ? 120.385 98.778 149.470 1.00 96.68 449 MET A N 1
ATOM 2831 C CA . MET A 1 449 ? 121.313 98.399 150.524 1.00 96.68 449 MET A CA 1
ATOM 2832 C C . MET A 1 449 ? 121.036 97.027 151.116 1.00 96.68 449 MET A C 1
ATOM 2833 O O . MET A 1 449 ? 121.980 96.368 151.566 1.00 96.68 449 MET A O 1
ATOM 2838 N N . VAL A 1 450 ? 119.781 96.583 151.142 1.00 103.38 450 VAL A N 1
ATOM 2839 C CA . VAL A 1 450 ? 119.438 95.285 151.715 1.00 103.38 450 VAL A CA 1
ATOM 2840 C C . VAL A 1 450 ? 119.327 94.187 150.669 1.00 103.38 450 VAL A C 1
ATOM 2841 O O . VAL A 1 450 ? 119.229 93.007 151.045 1.00 103.38 450 VAL A O 1
ATOM 2845 N N . GLY A 1 451 ? 119.337 94.522 149.382 1.00 99.00 451 GLY A N 1
ATOM 2846 C CA . GLY A 1 451 ? 119.303 93.521 148.340 1.00 99.00 451 GLY A CA 1
ATOM 2847 C C . GLY A 1 451 ? 120.614 92.765 148.226 1.00 99.00 451 GLY A C 1
ATOM 2848 O O . GLY A 1 451 ? 121.577 92.996 148.958 1.00 99.00 451 GLY A O 1
ATOM 2849 N N . ARG A 1 452 ? 120.639 91.835 147.274 1.00 108.87 452 ARG A N 1
ATOM 2850 C CA . ARG A 1 452 ? 121.807 90.987 147.090 1.00 108.87 452 ARG A CA 1
ATOM 2851 C C . ARG A 1 452 ? 122.950 91.773 146.458 1.00 108.87 452 ARG A C 1
ATOM 2852 O O . ARG A 1 452 ? 122.737 92.749 145.732 1.00 108.87 452 ARG A O 1
ATOM 2860 N N . ASP A 1 453 ? 124.177 91.328 146.742 1.00 122.43 453 ASP A N 1
ATOM 2861 C CA . ASP A 1 453 ? 125.394 91.946 146.224 1.00 122.43 453 ASP A CA 1
ATOM 2862 C C . ASP A 1 453 ? 125.420 93.433 146.563 1.00 122.43 453 ASP A C 1
ATOM 2863 O O . ASP A 1 453 ? 125.762 94.269 145.721 1.00 122.43 453 ASP A O 1
ATOM 2868 N N . SER A 1 454 ? 125.046 93.771 147.795 1.00 107.81 454 SER A N 1
ATOM 2869 C CA . SER A 1 454 ? 125.002 95.158 148.234 1.00 107.81 454 SER A CA 1
ATOM 2870 C C . SER A 1 454 ? 126.316 95.642 148.831 1.00 107.81 454 SER A C 1
ATOM 2871 O O . SER A 1 454 ? 126.436 96.835 149.133 1.00 107.81 454 SER A O 1
ATOM 2874 N N . ASP A 1 455 ? 127.296 94.754 149.015 1.00 99.98 455 ASP A N 1
ATOM 2875 C CA . ASP A 1 455 ? 128.582 95.166 149.565 1.00 99.98 455 ASP A CA 1
ATOM 2876 C C . ASP A 1 455 ? 129.324 96.128 148.647 1.00 99.98 455 ASP A C 1
ATOM 2877 O O . ASP A 1 455 ? 129.927 97.089 149.135 1.00 99.98 455 ASP A O 1
ATOM 2882 N N . THR A 1 456 ? 129.293 95.892 147.336 1.00 101.08 456 THR A N 1
ATOM 2883 C CA . THR A 1 456 ? 129.989 96.747 146.385 1.00 101.08 456 THR A CA 1
ATOM 2884 C C . THR A 1 456 ? 129.389 98.143 146.283 1.00 101.08 456 THR A C 1
ATOM 2885 O O . THR A 1 456 ? 130.113 99.084 145.943 1.00 101.08 456 THR A O 1
ATOM 2889 N N . VAL A 1 457 ? 128.099 98.305 146.565 1.00 97.93 457 VAL A N 1
ATOM 2890 C CA . VAL A 1 457 ? 127.442 99.601 146.426 1.00 97.93 457 VAL A CA 1
ATOM 2891 C C . VAL A 1 457 ? 127.727 100.423 147.679 1.00 97.93 457 VAL A C 1
ATOM 2892 O O . VAL A 1 457 ? 127.290 100.075 148.778 1.00 97.93 457 VAL A O 1
ATOM 2896 N N . ALA A 1 458 ? 128.462 101.522 147.510 1.00 99.46 458 ALA A N 1
ATOM 2897 C CA . ALA A 1 458 ? 128.829 102.368 148.638 1.00 99.46 458 ALA A CA 1
ATOM 2898 C C . ALA A 1 458 ? 127.779 103.437 148.912 1.00 99.46 458 ALA A C 1
ATOM 2899 O O . ALA A 1 458 ? 127.413 103.669 150.071 1.00 99.46 458 ALA A O 1
ATOM 2901 N N . PHE A 1 459 ? 127.279 104.093 147.867 1.00 97.71 459 PHE A N 1
ATOM 2902 C CA . PHE A 1 459 ? 126.387 105.224 148.059 1.00 97.71 459 PHE A CA 1
ATOM 2903 C C . PHE A 1 459 ? 125.316 105.235 146.981 1.00 97.71 459 PHE A C 1
ATOM 2904 O O . PHE A 1 459 ? 125.503 104.712 145.879 1.00 97.71 459 PHE A O 1
ATOM 2912 N N . VAL A 1 460 ? 124.182 105.845 147.321 1.00 99.27 460 VAL A N 1
ATOM 2913 C CA . VAL A 1 460 ? 123.049 105.982 146.413 1.00 99.27 460 VAL A CA 1
ATOM 2914 C C . VAL A 1 460 ? 122.638 107.446 146.357 1.00 99.27 460 VAL A C 1
ATOM 2915 O O . VAL A 1 460 ? 122.411 108.074 147.398 1.00 99.27 460 VAL A O 1
ATOM 2919 N N . GLN A 1 461 ? 122.527 107.977 145.141 1.00 94.90 461 GLN A N 1
ATOM 2920 C CA . GLN A 1 461 ? 122.101 109.346 144.892 1.00 94.90 461 GLN A CA 1
ATOM 2921 C C . GLN A 1 461 ? 120.601 109.358 144.621 1.00 94.90 461 GLN A C 1
ATOM 2922 O O . GLN A 1 461 ? 120.046 108.376 144.120 1.00 94.90 461 GLN A O 1
ATOM 2928 N N . PHE A 1 462 ? 119.944 110.465 144.966 1.00 94.39 462 PHE A N 1
ATOM 2929 C CA . PHE A 1 462 ? 118.504 110.597 144.809 1.00 94.39 462 PHE A CA 1
ATOM 2930 C C . PHE A 1 462 ? 118.174 111.813 143.947 1.00 94.39 462 PHE A C 1
ATOM 2931 O O . PHE A 1 462 ? 118.968 112.756 143.874 1.00 94.39 462 PHE A O 1
ATOM 2939 N N . PRO A 1 463 ? 117.021 111.820 143.278 1.00 91.84 463 PRO A N 1
ATOM 2940 C CA . PRO A 1 463 ? 116.714 112.924 142.360 1.00 91.84 463 PRO A CA 1
ATOM 2941 C C . PRO A 1 463 ? 116.598 114.259 143.079 1.00 91.84 463 PRO A C 1
ATOM 2942 O O . PRO A 1 463 ? 115.879 114.404 144.070 1.00 91.84 463 PRO A O 1
ATOM 2946 N N . GLN A 1 464 ? 117.327 115.242 142.556 1.00 99.41 464 GLN A N 1
ATOM 2947 C CA . GLN A 1 464 ? 117.325 116.600 143.097 1.00 99.41 464 GLN A CA 1
ATOM 2948 C C . GLN A 1 464 ? 116.374 117.447 142.261 1.00 99.41 464 GLN A C 1
ATOM 2949 O O . GLN A 1 464 ? 116.731 117.921 141.180 1.00 99.41 464 GLN A O 1
ATOM 2955 N N . ARG A 1 465 ? 115.157 117.640 142.758 1.00 91.14 465 ARG A N 1
ATOM 2956 C CA . ARG A 1 465 ? 114.132 118.386 142.044 1.00 91.14 465 ARG A CA 1
ATOM 2957 C C . ARG A 1 465 ? 113.965 119.770 142.658 1.00 91.14 465 ARG A C 1
ATOM 2958 O O . ARG A 1 465 ? 114.187 119.960 143.858 1.00 91.14 465 ARG A O 1
ATOM 2966 N N . PHE A 1 466 ? 113.573 120.733 141.828 1.00 102.64 466 PHE A N 1
ATOM 2967 C CA . PHE A 1 466 ? 113.407 122.117 142.245 1.00 102.64 466 PHE A CA 1
ATOM 2968 C C . PHE A 1 466 ? 111.980 122.572 141.975 1.00 102.64 466 PHE A C 1
ATOM 2969 O O . PHE A 1 466 ? 111.359 122.156 140.992 1.00 102.64 466 PHE A O 1
ATOM 2977 N N . GLU A 1 467 ? 111.465 123.427 142.853 1.00 92.53 467 GLU A N 1
ATOM 2978 C CA . GLU A 1 467 ? 110.112 123.951 142.751 1.00 92.53 467 GLU A CA 1
ATOM 2979 C C . GLU A 1 467 ? 110.125 125.384 142.230 1.00 92.53 467 GLU A C 1
ATOM 2980 O O . GLU A 1 467 ? 111.179 125.999 142.051 1.00 92.53 467 GLU A O 1
ATOM 2986 N N . GLY A 1 468 ? 108.926 125.909 141.988 1.00 113.85 468 GLY A N 1
ATOM 2987 C CA . GLY A 1 468 ? 108.762 127.276 141.543 1.00 113.85 468 GLY A CA 1
ATOM 2988 C C . GLY A 1 468 ? 108.915 127.498 140.056 1.00 113.85 468 GLY A C 1
ATOM 2989 O O . GLY A 1 468 ? 108.763 128.639 139.600 1.00 113.85 468 GLY A O 1
ATOM 2990 N N . VAL A 1 469 ? 109.211 126.453 139.283 1.00 125.21 469 VAL A N 1
ATOM 2991 C CA . VAL A 1 469 ? 109.368 126.608 137.843 1.00 125.21 469 VAL A CA 1
ATOM 2992 C C . VAL A 1 469 ? 107.999 126.750 137.192 1.00 125.21 469 VAL A C 1
ATOM 2993 O O . VAL A 1 469 ? 107.039 126.057 137.558 1.00 125.21 469 VAL A O 1
ATOM 2997 N N . ASP A 1 470 ? 107.903 127.658 136.224 1.00 146.51 470 ASP A N 1
ATOM 2998 C CA . ASP A 1 470 ? 106.652 127.856 135.512 1.00 146.51 470 ASP A CA 1
ATOM 2999 C C . ASP A 1 470 ? 106.308 126.607 134.700 1.00 146.51 470 ASP A C 1
ATOM 3000 O O . ASP A 1 470 ? 107.201 125.867 134.276 1.00 146.51 470 ASP A O 1
ATOM 3005 N N . PRO A 1 471 ? 105.017 126.341 134.482 1.00 166.66 471 PRO A N 1
ATOM 3006 C CA . PRO A 1 471 ? 104.638 125.144 133.710 1.00 166.66 471 PRO A CA 1
ATOM 3007 C C . PRO A 1 471 ? 105.211 125.120 132.304 1.00 166.66 471 PRO A C 1
ATOM 3008 O O . PRO A 1 471 ? 105.484 124.035 131.775 1.00 166.66 471 PRO A O 1
ATOM 3012 N N . THR A 1 472 ? 105.400 126.282 131.680 1.00 163.03 472 THR A N 1
ATOM 3013 C CA . THR A 1 472 ? 105.953 126.342 130.334 1.00 163.03 472 THR A CA 1
ATOM 3014 C C . THR A 1 472 ? 107.451 126.064 130.290 1.00 163.03 472 THR A C 1
ATOM 3015 O O . THR A 1 472 ? 107.971 125.761 129.210 1.00 163.03 472 THR A O 1
ATOM 3019 N N . ASP A 1 473 ? 108.145 126.158 131.423 1.00 154.48 473 ASP A N 1
ATOM 3020 C CA . ASP A 1 473 ? 109.572 125.851 131.525 1.00 154.48 473 ASP A CA 1
ATOM 3021 C C . ASP A 1 473 ? 110.388 126.703 130.550 1.00 154.48 473 ASP A C 1
ATOM 3022 O O . ASP A 1 473 ? 111.076 126.204 129.658 1.00 154.48 473 ASP A O 1
ATOM 3027 N N . LEU A 1 474 ? 110.292 128.021 130.743 1.00 147.15 474 LEU A N 1
ATOM 3028 C CA . LEU A 1 474 ? 110.957 128.957 129.843 1.00 147.15 474 LEU A CA 1
ATOM 3029 C C . LEU A 1 474 ? 112.465 128.992 130.058 1.00 147.15 474 LEU A C 1
ATOM 3030 O O . LEU A 1 474 ? 113.214 129.244 129.108 1.00 147.15 474 LEU A O 1
ATOM 3035 N N . TYR A 1 475 ? 112.932 128.760 131.286 1.00 142.11 475 TYR A N 1
ATOM 3036 C CA . TYR A 1 475 ? 114.322 129.017 131.640 1.00 142.11 475 TYR A CA 1
ATOM 3037 C C . TYR A 1 475 ? 115.037 127.755 132.128 1.00 142.11 475 TYR A C 1
ATOM 3038 O O . TYR A 1 475 ? 116.231 127.801 132.435 1.00 142.11 475 TYR A O 1
ATOM 3047 N N . ALA A 1 476 ? 114.333 126.620 132.159 1.00 133.87 476 ALA A N 1
ATOM 3048 C CA . ALA A 1 476 ? 114.925 125.307 132.443 1.00 133.87 476 ALA A CA 1
ATOM 3049 C C . ALA A 1 476 ? 115.665 125.285 133.779 1.00 133.87 476 ALA A C 1
ATOM 3050 O O . ALA A 1 476 ? 116.862 124.998 133.847 1.00 133.87 476 ALA A O 1
ATOM 3052 N N . ASN A 1 477 ? 114.940 125.581 134.858 1.00 131.19 477 ASN A N 1
ATOM 3053 C CA . ASN A 1 477 ? 115.543 125.509 136.185 1.00 131.19 477 ASN A CA 1
ATOM 3054 C C . ASN A 1 477 ? 115.679 124.068 136.664 1.00 131.19 477 ASN A C 1
ATOM 3055 O O . ASN A 1 477 ? 116.452 123.795 137.589 1.00 131.19 477 ASN A O 1
ATOM 3060 N N . HIS A 1 478 ? 114.939 123.139 136.053 1.00 115.44 478 HIS A N 1
ATOM 3061 C CA . HIS A 1 478 ? 114.953 121.752 136.509 1.00 115.44 478 HIS A CA 1
ATOM 3062 C C . HIS A 1 478 ? 116.286 121.072 136.212 1.00 115.44 478 HIS A C 1
ATOM 3063 O O . HIS A 1 478 ? 116.739 120.220 136.985 1.00 115.44 478 HIS A O 1
ATOM 3070 N N . ASN A 1 479 ? 116.920 121.430 135.092 1.00 95.37 479 ASN A N 1
ATOM 3071 C CA . ASN A 1 479 ? 118.129 120.758 134.603 1.00 95.37 479 ASN A CA 1
ATOM 3072 C C . ASN A 1 479 ? 117.867 119.265 134.387 1.00 95.37 479 ASN A C 1
ATOM 3073 O O . ASN A 1 479 ? 118.723 118.409 134.641 1.00 95.37 479 ASN A O 1
ATOM 3078 N N . ARG A 1 480 ? 116.653 118.965 133.915 1.00 92.16 480 ARG A N 1
ATOM 3079 C CA . ARG A 1 480 ? 116.265 117.584 133.648 1.00 92.16 480 ARG A CA 1
ATOM 3080 C C . ARG A 1 480 ? 117.148 116.952 132.582 1.00 92.16 480 ARG A C 1
ATOM 3081 O O . ARG A 1 480 ? 117.602 115.815 132.743 1.00 92.16 480 ARG A O 1
ATOM 3089 N N . ILE A 1 481 ? 117.422 117.680 131.497 1.00 109.60 481 ILE A N 1
ATOM 3090 C CA . ILE A 1 481 ? 118.170 117.099 130.389 1.00 109.60 481 ILE A CA 1
ATOM 3091 C C . ILE A 1 481 ? 119.587 116.730 130.805 1.00 109.60 481 ILE A C 1
ATOM 3092 O O . ILE A 1 481 ? 120.243 115.927 130.130 1.00 109.60 481 ILE A O 1
ATOM 3097 N N . PHE A 1 482 ? 120.073 117.276 131.918 1.00 107.65 482 PHE A N 1
ATOM 3098 C CA . PHE A 1 482 ? 121.353 116.852 132.468 1.00 107.65 482 PHE A CA 1
ATOM 3099 C C . PHE A 1 482 ? 121.182 115.716 133.470 1.00 107.65 482 PHE A C 1
ATOM 3100 O O . PHE A 1 482 ? 121.790 114.653 133.308 1.00 107.65 482 PHE A O 1
ATOM 3108 N N . PHE A 1 483 ? 120.337 115.916 134.488 1.00 94.07 483 PHE A N 1
ATOM 3109 C CA . PHE A 1 483 ? 120.208 114.921 135.552 1.00 94.07 483 PHE A CA 1
ATOM 3110 C C . PHE A 1 483 ? 119.700 113.581 135.024 1.00 94.07 483 PHE A C 1
ATOM 3111 O O . PHE A 1 483 ? 120.289 112.531 135.304 1.00 94.07 483 PHE A O 1
ATOM 3119 N N . ASP A 1 484 ? 118.608 113.592 134.257 1.00 88.78 484 ASP A N 1
ATOM 3120 C CA . ASP A 1 48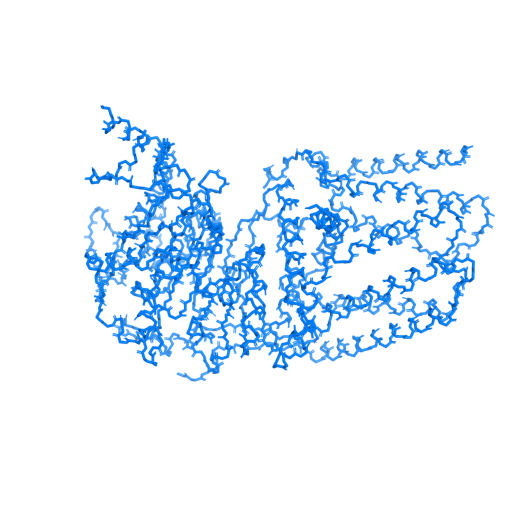4 ? 118.084 112.357 133.690 1.00 88.78 484 ASP A CA 1
ATOM 3121 C C . ASP A 1 484 ? 118.722 112.016 132.351 1.00 88.78 484 ASP A C 1
ATOM 3122 O O . ASP A 1 484 ? 118.326 111.026 131.726 1.00 88.78 484 ASP A O 1
ATOM 3127 N N . GLY A 1 485 ? 119.680 112.817 131.891 1.00 84.54 485 GLY A N 1
ATOM 3128 C CA . GLY A 1 485 ? 120.332 112.565 130.621 1.00 84.54 485 GLY A CA 1
ATOM 3129 C C . GLY A 1 485 ? 121.679 111.881 130.740 1.00 84.54 485 GLY A C 1
ATOM 3130 O O . GLY A 1 485 ? 121.957 110.922 130.015 1.00 84.54 485 GLY A O 1
ATOM 3131 N N . THR A 1 486 ? 122.525 112.362 131.652 1.00 83.50 486 THR A N 1
ATOM 3132 C CA . THR A 1 486 ? 123.882 111.838 131.783 1.00 83.50 486 THR A CA 1
ATOM 3133 C C . THR A 1 486 ? 124.010 110.896 132.978 1.00 83.50 486 THR A C 1
ATOM 3134 O O . THR A 1 486 ? 124.542 109.787 132.853 1.00 83.50 486 THR A O 1
ATOM 3138 N N . LEU A 1 487 ? 123.540 111.335 134.146 1.00 73.40 487 LEU A N 1
ATOM 3139 C CA . LEU A 1 487 ? 123.581 110.482 135.329 1.00 73.40 487 LEU A CA 1
ATOM 3140 C C . LEU A 1 487 ? 122.684 109.263 135.155 1.00 73.40 487 LEU A C 1
ATOM 3141 O O . LEU A 1 487 ? 123.032 108.157 135.588 1.00 73.40 487 LEU A O 1
ATOM 3146 N N . ARG A 1 488 ? 121.519 109.448 134.530 1.00 80.94 488 ARG A N 1
ATOM 3147 C CA . ARG A 1 488 ? 120.597 108.335 134.337 1.00 80.94 488 ARG A CA 1
ATOM 3148 C C . ARG A 1 488 ? 121.179 107.295 133.389 1.00 80.94 488 ARG A C 1
ATOM 3149 O O . ARG A 1 488 ? 120.759 106.132 133.406 1.00 80.94 488 ARG A O 1
ATOM 3157 N N . ALA A 1 489 ? 122.151 107.692 132.563 1.00 78.50 489 ALA A N 1
ATOM 3158 C CA . ALA A 1 489 ? 122.814 106.737 131.682 1.00 78.50 489 ALA A CA 1
ATOM 3159 C C . ALA A 1 489 ? 124.021 106.108 132.365 1.00 78.50 489 ALA A C 1
ATOM 3160 O O . ALA A 1 489 ? 124.302 104.919 132.172 1.00 78.50 489 ALA A O 1
ATOM 3162 N N . LEU A 1 490 ? 124.750 106.893 133.163 1.00 82.93 490 LEU A N 1
ATOM 3163 C CA . LEU A 1 490 ? 125.859 106.340 133.934 1.00 82.93 490 LEU A CA 1
ATOM 3164 C C . LEU A 1 490 ? 125.374 105.323 134.959 1.00 82.93 490 LEU A C 1
ATOM 3165 O O . LEU A 1 490 ? 126.129 104.426 135.351 1.00 82.93 490 LEU A O 1
ATOM 3170 N N . ASP A 1 491 ? 124.123 105.455 135.407 1.00 89.25 491 ASP A N 1
ATOM 3171 C CA . ASP A 1 491 ? 123.553 104.497 136.351 1.00 89.25 491 ASP A CA 1
ATOM 3172 C C . ASP A 1 491 ? 123.547 103.077 135.792 1.00 89.25 491 ASP A C 1
ATOM 3173 O O . ASP A 1 491 ? 123.617 102.110 136.559 1.00 89.25 491 ASP A O 1
ATOM 3178 N N . GLY A 1 492 ? 123.481 102.935 134.467 1.00 86.40 492 GLY A N 1
ATOM 3179 C CA . GLY A 1 492 ? 123.113 101.656 133.880 1.00 86.40 492 GLY A CA 1
ATOM 3180 C C . GLY A 1 492 ? 124.041 100.506 134.231 1.00 86.40 492 GLY A C 1
ATOM 3181 O O . GLY A 1 492 ? 123.580 99.428 134.615 1.00 86.40 492 GLY A O 1
ATOM 3182 N N . MET A 1 493 ? 125.353 100.709 134.109 1.00 82.25 493 MET A N 1
ATOM 3183 C CA . MET A 1 493 ? 126.291 99.589 134.161 1.00 82.25 493 MET A CA 1
ATOM 3184 C C . MET A 1 493 ? 127.000 99.462 135.510 1.00 82.25 493 MET A C 1
ATOM 3185 O O . MET A 1 493 ? 127.058 98.364 136.070 1.00 82.25 493 MET A O 1
ATOM 3190 N N . GLN A 1 494 ? 127.545 100.556 136.049 1.00 93.37 494 GLN A N 1
ATOM 3191 C CA . GLN A 1 494 ? 128.152 100.511 137.376 1.00 93.37 494 GLN A CA 1
ATOM 3192 C C . GLN A 1 494 ? 127.473 101.407 138.398 1.00 93.37 494 GLN A C 1
ATOM 3193 O O . GLN A 1 494 ? 127.209 100.950 139.512 1.00 93.37 494 GLN A O 1
ATOM 3199 N N . GLY A 1 495 ? 127.177 102.659 138.058 1.00 85.65 495 GLY A N 1
ATOM 3200 C CA . GLY A 1 495 ? 126.504 103.540 138.980 1.00 85.65 495 GLY A CA 1
ATOM 3201 C C . GLY A 1 495 ? 126.883 104.998 138.832 1.00 85.65 495 GLY A C 1
ATOM 3202 O O . GLY A 1 495 ? 127.914 105.350 138.249 1.00 85.65 495 GLY A O 1
ATOM 3203 N N . PRO A 1 496 ? 126.039 105.879 139.369 1.00 87.30 496 PRO A N 1
ATOM 3204 C CA . PRO A 1 496 ? 126.285 107.322 139.249 1.00 87.30 496 PRO A CA 1
ATOM 3205 C C . PRO A 1 496 ? 127.378 107.827 140.175 1.00 87.30 496 PRO A C 1
ATOM 3206 O O . PRO A 1 496 ? 128.057 107.045 140.849 1.00 87.30 496 PRO A O 1
ATOM 3210 N N . ILE A 1 497 ? 127.546 109.145 140.210 1.00 96.04 497 ILE A N 1
ATOM 3211 C CA . ILE A 1 497 ? 128.515 109.808 141.073 1.00 96.04 497 ILE A CA 1
ATOM 3212 C C . ILE A 1 497 ? 127.761 110.630 142.109 1.00 96.04 497 ILE A C 1
ATOM 3213 O O . ILE A 1 497 ? 126.578 110.948 141.940 1.00 96.04 497 ILE A O 1
ATOM 3218 N N . TYR A 1 498 ? 128.452 110.967 143.196 1.00 107.39 498 TYR A N 1
ATOM 3219 C CA . TYR A 1 498 ? 127.902 111.869 144.196 1.00 107.39 498 TYR A CA 1
ATOM 3220 C C . TYR A 1 498 ? 127.802 113.270 143.601 1.00 107.39 498 TYR A C 1
ATOM 3221 O O . TYR A 1 498 ? 128.756 113.765 142.994 1.00 107.39 498 TYR A O 1
ATOM 3230 N N . VAL A 1 499 ? 126.643 113.904 143.773 1.00 98.27 499 VAL A N 1
ATOM 3231 C CA . VAL A 1 499 ? 126.341 115.184 143.146 1.00 98.27 499 VAL A CA 1
ATOM 3232 C C . VAL A 1 499 ? 126.326 116.332 144.147 1.00 98.27 499 VAL A C 1
ATOM 3233 O O . VAL A 1 499 ? 126.485 117.491 143.748 1.00 98.27 499 VAL A O 1
ATOM 3237 N N . GLY A 1 500 ? 126.204 116.045 145.440 1.00 101.21 500 GLY A N 1
ATOM 3238 C CA . GLY A 1 500 ? 126.303 117.089 146.441 1.00 101.21 500 GLY A CA 1
ATOM 3239 C C . GLY A 1 500 ? 125.266 117.020 147.542 1.00 101.21 500 GLY A C 1
ATOM 3240 O O . GLY A 1 500 ? 125.553 117.378 148.688 1.00 101.21 500 GLY A O 1
ATOM 3241 N N . THR A 1 501 ? 124.059 116.564 147.217 1.00 92.97 501 THR A N 1
ATOM 3242 C CA . THR A 1 501 ? 122.983 116.473 148.191 1.00 92.97 501 THR A CA 1
ATOM 3243 C C . THR A 1 501 ? 122.034 115.346 147.809 1.00 92.97 501 THR A C 1
ATOM 3244 O O . THR A 1 501 ? 122.081 114.814 146.698 1.00 92.97 501 THR A O 1
ATOM 3248 N N . GLY A 1 502 ? 121.166 114.995 148.752 1.00 89.28 502 GLY A N 1
ATOM 3249 C CA . GLY A 1 502 ? 120.214 113.919 148.530 1.00 89.28 502 GLY A CA 1
ATOM 3250 C C . GLY A 1 502 ? 120.860 112.573 148.293 1.00 89.28 502 GLY A C 1
ATOM 3251 O O . GLY A 1 502 ? 120.431 111.829 147.402 1.00 89.28 502 GLY A O 1
ATOM 3252 N N . CYS A 1 503 ? 121.887 112.239 149.067 1.00 97.53 503 CYS A N 1
ATOM 3253 C CA . CYS A 1 503 ? 122.636 111.008 148.874 1.00 97.53 503 CYS A CA 1
ATOM 3254 C C . CYS A 1 503 ? 122.819 110.291 150.205 1.00 97.53 503 CYS A C 1
ATOM 3255 O O . CYS A 1 503 ? 122.879 110.926 151.265 1.00 97.53 503 CYS A O 1
ATOM 3258 N N . LEU A 1 504 ? 122.908 108.963 150.141 1.00 98.68 504 LEU A N 1
ATOM 3259 C CA . LEU A 1 504 ? 123.128 108.129 151.317 1.00 98.68 504 LEU A CA 1
ATOM 3260 C C . LEU A 1 504 ? 124.406 107.322 151.126 1.00 98.68 504 LEU A C 1
ATOM 3261 O O . LEU A 1 504 ? 124.666 106.813 150.030 1.00 98.68 504 LEU A O 1
ATOM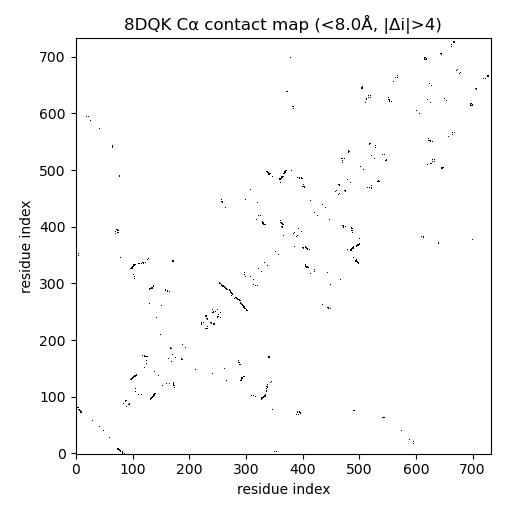 3266 N N . PHE A 1 505 ? 125.192 107.215 152.193 1.00 98.43 505 PHE A N 1
ATOM 3267 C CA . PHE A 1 505 ? 126.505 106.590 152.224 1.00 98.43 505 PHE A CA 1
ATOM 3268 C C . PHE A 1 505 ? 126.488 105.374 153.144 1.00 98.43 505 PHE A C 1
ATOM 3269 O O . PHE A 1 505 ? 125.678 105.273 154.074 1.00 98.43 505 PHE A O 1
ATOM 3277 N N . ARG A 1 506 ? 127.415 104.455 152.877 1.00 99.42 506 ARG A N 1
ATOM 3278 C CA . ARG A 1 506 ? 127.735 103.355 153.775 1.00 99.42 506 ARG A CA 1
ATOM 3279 C C . ARG A 1 506 ? 129.110 103.599 154.386 1.00 99.42 506 ARG A C 1
ATOM 3280 O O . ARG A 1 506 ? 130.080 103.856 153.666 1.00 99.42 506 ARG A O 1
ATOM 3288 N N . ARG A 1 507 ? 129.192 103.518 155.717 1.00 86.34 507 ARG A N 1
ATOM 3289 C CA . ARG A 1 507 ? 130.374 104.023 156.411 1.00 86.34 507 ARG A CA 1
ATOM 3290 C C . ARG A 1 507 ? 131.354 102.918 156.792 1.00 86.34 507 ARG A C 1
ATOM 3291 O O . ARG A 1 507 ? 132.493 103.211 157.174 1.00 86.34 507 ARG A O 1
ATOM 3299 N N . ILE A 1 508 ? 130.940 101.653 156.708 1.00 88.56 508 ILE A N 1
ATOM 3300 C CA . ILE A 1 508 ? 131.770 100.543 157.170 1.00 88.56 508 ILE A CA 1
ATOM 3301 C C . ILE A 1 508 ? 133.068 100.484 156.372 1.00 88.56 508 ILE A C 1
ATOM 3302 O O . ILE A 1 508 ? 134.074 99.942 156.843 1.00 88.56 508 ILE A O 1
ATOM 3307 N N . THR A 1 509 ? 133.052 101.035 155.156 1.00 82.87 509 THR A N 1
ATOM 3308 C CA . THR A 1 509 ? 134.260 101.063 154.339 1.00 82.87 509 THR A CA 1
ATOM 3309 C C . THR A 1 509 ? 135.346 101.922 154.979 1.00 82.87 509 THR A C 1
ATOM 3310 O O . THR A 1 509 ? 136.526 101.556 154.958 1.00 82.87 509 THR A O 1
ATOM 3314 N N . VAL A 1 510 ? 134.970 103.065 155.545 1.00 67.32 510 VAL A N 1
ATOM 3315 C CA . VAL A 1 510 ? 135.930 103.944 156.202 1.00 67.32 510 VAL A CA 1
ATOM 3316 C C . VAL A 1 510 ? 135.737 103.899 157.713 1.00 67.32 510 VAL A C 1
ATOM 3317 O O . VAL A 1 510 ? 136.685 103.669 158.463 1.00 67.32 510 VAL A O 1
ATOM 3321 N N . PHE A 1 576 ? 137.679 108.857 169.155 1.00 131.27 576 PHE A N 1
ATOM 3322 C CA . PHE A 1 576 ? 137.089 108.052 168.092 1.00 131.27 576 PHE A CA 1
ATOM 3323 C C . PHE A 1 576 ? 137.998 106.881 167.733 1.00 131.27 576 PHE A C 1
ATOM 3324 O O . PHE A 1 576 ? 137.540 105.863 167.211 1.00 131.27 576 PHE A O 1
ATOM 3332 N N . VAL A 1 577 ? 139.292 107.032 168.025 1.00 145.12 577 VAL A N 1
ATOM 3333 C CA . VAL A 1 577 ? 140.257 105.987 167.692 1.00 145.12 577 VAL A CA 1
ATOM 3334 C C . VAL A 1 577 ? 139.950 104.706 168.459 1.00 145.12 577 VAL A C 1
ATOM 3335 O O . VAL A 1 577 ? 140.069 103.599 167.919 1.00 145.12 577 VAL A O 1
ATOM 3339 N N . ASP A 1 578 ? 139.547 104.830 169.725 1.00 130.24 578 ASP A N 1
ATOM 3340 C CA . ASP A 1 578 ? 139.174 103.664 170.514 1.00 130.24 578 ASP A CA 1
ATOM 3341 C C . ASP A 1 578 ? 137.710 103.274 170.350 1.00 130.24 578 ASP A C 1
ATOM 3342 O O . ASP A 1 578 ? 137.319 102.198 170.816 1.00 130.24 578 ASP A O 1
ATOM 3347 N N . THR A 1 579 ? 136.897 104.113 169.708 1.00 119.69 579 THR A N 1
ATOM 3348 C CA . THR A 1 579 ? 135.528 103.752 169.369 1.00 119.69 579 THR A CA 1
ATOM 3349 C C . THR A 1 579 ? 135.414 103.118 167.989 1.00 119.69 579 THR A C 1
ATOM 3350 O O . THR A 1 579 ? 134.333 102.636 167.633 1.00 119.69 579 THR A O 1
ATOM 3354 N N . ILE A 1 580 ? 136.497 103.135 167.207 1.00 126.81 580 ILE A N 1
ATOM 3355 C CA . ILE A 1 580 ? 136.499 102.427 165.922 1.00 126.81 580 ILE A CA 1
ATOM 3356 C C . ILE A 1 580 ? 136.070 100.968 166.051 1.00 126.81 580 ILE A C 1
ATOM 3357 O O . ILE A 1 580 ? 135.247 100.520 165.236 1.00 126.81 580 ILE A O 1
ATOM 3362 N N . PRO A 1 581 ? 136.574 100.178 167.011 1.00 141.16 581 PRO A N 1
ATOM 3363 C CA . PRO A 1 581 ? 136.171 98.760 167.064 1.00 141.16 581 PRO A CA 1
ATOM 3364 C C . PRO A 1 581 ? 134.673 98.540 167.193 1.00 141.16 581 PRO A C 1
ATOM 3365 O O . PRO A 1 581 ? 134.159 97.574 166.619 1.00 141.16 581 PRO A O 1
ATOM 3369 N N . ARG A 1 582 ? 133.953 99.403 167.913 1.00 140.52 582 ARG A N 1
ATOM 3370 C CA . ARG A 1 582 ? 132.506 99.238 168.014 1.00 140.52 582 ARG A CA 1
ATOM 3371 C C . ARG A 1 582 ? 131.834 99.363 166.651 1.00 140.52 582 ARG A C 1
ATOM 3372 O O . ARG A 1 582 ? 130.898 98.616 166.346 1.00 140.52 582 ARG A O 1
ATOM 3380 N N . ALA A 1 583 ? 132.301 100.297 165.819 1.00 127.29 583 ALA A N 1
ATOM 3381 C CA . ALA A 1 583 ? 131.725 100.455 164.488 1.00 127.29 583 ALA A CA 1
ATOM 3382 C C . ALA A 1 583 ? 132.194 99.366 163.531 1.00 127.29 583 ALA A C 1
ATOM 3383 O O . ALA A 1 583 ? 131.437 98.957 162.643 1.00 127.29 583 ALA A O 1
ATOM 3385 N N . SER A 1 584 ? 133.426 98.887 163.691 1.00 144.54 584 SER A N 1
ATOM 3386 C CA . SER A 1 584 ? 134.017 97.934 162.759 1.00 144.54 584 SER A CA 1
ATOM 3387 C C . SER A 1 584 ? 133.837 96.482 163.185 1.00 144.54 584 SER A C 1
ATOM 3388 O O . SER A 1 584 ? 134.363 95.588 162.514 1.00 144.54 584 SER A O 1
ATOM 3391 N N . HIS A 1 585 ? 133.129 96.229 164.280 1.00 176.38 585 HIS A N 1
ATOM 3392 C CA . HIS A 1 585 ? 132.841 94.859 164.670 1.00 176.38 585 HIS A CA 1
ATOM 3393 C C . HIS A 1 585 ? 132.006 94.174 163.590 1.00 176.38 585 HIS A C 1
ATOM 3394 O O . HIS A 1 585 ? 131.159 94.819 162.958 1.00 176.38 585 HIS A O 1
ATOM 3401 N N . PRO A 1 586 ? 132.225 92.879 163.340 1.00 194.96 586 PRO A N 1
ATOM 3402 C CA . PRO A 1 586 ? 131.431 92.189 162.309 1.00 194.96 586 PRO A CA 1
ATOM 3403 C C . PRO A 1 586 ? 129.937 92.203 162.580 1.00 194.96 586 PRO A C 1
ATOM 3404 O O . PRO A 1 586 ? 129.145 92.201 161.629 1.00 194.96 586 PRO A O 1
ATOM 3408 N N . SER A 1 587 ? 129.525 92.219 163.844 1.00 185.75 587 SER A N 1
ATOM 3409 C CA . SER A 1 587 ? 128.109 92.254 164.191 1.00 185.75 587 SER A CA 1
ATOM 3410 C C . SER A 1 587 ? 127.801 93.542 164.941 1.00 185.75 587 SER A C 1
ATOM 3411 O O . SER A 1 587 ? 128.010 93.606 166.163 1.00 185.75 587 SER A O 1
ATOM 3414 N N . PRO A 1 588 ? 127.311 94.586 164.266 1.00 197.44 588 PRO A N 1
ATOM 3415 C CA . PRO A 1 588 ? 127.019 95.847 164.961 1.00 197.44 588 PRO A CA 1
ATOM 3416 C C . PRO A 1 588 ? 125.652 95.893 165.623 1.00 197.44 588 PRO A C 1
ATOM 3417 O O . PRO A 1 588 ? 125.346 96.889 166.294 1.00 197.44 588 PRO A O 1
ATOM 3421 N N . TYR A 1 589 ? 124.825 94.859 165.463 1.00 216.32 589 TYR A N 1
ATOM 3422 C CA . TYR A 1 589 ? 123.478 94.863 166.018 1.00 216.32 589 TYR A CA 1
ATOM 3423 C C . TYR A 1 589 ? 123.452 94.729 167.535 1.00 216.32 589 TYR A C 1
ATOM 3424 O O . TYR A 1 589 ? 122.386 94.907 168.135 1.00 216.32 589 TYR A O 1
ATOM 3433 N N . ALA A 1 590 ? 124.582 94.423 168.167 1.00 210.41 590 ALA A N 1
ATOM 3434 C CA . ALA A 1 590 ? 124.651 94.296 169.615 1.00 210.41 590 ALA A CA 1
ATOM 3435 C C . ALA A 1 590 ? 124.730 95.640 170.327 1.00 210.41 590 ALA A C 1
ATOM 3436 O O . ALA A 1 590 ? 124.641 95.678 171.559 1.00 210.41 590 ALA A O 1
ATOM 3438 N N . ALA A 1 591 ? 124.893 96.737 169.590 1.00 208.54 591 ALA A N 1
ATOM 3439 C CA . ALA A 1 591 ? 124.989 98.062 170.184 1.00 208.54 591 ALA A CA 1
ATOM 3440 C C . ALA A 1 591 ? 123.655 98.795 170.238 1.00 208.54 591 ALA A C 1
ATOM 3441 O O . ALA A 1 591 ? 123.612 99.934 170.716 1.00 208.54 591 ALA A O 1
ATOM 3443 N N . ALA A 1 592 ? 122.570 98.177 169.765 1.00 186.90 592 ALA A N 1
ATOM 3444 C CA . ALA A 1 592 ? 121.260 98.817 169.758 1.00 186.90 592 ALA A CA 1
ATOM 3445 C C . ALA A 1 592 ? 120.265 98.133 170.687 1.00 186.90 592 ALA A C 1
ATOM 3446 O O . ALA A 1 592 ? 119.232 98.731 171.014 1.00 186.90 592 ALA A O 1
ATOM 3448 N N . ALA A 1 593 ? 120.539 96.899 171.117 1.00 185.87 593 ALA A N 1
ATOM 3449 C CA . ALA A 1 593 ? 119.632 96.215 172.034 1.00 185.87 593 ALA A CA 1
ATOM 3450 C C . ALA A 1 593 ? 119.589 96.918 173.385 1.00 185.87 593 ALA A C 1
ATOM 3451 O O . ALA A 1 593 ? 118.512 97.149 173.946 1.00 185.87 593 ALA A O 1
ATOM 3453 N N . GLU A 1 594 ? 120.758 97.268 173.923 1.00 194.45 594 GLU A N 1
ATOM 3454 C CA . GLU A 1 594 ? 120.845 98.014 175.178 1.00 194.45 594 GLU A CA 1
ATOM 3455 C C . GLU A 1 594 ? 120.884 99.501 174.843 1.00 194.45 594 GLU A C 1
ATOM 3456 O O . GLU A 1 594 ? 121.933 100.088 174.569 1.00 194.45 594 GLU A O 1
ATOM 3462 N N . GLY A 1 595 ? 119.702 100.114 174.856 1.00 171.40 595 GLY A N 1
ATOM 3463 C CA . GLY A 1 595 ? 119.573 101.522 174.534 1.00 171.40 595 GLY A CA 1
ATOM 3464 C C . GLY A 1 595 ? 120.389 102.417 175.442 1.00 171.40 595 GLY A C 1
ATOM 3465 O O . GLY A 1 595 ? 120.205 102.411 176.663 1.00 171.40 595 GLY A O 1
ATOM 3466 N N . ILE A 1 596 ? 121.297 103.194 174.855 1.00 163.37 596 ILE A N 1
ATOM 3467 C CA . ILE A 1 596 ? 122.159 104.075 175.635 1.00 163.37 596 ILE A CA 1
ATOM 3468 C C . ILE A 1 596 ? 121.417 105.388 175.879 1.00 163.37 596 ILE A C 1
ATOM 3469 O O . ILE A 1 596 ? 121.041 106.094 174.939 1.00 163.37 596 ILE A O 1
ATOM 3474 N N . VAL A 1 597 ? 121.170 105.698 177.152 1.00 153.07 597 VAL A N 1
ATOM 3475 C CA . VAL A 1 597 ? 120.495 106.940 177.499 1.00 153.07 597 VAL A CA 1
ATOM 3476 C C . VAL A 1 597 ? 121.488 108.094 177.419 1.00 153.07 597 VAL A C 1
ATOM 3477 O O . VAL A 1 597 ? 122.705 107.912 177.565 1.00 153.07 597 VAL A O 1
ATOM 3481 N N . ALA A 1 598 ? 120.969 109.297 177.177 1.00 144.69 598 ALA A N 1
ATOM 3482 C CA . ALA A 1 598 ? 121.810 110.485 177.122 1.00 144.69 598 ALA A CA 1
ATOM 3483 C C . ALA A 1 598 ? 122.252 110.886 178.523 1.00 144.69 598 ALA A C 1
ATOM 3484 O O . ALA A 1 598 ? 121.874 111.952 179.021 1.00 144.69 598 ALA A O 1
ATOM 3486 N N . ASP A 1 599 ? 123.051 110.038 179.164 1.00 142.82 599 ASP A N 1
ATOM 3487 C CA . ASP A 1 599 ? 123.494 110.290 180.524 1.00 142.82 599 ASP A CA 1
ATOM 3488 C C . ASP A 1 599 ? 124.771 111.128 180.521 1.00 142.82 599 ASP A C 1
ATOM 3489 O O . ASP A 1 599 ? 125.338 111.455 179.472 1.00 142.82 599 ASP A O 1
ATOM 3494 N N . GLU A 1 600 ? 125.220 111.486 181.727 1.00 157.54 600 GLU A N 1
ATOM 3495 C CA . GLU A 1 600 ? 126.391 112.345 181.864 1.00 157.54 600 GLU A CA 1
ATOM 3496 C C . GLU A 1 600 ? 127.643 111.672 181.318 1.00 157.54 600 GLU A C 1
ATOM 3497 O O . GLU A 1 600 ? 128.504 112.341 180.739 1.00 157.54 600 GLU A O 1
ATOM 3503 N N . ALA A 1 601 ? 127.768 110.356 181.500 1.00 143.06 601 ALA A N 1
ATOM 3504 C CA . ALA A 1 601 ? 128.932 109.645 180.977 1.00 143.06 601 ALA A CA 1
ATOM 3505 C C . ALA A 1 601 ? 129.000 109.742 179.457 1.00 143.06 601 ALA A C 1
ATOM 3506 O O . ALA A 1 601 ? 130.054 110.057 178.889 1.00 143.06 601 ALA A O 1
ATOM 3508 N N . THR A 1 602 ? 127.879 109.477 178.780 1.00 121.38 602 THR A N 1
ATOM 3509 C CA . THR A 1 602 ? 127.856 109.588 177.325 1.00 121.38 602 THR A CA 1
ATOM 3510 C C . THR A 1 602 ? 128.114 111.022 176.882 1.00 121.38 602 THR A C 1
ATOM 3511 O O . THR A 1 602 ? 128.852 111.260 175.918 1.00 121.38 602 THR A O 1
ATOM 3515 N N . ILE A 1 603 ? 127.525 111.994 177.583 1.00 130.15 603 ILE A N 1
ATOM 3516 C CA . ILE A 1 603 ? 127.718 113.392 177.205 1.00 130.15 603 ILE A CA 1
ATOM 3517 C C . ILE A 1 603 ? 129.186 113.784 177.330 1.00 130.15 603 ILE A C 1
ATOM 3518 O O . ILE A 1 603 ? 129.753 114.413 176.427 1.00 130.15 603 ILE A O 1
ATOM 3523 N N . VAL A 1 604 ? 129.828 113.410 178.439 1.00 148.28 604 VAL A N 1
ATOM 3524 C CA . VAL A 1 604 ? 131.214 113.813 178.653 1.00 148.28 604 VAL A CA 1
ATOM 3525 C C . VAL A 1 604 ? 132.140 113.091 177.681 1.00 148.28 604 VAL A C 1
ATOM 3526 O O . VAL A 1 604 ? 133.097 113.684 177.172 1.00 148.28 604 VAL A O 1
ATOM 3530 N N . GLU A 1 605 ? 131.866 111.814 177.379 1.00 131.02 605 GLU A N 1
ATOM 3531 C CA . GLU A 1 605 ? 132.711 111.127 176.407 1.00 131.02 605 GLU A CA 1
ATOM 3532 C C . GLU A 1 605 ? 132.554 111.728 175.015 1.00 131.02 605 GLU A C 1
ATOM 3533 O O . GLU A 1 605 ? 133.545 111.857 174.287 1.00 131.02 605 GLU A O 1
ATOM 3539 N N . ALA A 1 606 ? 131.333 112.118 174.634 1.00 119.73 606 ALA A N 1
ATOM 3540 C CA . ALA A 1 606 ? 131.137 112.777 173.347 1.00 119.73 606 ALA A CA 1
ATOM 3541 C C . ALA A 1 606 ? 131.875 114.109 173.298 1.00 119.73 606 ALA A C 1
ATOM 3542 O O . ALA A 1 606 ? 132.531 114.432 172.302 1.00 119.73 606 ALA A O 1
ATOM 3544 N N . VAL A 1 607 ? 131.783 114.896 174.373 1.00 132.92 607 VAL A N 1
ATOM 3545 C CA . VAL A 1 607 ? 132.489 116.175 174.415 1.00 132.92 607 VAL A CA 1
ATOM 3546 C C . VAL A 1 607 ? 133.994 115.955 174.322 1.00 132.92 607 VAL A C 1
ATOM 3547 O O . VAL A 1 607 ? 134.712 116.726 173.673 1.00 132.92 607 VAL A O 1
ATOM 3551 N N . ASN A 1 608 ? 134.493 114.893 174.958 1.00 137.47 608 ASN A N 1
ATOM 3552 C CA . ASN A 1 608 ? 135.926 114.621 174.938 1.00 137.47 608 ASN A CA 1
ATOM 3553 C C . ASN A 1 608 ? 136.395 114.218 173.544 1.00 137.47 608 ASN A C 1
ATOM 3554 O O . ASN A 1 608 ? 137.425 114.703 173.061 1.00 137.47 608 ASN A O 1
ATOM 3559 N N . VAL A 1 609 ? 135.648 113.333 172.872 1.00 116.52 609 VAL A N 1
ATOM 3560 C CA . VAL A 1 609 ? 136.155 112.758 171.625 1.00 116.52 609 VAL A CA 1
ATOM 3561 C C . VAL A 1 609 ? 135.564 113.382 170.366 1.00 116.52 609 VAL A C 1
ATOM 3562 O O . VAL A 1 609 ? 135.818 112.873 169.264 1.00 116.52 609 VAL A O 1
ATOM 3566 N N . THR A 1 610 ? 134.790 114.461 170.481 1.00 97.74 610 THR A N 1
ATOM 3567 C CA . THR A 1 610 ? 134.335 115.191 169.305 1.00 97.74 610 THR A CA 1
ATOM 3568 C C . THR A 1 610 ? 135.114 116.479 169.070 1.00 97.74 610 THR A C 1
ATOM 3569 O O . THR A 1 610 ? 134.694 117.305 168.254 1.00 97.74 610 THR A O 1
ATOM 3573 N N . ALA A 1 611 ? 136.234 116.669 169.762 1.00 102.62 611 ALA A N 1
ATOM 3574 C CA . ALA A 1 611 ? 137.033 117.869 169.578 1.00 102.62 611 ALA A CA 1
ATOM 3575 C C . ALA A 1 611 ? 137.742 117.845 168.226 1.00 102.62 611 ALA A C 1
ATOM 3576 O O . ALA A 1 611 ? 137.961 116.790 167.624 1.00 102.62 611 ALA A O 1
ATOM 3578 N N . ALA A 1 612 ? 138.102 119.038 167.748 1.00 104.68 612 ALA A N 1
ATOM 3579 C CA . ALA A 1 612 ? 138.819 119.138 166.482 1.00 104.68 612 ALA A CA 1
ATOM 3580 C C . ALA A 1 612 ? 140.320 118.966 166.672 1.00 104.68 612 ALA A C 1
ATOM 3581 O O . ALA A 1 612 ? 141.077 119.014 165.695 1.00 104.68 612 ALA A O 1
ATOM 3583 N N . ALA A 1 613 ? 140.769 118.770 167.915 1.00 109.71 613 ALA A N 1
ATOM 3584 C CA . ALA A 1 613 ? 142.191 118.578 168.177 1.00 109.71 613 ALA A CA 1
ATOM 3585 C C . ALA A 1 613 ? 142.716 117.273 167.596 1.00 109.71 613 ALA A C 1
ATOM 3586 O O . ALA A 1 613 ? 143.935 117.112 167.465 1.00 109.71 613 ALA A O 1
ATOM 3588 N N . PHE A 1 614 ? 141.829 116.338 167.249 1.00 108.89 614 PHE A N 1
ATOM 3589 C CA . PHE A 1 614 ? 142.264 115.057 166.708 1.00 108.89 614 PHE A CA 1
ATOM 3590 C C . PHE A 1 614 ? 142.619 115.135 165.229 1.00 108.89 614 PHE A C 1
ATOM 3591 O O . PHE A 1 614 ? 143.218 114.194 164.700 1.00 108.89 614 PHE A O 1
ATOM 3599 N N . GLU A 1 615 ? 142.262 116.224 164.550 1.00 111.81 615 GLU A N 1
ATOM 3600 C CA . GLU A 1 615 ? 142.560 116.368 163.132 1.00 111.81 615 GLU A CA 1
ATOM 3601 C C . GLU A 1 615 ? 144.026 116.675 162.853 1.00 111.81 615 GLU A C 1
ATOM 3602 O O . GLU A 1 615 ? 144.458 116.554 161.702 1.00 111.81 615 GLU A O 1
ATOM 3608 N N . LYS A 1 616 ? 144.796 117.065 163.866 1.00 112.70 616 LYS A N 1
ATOM 3609 C CA . LYS A 1 616 ? 146.223 117.295 163.685 1.00 112.70 616 LYS A CA 1
ATOM 3610 C C . LYS A 1 616 ? 146.996 115.988 163.805 1.00 112.70 616 LYS A C 1
ATOM 3611 O O . LYS A 1 616 ? 146.695 115.146 164.656 1.00 112.70 616 LYS A O 1
ATOM 3617 N N . LYS A 1 617 ? 147.988 115.823 162.931 1.00 98.32 617 LYS A N 1
ATOM 3618 C CA . LYS A 1 617 ? 148.861 114.654 162.863 1.00 98.32 617 LYS A CA 1
ATOM 3619 C C . LYS A 1 617 ? 148.109 113.366 162.551 1.00 98.32 617 LYS A C 1
ATOM 3620 O O . LYS A 1 617 ? 148.657 112.273 162.739 1.00 98.32 617 LYS A O 1
ATOM 3626 N N . THR A 1 618 ? 146.871 113.461 162.081 1.00 101.67 618 THR A N 1
ATOM 3627 C CA . THR A 1 618 ? 146.090 112.311 161.648 1.00 101.67 618 THR A CA 1
ATOM 3628 C C . THR A 1 618 ? 145.706 112.483 160.182 1.00 101.67 618 THR A C 1
ATOM 3629 O O . THR A 1 618 ? 145.994 113.506 159.555 1.00 101.67 618 THR A O 1
ATOM 3633 N N . GLY A 1 619 ? 145.045 111.468 159.637 1.00 125.19 619 GLY A N 1
ATOM 3634 C CA . GLY A 1 619 ? 144.738 111.430 158.225 1.00 125.19 619 GLY A CA 1
ATOM 3635 C C . GLY A 1 619 ? 143.335 111.831 157.831 1.00 125.19 619 GLY A C 1
ATOM 3636 O O . GLY A 1 619 ? 143.069 111.955 156.630 1.00 125.19 619 GLY A O 1
ATOM 3637 N N . TRP A 1 620 ? 142.440 112.052 158.798 1.00 110.09 620 TRP A N 1
ATOM 3638 C CA . TRP A 1 620 ? 141.051 112.397 158.516 1.00 110.09 620 TRP A CA 1
ATOM 3639 C C . TRP A 1 620 ? 140.956 113.702 157.739 1.00 110.09 620 TRP A C 1
ATOM 3640 O O . TRP A 1 620 ? 141.298 114.770 158.258 1.00 110.09 620 TRP A O 1
ATOM 3651 N N . GLY A 1 621 ? 140.492 113.623 156.494 1.00 116.06 621 GLY A N 1
ATOM 3652 C CA . GLY A 1 621 ? 140.422 114.768 155.621 1.00 116.06 621 GLY A CA 1
ATOM 3653 C C . GLY A 1 621 ? 141.628 114.953 154.726 1.00 116.06 621 GLY A C 1
ATOM 3654 O O . GLY A 1 621 ? 141.465 115.329 153.561 1.00 116.06 621 GLY A O 1
ATOM 3655 N N . LYS A 1 622 ? 142.831 114.704 155.236 1.00 127.77 622 LYS A N 1
ATOM 3656 C CA . LYS A 1 622 ? 144.055 114.831 154.455 1.00 127.77 622 LYS A CA 1
ATOM 3657 C C . LYS A 1 622 ? 144.288 113.678 153.493 1.00 127.77 622 LYS A C 1
ATOM 3658 O O . LYS A 1 622 ? 144.770 113.904 152.381 1.00 127.77 622 LYS A O 1
ATOM 3664 N N . GLU A 1 623 ? 143.962 112.443 153.879 1.00 133.93 623 GLU A N 1
ATOM 3665 C CA . GLU A 1 623 ? 144.245 111.294 153.024 1.00 133.93 623 GLU A CA 1
ATOM 3666 C C . GLU A 1 623 ? 143.088 110.313 152.866 1.00 133.93 623 GLU A C 1
ATOM 3667 O O . GLU A 1 623 ? 143.108 109.528 151.909 1.00 133.93 623 GLU A O 1
ATOM 3673 N N . ILE A 1 624 ? 142.090 110.324 153.750 1.00 127.62 624 ILE A N 1
ATOM 3674 C CA . ILE A 1 624 ? 140.823 109.639 153.527 1.00 127.62 624 ILE A CA 1
ATOM 3675 C C . ILE A 1 624 ? 139.687 110.572 153.921 1.00 127.62 624 ILE A C 1
ATOM 3676 O O . ILE A 1 624 ? 139.900 111.714 154.332 1.00 127.62 624 ILE A O 1
ATOM 3681 N N . GLY A 1 625 ? 138.465 110.064 153.791 1.00 128.71 625 GLY A N 1
ATOM 3682 C CA . GLY A 1 625 ? 137.288 110.856 154.070 1.00 128.71 625 GLY A CA 1
ATOM 3683 C C . GLY A 1 625 ? 137.095 111.958 153.048 1.00 128.71 625 GLY A C 1
ATOM 3684 O O . GLY A 1 625 ? 137.511 111.874 151.891 1.00 128.71 625 GLY A O 1
ATOM 3685 N N . TRP A 1 626 ? 136.440 113.022 153.500 1.00 119.85 626 TRP A N 1
ATOM 3686 C CA . TRP A 1 626 ? 136.196 114.170 152.641 1.00 119.85 626 TRP A CA 1
ATOM 3687 C C . TRP A 1 626 ? 137.436 115.052 152.595 1.00 119.85 626 TRP A C 1
ATOM 3688 O O . TRP A 1 626 ? 137.826 115.647 153.604 1.00 119.85 626 TRP A O 1
ATOM 3699 N N . VAL A 1 627 ? 138.062 115.128 151.419 1.00 107.31 627 VAL A N 1
ATOM 3700 C CA . VAL A 1 627 ? 139.312 115.862 151.287 1.00 107.31 627 VAL A CA 1
ATOM 3701 C C . VAL A 1 627 ? 139.056 117.351 151.471 1.00 107.31 627 VAL A C 1
ATOM 3702 O O . VAL A 1 627 ? 137.997 117.874 151.099 1.00 107.31 627 VAL A O 1
ATOM 3706 N N . TYR A 1 628 ? 140.028 118.040 152.061 1.00 103.97 628 TYR A N 1
ATOM 3707 C CA . TYR A 1 628 ? 139.904 119.459 152.343 1.00 103.97 628 TYR A CA 1
ATOM 3708 C C . TYR A 1 628 ? 140.686 120.266 151.309 1.00 103.97 628 TYR A C 1
ATOM 3709 O O . TYR A 1 628 ? 141.289 119.719 150.382 1.00 103.97 628 TYR A O 1
ATOM 3718 N N . ASP A 1 629 ? 140.663 121.591 151.468 1.00 114.48 629 ASP A N 1
ATOM 3719 C CA . ASP A 1 629 ? 141.293 122.521 150.529 1.00 114.48 629 ASP A CA 1
ATOM 3720 C C . ASP A 1 629 ? 140.726 122.368 149.120 1.00 114.48 629 ASP A C 1
ATOM 3721 O O . ASP A 1 629 ? 141.415 122.618 148.128 1.00 114.48 629 ASP A O 1
ATOM 3726 N N . THR A 1 630 ? 139.464 121.955 149.028 1.00 101.09 630 THR A N 1
ATOM 3727 C CA . THR A 1 630 ? 138.784 121.816 147.749 1.00 101.09 630 THR A CA 1
ATOM 3728 C C . THR A 1 630 ? 137.366 122.348 147.895 1.00 101.09 630 THR A C 1
ATOM 3729 O O . THR A 1 630 ? 136.824 122.432 148.999 1.00 101.09 630 THR A O 1
ATOM 3733 N N . VAL A 1 631 ? 136.774 122.712 146.763 1.00 93.83 631 VAL A N 1
ATOM 3734 C CA . VAL A 1 631 ? 135.474 123.377 146.764 1.00 93.83 631 VAL A CA 1
ATOM 3735 C C . VAL A 1 631 ? 134.329 122.373 146.717 1.00 93.83 631 VAL A C 1
ATOM 3736 O O . VAL A 1 631 ? 133.504 122.315 147.633 1.00 93.83 631 VAL A O 1
ATOM 3740 N N . THR A 1 632 ? 134.253 121.568 145.659 1.00 97.44 632 THR A N 1
ATOM 3741 C CA . THR A 1 632 ? 133.170 120.603 145.473 1.00 97.44 632 THR A CA 1
ATOM 3742 C C . THR A 1 632 ? 133.597 119.274 146.086 1.00 97.44 632 THR A C 1
ATOM 3743 O O . THR A 1 632 ? 134.488 118.596 145.566 1.00 97.44 632 THR A O 1
ATOM 3747 N N . GLU A 1 633 ? 132.955 118.906 147.195 1.00 99.72 633 GLU A N 1
ATOM 3748 C CA . GLU A 1 633 ? 133.242 117.629 147.833 1.00 99.72 633 GLU A CA 1
ATOM 3749 C C . GLU A 1 633 ? 132.646 116.451 147.076 1.00 99.72 633 GLU A C 1
ATOM 3750 O O . GLU A 1 633 ? 133.150 115.335 147.206 1.00 99.72 633 GLU A O 1
ATOM 3756 N N . ASP A 1 634 ? 131.604 116.681 146.276 1.00 104.58 634 ASP A N 1
ATOM 3757 C CA . ASP A 1 634 ? 130.791 115.588 145.747 1.00 104.58 634 ASP A CA 1
ATOM 3758 C C . ASP A 1 634 ? 131.601 114.646 144.858 1.00 104.58 634 ASP A C 1
ATOM 3759 O O . ASP A 1 634 ? 131.796 113.467 145.185 1.00 104.58 634 ASP A O 1
ATOM 3764 N N . VAL A 1 635 ? 132.073 115.154 143.718 1.00 100.93 635 VAL A N 1
ATOM 3765 C CA . VAL A 1 635 ? 132.753 114.303 142.750 1.00 100.93 635 VAL A CA 1
ATOM 3766 C C . VAL A 1 635 ? 134.099 113.833 143.284 1.00 100.93 635 VAL A C 1
ATOM 3767 O O . VAL A 1 635 ? 134.530 112.711 142.994 1.00 100.93 635 VAL A O 1
ATOM 3771 N N . VAL A 1 636 ? 134.780 114.658 144.081 1.00 94.65 636 VAL A N 1
ATOM 3772 C CA . VAL A 1 636 ? 136.071 114.242 144.618 1.00 94.65 636 VAL A CA 1
ATOM 3773 C C . VAL A 1 636 ? 135.896 113.106 145.622 1.00 94.65 636 VAL A C 1
ATOM 3774 O O . VAL A 1 636 ? 136.693 112.161 145.648 1.00 94.65 636 VAL A O 1
ATOM 3778 N N . THR A 1 637 ? 134.838 113.150 146.439 1.00 88.12 637 THR A N 1
ATOM 3779 C CA . THR A 1 637 ? 134.562 112.047 147.350 1.00 88.12 637 THR A CA 1
ATOM 3780 C C . THR A 1 637 ? 134.161 110.801 146.578 1.00 88.12 637 THR A C 1
ATOM 3781 O O . THR A 1 637 ? 134.581 109.689 146.917 1.00 88.12 637 THR A O 1
ATOM 3785 N N . GLY A 1 638 ? 133.359 110.970 145.525 1.00 94.89 638 GLY A N 1
ATOM 3786 C CA . GLY A 1 638 ? 133.040 109.836 144.674 1.00 94.89 638 GLY A CA 1
ATOM 3787 C C . GLY A 1 638 ? 134.283 109.187 144.093 1.00 94.89 638 GLY A C 1
ATOM 3788 O O . GLY A 1 638 ? 134.381 107.960 144.022 1.00 94.89 638 GLY A O 1
ATOM 3789 N N . TYR A 1 639 ? 135.254 110.005 143.683 1.00 101.41 639 TYR A N 1
ATOM 3790 C CA . TYR A 1 639 ? 136.483 109.470 143.103 1.00 101.41 639 TYR A CA 1
ATOM 3791 C C . TYR A 1 639 ? 137.317 108.738 144.149 1.00 101.41 639 TYR A C 1
ATOM 3792 O O . TYR A 1 639 ? 137.792 107.623 143.905 1.00 101.41 639 TYR A O 1
ATOM 3801 N N . ARG A 1 640 ? 137.529 109.358 145.314 1.00 102.87 640 ARG A N 1
ATOM 3802 C CA . ARG A 1 640 ? 138.282 108.679 146.367 1.00 102.87 640 ARG A CA 1
ATOM 3803 C C . ARG A 1 640 ? 137.565 107.438 146.876 1.00 102.87 640 ARG A C 1
ATOM 3804 O O . ARG A 1 640 ? 138.209 106.559 147.459 1.00 102.87 640 ARG A O 1
ATOM 3812 N N . MET A 1 641 ? 136.249 107.346 146.679 1.00 102.70 641 MET A N 1
ATOM 3813 C CA . MET A 1 641 ? 135.534 106.148 147.096 1.00 102.70 641 MET A CA 1
ATOM 3814 C C . MET A 1 641 ? 135.654 105.044 146.052 1.00 102.70 641 MET A C 1
ATOM 3815 O O . MET A 1 641 ? 135.896 103.882 146.398 1.00 102.70 641 MET A O 1
ATOM 3820 N N . HIS A 1 642 ? 135.492 105.389 144.772 1.00 103.72 642 HIS A N 1
ATOM 3821 C CA . HIS A 1 642 ? 135.611 104.400 143.708 1.00 103.72 642 HIS A CA 1
ATOM 3822 C C . HIS A 1 642 ? 137.051 103.960 143.476 1.00 103.72 642 HIS A C 1
ATOM 3823 O O . HIS A 1 642 ? 137.276 102.917 142.854 1.00 103.72 642 HIS A O 1
ATOM 3830 N N . ILE A 1 643 ? 138.033 104.730 143.951 1.00 112.62 643 ILE A N 1
ATOM 3831 C CA . ILE A 1 643 ? 139.422 104.325 143.777 1.00 112.62 643 ILE A CA 1
ATOM 3832 C C . ILE A 1 643 ? 139.744 103.065 144.567 1.00 112.62 643 ILE A C 1
ATOM 3833 O O . ILE A 1 643 ? 140.723 102.377 144.259 1.00 112.62 643 ILE A O 1
ATOM 3838 N N . LYS A 1 644 ? 138.947 102.740 145.582 1.00 115.90 644 LYS A N 1
ATOM 3839 C CA . LYS A 1 644 ? 139.168 101.510 146.325 1.00 115.90 644 LYS A CA 1
ATOM 3840 C C . LYS A 1 644 ? 138.388 100.329 145.761 1.00 115.90 644 LYS A C 1
ATOM 3841 O O . LYS A 1 644 ? 138.677 99.187 146.129 1.00 115.90 644 LYS A O 1
ATOM 3847 N N . GLY A 1 645 ? 137.434 100.565 144.866 1.00 98.10 645 GLY A N 1
ATOM 3848 C CA . GLY A 1 645 ? 136.730 99.460 144.259 1.00 98.10 645 GLY A CA 1
ATOM 3849 C C . GLY A 1 645 ? 135.281 99.254 144.637 1.00 98.10 645 GLY A C 1
ATOM 3850 O O . GLY A 1 645 ? 134.879 98.130 144.945 1.00 98.10 645 GLY A O 1
ATOM 3851 N N . TRP A 1 646 ? 134.487 100.317 144.652 1.00 98.16 646 TRP A N 1
ATOM 3852 C CA . TRP A 1 646 ? 133.075 100.193 144.982 1.00 98.16 646 TRP A CA 1
ATOM 3853 C C . TRP A 1 646 ? 132.194 100.761 143.870 1.00 98.16 646 TRP A C 1
ATOM 3854 O O . TRP A 1 646 ? 132.638 101.551 143.036 1.00 98.16 646 TRP A O 1
ATOM 3865 N N . ARG A 1 647 ? 130.931 100.344 143.867 1.00 96.82 647 ARG A N 1
ATOM 3866 C CA . ARG A 1 647 ? 129.948 100.776 142.881 1.00 96.82 647 ARG A CA 1
ATOM 3867 C C . ARG A 1 647 ? 128.909 101.666 143.555 1.00 96.82 647 ARG A C 1
ATOM 3868 O O . ARG A 1 647 ? 129.030 102.021 144.731 1.00 96.82 647 ARG A O 1
ATOM 3876 N N . SER A 1 648 ? 127.877 102.029 142.795 1.00 95.58 648 SER A N 1
ATOM 3877 C CA . SER A 1 648 ? 126.829 102.899 143.304 1.00 95.58 648 SER A CA 1
ATOM 3878 C C . SER A 1 648 ? 125.537 102.605 142.556 1.00 95.58 648 SER A C 1
ATOM 3879 O O . SER A 1 648 ? 125.539 101.981 141.494 1.00 95.58 648 SER A O 1
ATOM 3882 N N . ARG A 1 649 ? 124.423 103.057 143.130 1.00 102.65 649 ARG A N 1
ATOM 3883 C CA . ARG A 1 649 ? 123.115 102.887 142.517 1.00 102.65 649 ARG A CA 1
ATOM 3884 C C . ARG A 1 649 ? 122.395 104.228 142.485 1.00 102.65 649 ARG A C 1
ATOM 3885 O O . ARG A 1 649 ? 122.868 105.226 143.035 1.00 102.65 649 ARG A O 1
ATOM 3893 N N . TYR A 1 650 ? 121.237 104.237 141.830 1.00 96.40 650 TYR A N 1
ATOM 3894 C CA . TYR A 1 650 ? 120.412 105.428 141.691 1.00 96.40 650 TYR A CA 1
ATOM 3895 C C . TYR A 1 650 ? 118.942 105.038 141.694 1.00 96.40 650 TYR A C 1
ATOM 3896 O O . TYR A 1 650 ? 118.592 103.895 141.385 1.00 96.40 650 TYR A O 1
ATOM 3905 N N . CYS A 1 651 ? 118.086 105.996 142.043 1.00 99.26 651 CYS A N 1
ATOM 3906 C CA . CYS A 1 651 ? 116.645 105.796 142.074 1.00 99.26 651 CYS A CA 1
ATOM 3907 C C . CYS A 1 651 ? 115.956 106.937 141.342 1.00 99.26 651 CYS A C 1
ATOM 3908 O O . CYS A 1 651 ? 116.383 108.092 141.432 1.00 99.26 651 CYS A O 1
ATOM 3911 N N . SER A 1 652 ? 114.890 106.605 140.617 1.00 96.10 652 SER A N 1
ATOM 3912 C CA . SER A 1 652 ? 114.086 107.592 139.901 1.00 96.10 652 SER A CA 1
ATOM 3913 C C . SER A 1 652 ? 112.626 107.183 140.031 1.00 96.10 652 SER A C 1
ATOM 3914 O O . SER A 1 652 ? 112.180 106.248 139.359 1.00 96.10 652 SER A O 1
ATOM 3917 N N . ILE A 1 653 ? 111.885 107.880 140.892 1.00 93.65 653 ILE A N 1
ATOM 3918 C CA . ILE A 1 653 ? 110.494 107.553 141.167 1.00 93.65 653 ILE A CA 1
ATOM 3919 C C . ILE A 1 653 ? 109.643 108.806 141.023 1.00 93.65 653 ILE A C 1
ATOM 3920 O O . ILE A 1 653 ? 110.113 109.933 141.191 1.00 93.65 653 ILE A O 1
ATOM 3925 N N . TYR A 1 654 ? 108.370 108.589 140.704 1.00 116.71 654 TYR A N 1
ATOM 3926 C CA . TYR A 1 654 ? 107.385 109.656 140.588 1.00 116.71 654 TYR A CA 1
ATOM 3927 C C . TYR A 1 654 ? 106.304 109.416 141.634 1.00 116.71 654 TYR A C 1
ATOM 3928 O O . TYR A 1 654 ? 105.784 108.290 141.725 1.00 116.71 654 TYR A O 1
ATOM 3937 N N . PRO A 1 655 ? 105.926 110.416 142.444 1.00 111.37 655 PRO A N 1
ATOM 3938 C CA . PRO A 1 655 ? 106.358 111.825 142.428 1.00 111.37 655 PRO A CA 1
ATOM 3939 C C . PRO A 1 655 ? 107.797 112.039 142.887 1.00 111.37 655 PRO A C 1
ATOM 3940 O O . PRO A 1 655 ? 108.482 111.099 143.284 1.00 111.37 655 PRO A O 1
ATOM 3944 N N . HIS A 1 656 ? 108.262 113.285 142.823 1.00 100.71 656 HIS A N 1
ATOM 3945 C CA . HIS A 1 656 ? 109.638 113.606 143.177 1.00 100.71 656 HIS A CA 1
ATOM 3946 C C . HIS A 1 656 ? 109.934 113.193 144.614 1.00 100.71 656 HIS A C 1
ATOM 3947 O O . HIS A 1 656 ? 109.124 113.411 145.519 1.00 100.71 656 HIS A O 1
ATOM 3954 N N . ALA A 1 657 ? 111.098 112.572 144.818 1.00 103.90 657 ALA A N 1
ATOM 3955 C CA . ALA A 1 657 ? 111.479 112.138 146.158 1.00 103.90 657 ALA A CA 1
ATOM 3956 C C . ALA A 1 657 ? 111.746 113.331 147.068 1.00 103.90 657 ALA A C 1
ATOM 3957 O O . ALA A 1 657 ? 111.192 113.427 148.169 1.00 103.90 657 ALA A O 1
ATOM 3959 N N . PHE A 1 658 ? 112.585 114.260 146.616 1.00 94.24 658 PHE A N 1
ATOM 3960 C CA . PHE A 1 658 ? 112.897 115.480 147.348 1.00 94.24 658 PHE A CA 1
ATOM 3961 C C . PHE A 1 658 ? 112.664 116.694 146.463 1.00 94.24 658 PHE A C 1
ATOM 3962 O O . PHE A 1 658 ? 112.879 116.642 145.247 1.00 94.24 658 PHE A O 1
ATOM 3970 N N . ILE A 1 659 ? 112.218 117.784 147.080 1.00 86.86 659 ILE A N 1
ATOM 3971 C CA . ILE A 1 659 ? 112.091 119.075 146.418 1.00 86.86 659 ILE A CA 1
ATOM 3972 C C . ILE A 1 659 ? 113.033 120.052 147.104 1.00 86.86 659 ILE A C 1
ATOM 3973 O O . ILE A 1 659 ? 113.014 120.181 148.333 1.00 86.86 659 ILE A O 1
ATOM 3978 N N . GLY A 1 660 ? 113.862 120.731 146.312 1.00 94.67 660 GLY A N 1
ATOM 3979 C CA . GLY A 1 660 ? 114.771 121.733 146.815 1.00 94.67 660 GLY A CA 1
ATOM 3980 C C . GLY A 1 660 ? 114.422 123.112 146.284 1.00 94.67 660 GLY A C 1
ATOM 3981 O O . GLY A 1 660 ? 113.599 123.272 145.379 1.00 94.67 660 GLY A O 1
ATOM 3982 N N . THR A 1 661 ? 115.073 124.112 146.871 1.00 112.73 661 THR A N 1
ATOM 3983 C CA . THR A 1 661 ? 114.870 125.487 146.442 1.00 112.73 661 THR A CA 1
ATOM 3984 C C . THR A 1 661 ? 115.767 125.787 145.252 1.00 112.73 661 THR A C 1
ATOM 3985 O O . THR A 1 661 ? 116.992 125.649 145.332 1.00 112.73 661 THR A O 1
ATOM 3989 N N . ALA A 1 662 ? 115.152 126.189 144.146 1.00 123.21 662 ALA A N 1
ATOM 3990 C CA . ALA A 1 662 ? 115.912 126.541 142.964 1.00 123.21 662 ALA A CA 1
ATOM 3991 C C . ALA A 1 662 ? 116.708 127.817 143.227 1.00 123.21 662 ALA A C 1
ATOM 3992 O O . ALA A 1 662 ? 116.351 128.605 144.108 1.00 123.21 662 ALA A O 1
ATOM 3994 N N . PRO A 1 663 ? 117.815 128.022 142.512 1.00 123.48 663 PRO A N 1
ATOM 3995 C CA . PRO A 1 663 ? 118.566 129.274 142.675 1.00 123.48 663 PRO A CA 1
ATOM 3996 C C . PRO A 1 663 ? 117.669 130.485 142.436 1.00 123.48 663 PRO A C 1
ATOM 3997 O O . PRO A 1 663 ? 116.935 130.548 141.451 1.00 123.48 663 PRO A O 1
ATOM 4001 N N . ILE A 1 664 ? 117.729 131.449 143.355 1.00 154.07 664 ILE A N 1
ATOM 4002 C CA . ILE A 1 664 ? 116.835 132.603 143.339 1.00 154.07 664 ILE A CA 1
ATOM 4003 C C . ILE A 1 664 ? 117.563 133.806 142.741 1.00 154.07 664 ILE A C 1
ATOM 4004 O O . ILE A 1 664 ? 118.595 134.247 143.254 1.00 154.07 664 ILE A O 1
ATOM 4009 N N . ASN A 1 665 ? 117.026 134.317 141.637 1.00 145.54 665 ASN A N 1
ATOM 4010 C CA . ASN A 1 665 ? 117.482 135.468 140.857 1.00 145.54 665 ASN A CA 1
ATOM 4011 C C . ASN A 1 665 ? 118.890 135.367 140.263 1.00 145.54 665 ASN A C 1
ATOM 4012 O O . ASN A 1 665 ? 119.727 134.540 140.658 1.00 145.54 665 ASN A O 1
ATOM 4017 N N . LEU A 1 666 ? 119.136 136.280 139.314 1.00 108.05 666 LEU A N 1
ATOM 4018 C CA . LEU A 1 666 ? 120.263 136.201 138.388 1.00 108.05 666 LEU A CA 1
ATOM 4019 C C . LEU A 1 666 ? 121.602 136.342 139.094 1.00 108.05 666 LEU A C 1
ATOM 4020 O O . LEU A 1 666 ? 122.576 135.684 138.714 1.00 108.05 666 LEU A O 1
ATOM 4025 N N . THR A 1 667 ? 121.683 137.218 140.096 1.00 119.97 667 THR A N 1
ATOM 4026 C CA . THR A 1 667 ? 122.966 137.505 140.727 1.00 119.97 667 THR A CA 1
ATOM 4027 C C . THR A 1 667 ? 123.571 136.240 141.316 1.00 119.97 667 THR A C 1
ATOM 4028 O O . THR A 1 667 ? 124.690 135.842 140.969 1.00 119.97 667 THR A O 1
ATOM 4032 N N . GLU A 1 668 ? 122.816 135.547 142.163 1.00 138.48 668 GLU A N 1
ATOM 4033 C CA . GLU A 1 668 ? 123.392 134.350 142.749 1.00 138.48 668 GLU A CA 1
ATOM 4034 C C . GLU A 1 668 ? 123.309 133.169 141.786 1.00 138.48 668 GLU A C 1
ATOM 4035 O O . GLU A 1 668 ? 124.049 132.199 141.949 1.00 138.48 668 GLU A O 1
ATOM 4041 N N . ARG A 1 669 ? 122.437 133.217 140.766 1.00 110.13 669 ARG A N 1
ATOM 4042 C CA . ARG A 1 669 ? 122.512 132.184 139.731 1.00 110.13 669 ARG A CA 1
ATOM 4043 C C . ARG A 1 669 ? 123.876 132.208 139.050 1.00 110.13 669 ARG A C 1
ATOM 4044 O O . ARG A 1 669 ? 124.528 131.166 138.885 1.00 110.13 669 ARG A O 1
ATOM 4052 N N . LEU A 1 670 ? 124.330 133.403 138.672 1.00 105.56 670 LEU A N 1
ATOM 4053 C CA . LEU A 1 670 ? 125.673 133.565 138.131 1.00 105.56 670 LEU A CA 1
ATOM 4054 C C . LEU A 1 670 ? 126.721 133.169 139.161 1.00 105.56 670 LEU A C 1
ATOM 4055 O O . LEU A 1 670 ? 127.705 132.493 138.837 1.00 105.56 670 LEU A O 1
ATOM 4060 N N . PHE A 1 671 ? 126.518 133.577 140.418 1.00 115.69 671 PHE A N 1
ATOM 4061 C CA . PHE A 1 671 ? 127.464 133.212 141.469 1.00 115.69 671 PHE A CA 1
ATOM 4062 C C . PHE A 1 671 ? 127.610 131.699 141.592 1.00 115.69 671 PHE A C 1
ATOM 4063 O O . PHE A 1 671 ? 128.725 131.188 141.704 1.00 115.69 671 PHE A O 1
ATOM 4071 N N . GLN A 1 672 ? 126.500 130.963 141.551 1.00 110.09 672 GLN A N 1
ATOM 4072 C CA . GLN A 1 672 ? 126.563 129.527 141.801 1.00 110.09 672 GLN A CA 1
ATOM 4073 C C . GLN A 1 672 ? 127.051 128.761 140.575 1.00 110.09 672 GLN A C 1
ATOM 4074 O O . GLN A 1 672 ? 127.728 127.735 140.716 1.00 110.09 672 GLN A O 1
ATOM 4080 N N . VAL A 1 673 ? 126.769 129.249 139.361 1.00 102.45 673 VAL A N 1
ATOM 4081 C CA . VAL A 1 673 ? 127.398 128.615 138.201 1.00 102.45 673 VAL A CA 1
ATOM 4082 C C . VAL A 1 673 ? 128.907 128.854 138.224 1.00 102.45 673 VAL A C 1
ATOM 4083 O O . VAL A 1 673 ? 129.699 127.951 137.914 1.00 102.45 673 VAL A O 1
ATOM 4087 N N . LEU A 1 674 ? 129.332 130.055 138.633 1.00 108.50 674 LEU A N 1
ATOM 4088 C CA . LEU A 1 674 ? 130.757 130.319 138.796 1.00 108.50 674 LEU A CA 1
ATOM 4089 C C . LEU A 1 674 ? 131.350 129.438 139.888 1.00 108.50 674 LEU A C 1
ATOM 4090 O O . LEU A 1 674 ? 132.480 128.962 139.771 1.00 108.50 674 LEU A O 1
ATOM 4095 N N . ARG A 1 675 ? 130.595 129.227 140.966 1.00 102.35 675 ARG A N 1
ATOM 4096 C CA . ARG A 1 675 ? 131.033 128.371 142.064 1.00 102.35 675 ARG A CA 1
ATOM 4097 C C . ARG A 1 675 ? 131.246 126.936 141.588 1.00 102.35 675 ARG A C 1
ATOM 4098 O O . ARG A 1 675 ? 132.271 126.315 141.892 1.00 102.35 675 ARG A O 1
ATOM 4106 N N . TRP A 1 676 ? 130.296 126.406 140.814 1.00 94.19 676 TRP A N 1
ATOM 4107 C CA . TRP A 1 676 ? 130.448 125.063 140.255 1.00 94.19 676 TRP A CA 1
ATOM 4108 C C . TRP A 1 676 ? 131.675 124.975 139.352 1.00 94.19 676 TRP A C 1
ATOM 4109 O O . TRP A 1 676 ? 132.475 124.033 139.454 1.00 94.19 676 TRP A O 1
ATOM 4120 N N . SER A 1 677 ? 131.836 125.950 138.451 1.00 108.56 677 SER A N 1
ATOM 4121 C CA . SER A 1 677 ? 132.965 125.916 137.525 1.00 108.56 677 SER A CA 1
ATOM 4122 C C . SER A 1 677 ? 134.295 126.051 138.261 1.00 108.56 677 SER A C 1
ATOM 4123 O O . SER A 1 677 ? 135.273 125.366 137.927 1.00 108.56 677 SER A O 1
ATOM 4126 N N . THR A 1 678 ? 134.351 126.927 139.266 1.00 111.19 678 THR A N 1
ATOM 4127 C CA . THR A 1 678 ? 135.564 127.097 140.052 1.00 111.19 678 THR A CA 1
ATOM 4128 C C . THR A 1 678 ? 135.899 125.828 140.816 1.00 111.19 678 THR A C 1
ATOM 4129 O O . THR A 1 678 ? 137.069 125.448 140.909 1.00 111.19 678 THR A O 1
ATOM 4133 N N . GLY A 1 679 ? 134.889 125.157 141.374 1.00 105.38 679 GLY A N 1
ATOM 4134 C CA . GLY A 1 679 ? 135.146 123.898 142.052 1.00 105.38 679 GLY A CA 1
ATOM 4135 C C . GLY A 1 679 ? 135.687 122.839 141.112 1.00 105.38 679 GLY A C 1
ATOM 4136 O O . GLY A 1 679 ? 136.605 122.091 141.460 1.00 105.38 679 GLY A O 1
ATOM 4137 N N . SER A 1 680 ? 135.124 122.764 139.904 1.00 105.81 680 SER A N 1
ATOM 4138 C CA . SER A 1 680 ? 135.629 121.816 138.914 1.00 105.81 680 SER A CA 1
ATOM 4139 C C . SER A 1 680 ? 137.087 122.110 138.568 1.00 105.81 680 SER A C 1
ATOM 4140 O O . SER A 1 680 ? 137.928 121.204 138.501 1.00 105.81 680 SER A O 1
ATOM 4143 N N . LEU A 1 681 ? 137.411 123.386 138.364 1.00 113.15 681 LEU A N 1
ATOM 4144 C CA . LEU A 1 681 ? 138.786 123.739 138.023 1.00 113.15 681 LEU A CA 1
ATOM 4145 C C . LEU A 1 681 ? 139.735 123.463 139.186 1.00 113.15 681 LEU A C 1
ATOM 4146 O O . LEU A 1 681 ? 140.862 122.993 138.987 1.00 113.15 681 LEU A O 1
ATOM 4151 N N . GLU A 1 682 ? 139.290 123.737 140.416 1.00 115.68 682 GLU A N 1
ATOM 4152 C CA . GLU A 1 682 ? 140.131 123.487 141.581 1.00 115.68 682 GLU A CA 1
ATOM 4153 C C . GLU A 1 682 ? 140.393 122.000 141.769 1.00 115.68 682 GLU A C 1
ATOM 4154 O O . GLU A 1 682 ? 141.516 121.600 142.097 1.00 115.68 682 GLU A O 1
ATOM 4160 N N . ILE A 1 683 ? 139.373 121.160 141.573 1.00 100.65 683 ILE A N 1
ATOM 4161 C CA . ILE A 1 683 ? 139.590 119.722 141.716 1.00 100.65 683 ILE A CA 1
ATOM 4162 C C . ILE A 1 683 ? 140.503 119.214 140.607 1.00 100.65 683 ILE A C 1
ATOM 4163 O O . ILE A 1 683 ? 141.322 118.315 140.825 1.00 100.65 683 ILE A O 1
ATOM 4168 N N . PHE A 1 684 ? 140.389 119.784 139.401 1.00 106.03 684 PHE A N 1
ATOM 4169 C CA . PHE A 1 684 ? 141.330 119.414 138.347 1.00 106.03 684 PHE A CA 1
ATOM 4170 C C . PHE A 1 684 ? 142.759 119.782 138.730 1.00 106.03 684 PHE A C 1
ATOM 4171 O O . PHE A 1 684 ? 143.698 119.014 138.492 1.00 106.03 684 PHE A O 1
ATOM 4179 N N . PHE A 1 685 ? 142.942 120.967 139.318 1.00 105.99 685 PHE A N 1
ATOM 4180 C CA . PHE A 1 685 ? 144.283 121.424 139.671 1.00 105.99 685 PHE A CA 1
ATOM 4181 C C . PHE A 1 685 ? 144.973 120.499 140.668 1.00 105.99 685 PHE A C 1
ATOM 4182 O O . PHE A 1 685 ? 146.207 120.431 140.680 1.00 105.99 685 PHE A O 1
ATOM 4190 N N . SER A 1 686 ? 144.213 119.773 141.481 1.00 92.12 686 SER A N 1
ATOM 4191 C CA . SER A 1 686 ? 144.786 118.929 142.523 1.00 92.12 686 SER A CA 1
ATOM 4192 C C . SER A 1 686 ? 145.415 117.679 141.901 1.00 92.12 686 SER A C 1
ATOM 4193 O O . SER A 1 686 ? 145.499 117.524 140.680 1.00 92.12 686 SER A O 1
ATOM 4196 N N . LYS A 1 687 ? 145.863 116.761 142.762 1.00 83.90 687 LYS A N 1
ATOM 4197 C CA . LYS A 1 687 ? 146.621 115.591 142.333 1.00 83.90 687 LYS A CA 1
ATOM 4198 C C . LYS A 1 687 ? 145.744 114.430 141.882 1.00 83.90 687 LYS A C 1
ATOM 4199 O O . LYS A 1 687 ? 146.279 113.351 141.604 1.00 83.90 687 LYS A O 1
ATOM 4205 N N . ASN A 1 688 ? 144.425 114.611 141.801 1.00 82.57 688 ASN A N 1
ATOM 4206 C CA . ASN A 1 688 ? 143.507 113.516 141.508 1.00 82.57 688 ASN A CA 1
ATOM 4207 C C . ASN A 1 688 ? 143.219 113.363 140.018 1.00 82.57 688 ASN A C 1
ATOM 4208 O O . ASN A 1 688 ? 142.095 113.002 139.645 1.00 82.57 688 ASN A O 1
ATOM 4213 N N . ASN A 1 689 ? 144.190 113.651 139.158 1.00 77.40 689 ASN A N 1
ATOM 4214 C CA . ASN A 1 689 ? 143.984 113.485 137.726 1.00 77.40 689 ASN A CA 1
ATOM 4215 C C . ASN A 1 689 ? 143.702 112.019 137.401 1.00 77.40 689 ASN A C 1
ATOM 4216 O O . ASN A 1 689 ? 144.429 111.132 137.869 1.00 77.40 689 ASN A O 1
ATOM 4221 N N . PRO A 1 690 ? 142.655 111.722 136.628 1.00 84.52 690 PRO A N 1
ATOM 4222 C CA . PRO A 1 690 ? 142.306 110.316 136.363 1.00 84.52 690 PRO A CA 1
ATOM 4223 C C . PRO A 1 690 ? 143.347 109.557 135.558 1.00 84.52 690 PRO A C 1
ATOM 4224 O O . PRO A 1 690 ? 143.299 108.320 135.531 1.00 84.52 690 PRO A O 1
ATOM 4228 N N . LEU A 1 691 ? 144.275 110.250 134.893 1.00 93.69 691 LEU A N 1
ATOM 4229 C CA . LEU A 1 691 ? 145.243 109.565 134.041 1.00 93.69 691 LEU A CA 1
ATOM 4230 C C . LEU A 1 691 ? 146.141 108.639 134.856 1.00 93.69 691 LEU A C 1
ATOM 4231 O O . LEU A 1 691 ? 146.440 107.519 134.427 1.00 93.69 691 LEU A O 1
ATOM 4236 N N . PHE A 1 692 ? 146.580 109.088 136.032 1.00 79.11 692 PHE A N 1
ATOM 4237 C CA . PHE A 1 692 ? 147.393 108.274 136.924 1.00 79.11 692 PHE A CA 1
ATOM 4238 C C . PHE A 1 692 ? 146.567 107.565 137.992 1.00 79.11 692 PHE A C 1
ATOM 4239 O O . PHE A 1 692 ? 147.073 107.318 139.092 1.00 79.11 692 PHE A O 1
ATOM 4247 N N . GLY A 1 693 ? 145.316 107.232 137.694 1.00 93.16 693 GLY A N 1
ATOM 4248 C CA . GLY A 1 693 ? 144.482 106.541 138.653 1.00 93.16 693 GLY A CA 1
ATOM 4249 C C . GLY A 1 693 ? 144.893 105.092 138.834 1.00 93.16 693 GLY A C 1
ATOM 4250 O O . GLY A 1 693 ? 145.708 104.539 138.094 1.00 93.16 693 GLY A O 1
ATOM 4251 N N . SER A 1 694 ? 144.309 104.468 139.852 1.00 103.39 694 SER A N 1
ATOM 4252 C CA . SER A 1 694 ? 144.605 103.074 140.141 1.00 103.39 694 SER A CA 1
ATOM 4253 C C . SER A 1 694 ? 144.130 102.178 139.000 1.00 103.39 694 SER A C 1
ATOM 4254 O O . SER A 1 694 ? 143.150 102.469 138.308 1.00 103.39 694 SER A O 1
ATOM 4257 N N . THR A 1 695 ? 144.850 101.069 138.807 1.00 111.41 695 THR A N 1
ATOM 4258 C CA . THR A 1 695 ? 144.517 100.133 137.742 1.00 111.41 695 THR A CA 1
ATOM 4259 C C . THR A 1 695 ? 143.186 99.430 137.962 1.00 111.41 695 THR A C 1
ATOM 4260 O O . THR A 1 695 ? 142.625 98.898 136.999 1.00 111.41 695 THR A O 1
ATOM 4264 N N . TYR A 1 696 ? 142.667 99.401 139.190 1.00 114.84 696 TYR A N 1
ATOM 4265 C CA . TYR A 1 696 ? 141.393 98.731 139.406 1.00 114.84 696 TYR A CA 1
ATOM 4266 C C . TYR A 1 696 ? 140.237 99.473 138.751 1.00 114.84 696 TYR A C 1
ATOM 4267 O O . TYR A 1 696 ? 139.232 98.841 138.406 1.00 114.84 696 TYR A O 1
ATOM 4276 N N . LEU A 1 697 ? 140.368 100.784 138.556 1.00 105.85 697 LEU A N 1
ATOM 4277 C CA . LEU A 1 697 ? 139.289 101.600 138.014 1.00 105.85 697 LEU A CA 1
ATOM 4278 C C . LEU A 1 697 ? 139.028 101.205 136.567 1.00 105.85 697 LEU A C 1
ATOM 4279 O O . LEU A 1 697 ? 139.958 101.143 135.756 1.00 105.85 697 LEU A O 1
ATOM 4284 N N . HIS A 1 698 ? 137.767 100.926 136.251 1.00 98.73 698 HIS A N 1
ATOM 4285 C CA . HIS A 1 698 ? 137.400 100.550 134.899 1.00 98.73 698 HIS A CA 1
ATOM 4286 C C . HIS A 1 698 ? 137.559 101.747 133.961 1.00 98.73 698 HIS A C 1
ATOM 4287 O O . HIS A 1 698 ? 137.302 102.894 134.349 1.00 98.73 698 HIS A O 1
ATOM 4294 N N . PRO A 1 699 ? 138.001 101.505 132.725 1.00 97.32 699 PRO A N 1
ATOM 4295 C CA . PRO A 1 699 ? 138.204 102.620 131.788 1.00 97.32 699 PRO A CA 1
ATOM 4296 C C . PRO A 1 699 ? 136.957 103.449 131.533 1.00 97.32 699 PRO A C 1
ATOM 4297 O O . PRO A 1 699 ? 137.075 104.635 131.206 1.00 97.32 699 PRO A O 1
ATOM 4301 N N . LEU A 1 700 ? 135.761 102.871 131.675 1.00 96.77 700 LEU A N 1
ATOM 4302 C CA . LEU A 1 700 ? 134.563 103.648 131.378 1.00 96.77 700 LEU A CA 1
ATOM 4303 C C . LEU A 1 700 ? 134.359 104.761 132.400 1.00 96.77 700 LEU A C 1
ATOM 4304 O O . LEU A 1 700 ? 134.175 105.925 132.027 1.00 96.77 700 LEU A O 1
ATOM 4309 N N . GLN A 1 701 ? 134.413 104.445 133.696 1.00 94.65 701 GLN A N 1
ATOM 4310 C CA . GLN A 1 701 ? 134.340 105.548 134.642 1.00 94.65 701 GLN A CA 1
ATOM 4311 C C . GLN A 1 701 ? 135.630 106.351 134.677 1.00 94.65 701 GLN A C 1
ATOM 4312 O O . GLN A 1 701 ? 135.592 107.516 135.067 1.00 94.65 701 GLN A O 1
ATOM 4318 N N . ARG A 1 702 ? 136.754 105.797 134.209 1.00 101.29 702 ARG A N 1
ATOM 4319 C CA . ARG A 1 702 ? 137.936 106.641 134.039 1.00 101.29 702 ARG A CA 1
ATOM 4320 C C . ARG A 1 702 ? 137.682 107.764 133.036 1.00 101.29 702 ARG A C 1
ATOM 4321 O O . ARG A 1 702 ? 137.982 108.932 133.311 1.00 101.29 702 ARG A O 1
ATOM 4329 N N . VAL A 1 703 ? 137.118 107.434 131.873 1.00 103.32 703 VAL A N 1
ATOM 4330 C CA . VAL A 1 703 ? 136.843 108.459 130.867 1.00 103.32 703 VAL A CA 1
ATOM 4331 C C . VAL A 1 703 ? 135.701 109.362 131.324 1.00 103.32 703 VAL A C 1
ATOM 4332 O O . VAL A 1 703 ? 135.693 110.569 131.044 1.00 103.32 703 VAL A O 1
ATOM 4336 N N . ALA A 1 704 ? 134.738 108.807 132.067 1.00 91.09 704 ALA A N 1
ATOM 4337 C CA . ALA A 1 704 ? 133.689 109.640 132.647 1.00 91.09 704 ALA A CA 1
ATOM 4338 C C . ALA A 1 704 ? 134.269 110.653 133.629 1.00 91.09 704 ALA A C 1
ATOM 4339 O O . ALA A 1 704 ? 133.836 111.809 133.670 1.00 91.09 704 ALA A O 1
ATOM 4341 N N . TYR A 1 705 ? 135.252 110.234 134.427 1.00 98.18 705 TYR A N 1
ATOM 4342 C CA . TYR A 1 705 ? 135.894 111.134 135.375 1.00 98.18 705 TYR A CA 1
ATOM 4343 C C . TYR A 1 705 ? 136.714 112.189 134.649 1.00 98.18 705 TYR A C 1
ATOM 4344 O O . TYR A 1 705 ? 136.718 113.363 135.040 1.00 98.18 705 TYR A O 1
ATOM 4353 N N . ILE A 1 706 ? 137.410 111.784 133.586 1.00 101.03 706 ILE A N 1
ATOM 4354 C CA . ILE A 1 706 ? 138.118 112.752 132.754 1.00 101.03 706 ILE A CA 1
ATOM 4355 C C . ILE A 1 706 ? 137.154 113.819 132.255 1.00 101.03 706 ILE A C 1
ATOM 4356 O O . ILE A 1 706 ? 137.439 115.018 132.338 1.00 101.03 706 ILE A O 1
ATOM 4361 N N . ASN A 1 707 ? 135.995 113.402 131.743 1.00 106.60 707 ASN A N 1
ATOM 4362 C CA . ASN A 1 707 ? 134.991 114.365 131.294 1.00 106.60 707 ASN A CA 1
ATOM 4363 C C . ASN A 1 707 ? 134.532 115.266 132.434 1.00 106.60 707 ASN A C 1
ATOM 4364 O O . ASN A 1 707 ? 134.551 116.498 132.319 1.00 106.60 707 ASN A O 1
ATOM 4369 N N . ILE A 1 708 ? 134.119 114.666 133.553 1.00 101.54 708 ILE A N 1
ATOM 4370 C CA . ILE A 1 708 ? 133.527 115.436 134.640 1.00 101.54 708 ILE A CA 1
ATOM 4371 C C . ILE A 1 708 ? 134.554 116.328 135.325 1.00 101.54 708 ILE A C 1
ATOM 4372 O O . ILE A 1 708 ? 134.182 117.186 136.133 1.00 101.54 708 ILE A O 1
ATOM 4377 N N . THR A 1 709 ? 135.842 116.145 135.037 1.00 102.48 709 THR A N 1
ATOM 4378 C CA . THR A 1 709 ? 136.853 117.025 135.605 1.00 102.48 709 THR A CA 1
ATOM 4379 C C . THR A 1 709 ? 137.505 117.964 134.594 1.00 102.48 709 THR A C 1
ATOM 4380 O O . THR A 1 709 ? 138.197 118.898 135.014 1.00 102.48 709 THR A O 1
ATOM 4384 N N . THR A 1 710 ? 137.317 117.761 133.283 1.00 110.05 710 THR A N 1
ATOM 4385 C CA . THR A 1 710 ? 137.903 118.695 132.325 1.00 110.05 710 THR A CA 1
ATOM 4386 C C . THR A 1 710 ? 136.885 119.320 131.374 1.00 110.05 710 THR A C 1
ATOM 4387 O O . THR A 1 710 ? 137.292 119.999 130.423 1.00 110.05 710 THR A O 1
ATOM 4391 N N . TYR A 1 711 ? 135.584 119.127 131.595 1.00 107.44 711 TYR A N 1
ATOM 4392 C CA . TYR A 1 711 ? 134.605 119.796 130.744 1.00 107.44 711 TYR A CA 1
ATOM 4393 C C . TYR A 1 711 ? 134.706 121.324 130.725 1.00 107.44 711 TYR A C 1
ATOM 4394 O O . TYR A 1 711 ? 134.483 121.897 129.645 1.00 107.44 711 TYR A O 1
ATOM 4403 N N . PRO A 1 712 ? 135.017 122.038 131.819 1.00 107.75 712 PRO A N 1
ATOM 4404 C CA . PRO A 1 712 ? 135.036 123.510 131.726 1.00 107.75 712 PRO A CA 1
ATOM 4405 C C . PRO A 1 712 ? 136.128 124.068 130.823 1.00 107.75 712 PRO A C 1
ATOM 4406 O O . PRO A 1 712 ? 136.201 125.292 130.659 1.00 107.75 712 PRO A O 1
ATOM 4410 N N . PHE A 1 713 ? 136.977 123.223 130.232 1.00 119.42 713 PHE A N 1
ATOM 4411 C CA . PHE A 1 713 ? 137.973 123.715 129.286 1.00 119.42 713 PHE A CA 1
ATOM 4412 C C . PHE A 1 713 ? 137.413 123.928 127.889 1.00 119.42 713 PHE A C 1
ATOM 4413 O O . PHE A 1 713 ? 138.160 124.361 127.005 1.00 119.42 713 PHE A O 1
ATOM 4421 N N . THR A 1 714 ? 136.134 123.625 127.662 1.00 128.94 714 THR A N 1
ATOM 4422 C CA . THR A 1 714 ? 135.541 123.889 126.357 1.00 128.94 714 THR A CA 1
ATOM 4423 C C . THR A 1 714 ? 135.552 125.378 126.034 1.00 128.94 714 THR A C 1
ATOM 4424 O O . THR A 1 714 ? 135.654 125.754 124.862 1.00 128.94 714 THR A O 1
ATOM 4428 N N . ALA A 1 715 ? 135.498 126.232 127.061 1.00 133.23 715 ALA A N 1
ATOM 4429 C CA . ALA A 1 715 ? 135.340 127.670 126.857 1.00 133.23 715 ALA A CA 1
ATOM 4430 C C . ALA A 1 715 ? 136.522 128.283 126.114 1.00 133.23 715 ALA A C 1
ATOM 4431 O O . ALA A 1 715 ? 136.337 129.176 125.278 1.00 133.23 715 ALA A O 1
ATOM 4433 N N . ILE A 1 716 ? 137.745 127.840 126.421 1.00 133.43 716 ILE A N 1
ATOM 4434 C CA . ILE A 1 716 ? 138.926 128.464 125.833 1.00 133.43 716 ILE A CA 1
ATOM 4435 C C . ILE A 1 716 ? 138.936 128.330 124.315 1.00 133.43 716 ILE A C 1
ATOM 4436 O O . ILE A 1 716 ? 139.508 129.182 123.624 1.00 133.43 716 ILE A O 1
ATOM 4441 N N . PHE A 1 717 ? 138.304 127.290 123.770 1.00 124.80 717 PHE A N 1
ATOM 4442 C CA . PHE A 1 717 ? 138.137 127.164 122.329 1.00 124.80 717 PHE A CA 1
ATOM 4443 C C . PHE A 1 717 ? 136.777 127.640 121.840 1.00 124.80 717 PHE A C 1
ATOM 4444 O O . PHE A 1 717 ? 136.658 128.044 120.680 1.00 124.80 717 PHE A O 1
ATOM 4452 N N . LEU A 1 718 ? 135.751 127.613 122.695 1.00 121.94 718 LEU A N 1
ATOM 4453 C CA . LEU A 1 718 ? 134.439 128.100 122.288 1.00 121.94 718 LEU A CA 1
ATOM 4454 C C . LEU A 1 718 ? 134.450 129.603 122.052 1.00 121.94 718 LEU A C 1
ATOM 4455 O O . LEU A 1 718 ? 133.781 130.088 121.135 1.00 121.94 718 LEU A O 1
ATOM 4460 N N . ILE A 1 719 ? 135.195 130.354 122.866 1.00 133.82 719 ILE A N 1
ATOM 4461 C CA . ILE A 1 719 ? 135.323 131.791 122.633 1.00 133.82 719 ILE A CA 1
ATOM 4462 C C . ILE A 1 719 ? 135.952 132.051 121.270 1.00 133.82 719 ILE A C 1
ATOM 4463 O O . ILE A 1 719 ? 135.478 132.895 120.496 1.00 133.82 719 ILE A O 1
ATOM 4468 N N . PHE A 1 720 ? 137.019 131.316 120.947 1.00 132.58 720 PHE A N 1
ATOM 4469 C CA . PHE A 1 720 ? 137.654 131.468 119.644 1.00 132.58 720 PHE A CA 1
ATOM 4470 C C . PHE A 1 720 ? 136.698 131.093 118.520 1.00 132.58 720 PHE A C 1
ATOM 4471 O O . PHE A 1 720 ? 136.637 131.777 117.496 1.00 132.58 720 PHE A O 1
ATOM 4479 N N . TYR A 1 721 ? 135.948 130.003 118.691 1.00 109.77 721 TYR A N 1
ATOM 4480 C CA . TYR A 1 721 ? 135.020 129.566 117.654 1.00 109.77 721 TYR A CA 1
ATOM 4481 C C . TYR A 1 721 ? 133.875 130.546 117.444 1.00 109.77 721 TYR A C 1
ATOM 4482 O O . TYR A 1 721 ? 133.408 130.696 116.310 1.00 109.77 721 TYR A O 1
ATOM 4491 N N . THR A 1 722 ? 133.405 131.204 118.502 1.00 123.94 722 THR A N 1
ATOM 4492 C CA . THR A 1 722 ? 132.406 132.253 118.353 1.00 123.94 722 THR A CA 1
ATOM 4493 C C . THR A 1 722 ? 132.971 133.524 117.736 1.00 123.94 722 THR A C 1
ATOM 4494 O O . THR A 1 722 ? 132.232 134.244 117.054 1.00 123.94 722 THR A O 1
ATOM 4498 N N . THR A 1 723 ? 134.249 133.826 117.967 1.00 149.54 723 THR A N 1
ATOM 4499 C CA . THR A 1 723 ? 134.872 134.967 117.303 1.00 149.54 723 THR A CA 1
ATOM 4500 C C . THR A 1 723 ? 135.272 134.682 115.859 1.00 149.54 723 THR A C 1
ATOM 4501 O O . THR A 1 723 ? 135.484 135.631 115.094 1.00 149.54 723 THR A O 1
ATOM 4505 N N . VAL A 1 724 ? 135.398 133.406 115.481 1.00 132.18 724 VAL A N 1
ATOM 4506 C CA . VAL A 1 724 ? 135.751 133.072 114.095 1.00 132.18 724 VAL A CA 1
ATOM 4507 C C . VAL A 1 724 ? 134.803 133.690 113.072 1.00 132.18 724 VAL A C 1
ATOM 4508 O O . VAL A 1 724 ? 135.290 134.233 112.068 1.00 132.18 724 VAL A O 1
ATOM 4512 N N . PRO A 1 725 ? 133.472 133.614 113.223 1.00 140.83 725 PRO A N 1
ATOM 4513 C CA . PRO A 1 725 ? 132.614 134.238 112.200 1.00 140.83 725 PRO A CA 1
ATOM 4514 C C . PRO A 1 725 ? 132.886 135.719 112.009 1.00 140.83 725 PRO A C 1
ATOM 4515 O O . PRO A 1 725 ? 132.960 136.184 110.866 1.00 140.83 725 PRO A O 1
ATOM 4519 N N . ALA A 1 726 ? 133.086 136.466 113.098 1.00 157.54 726 ALA A N 1
ATOM 4520 C CA . ALA A 1 726 ? 133.328 137.900 112.977 1.00 157.54 726 ALA A CA 1
ATOM 4521 C C . ALA A 1 726 ? 134.650 138.185 112.274 1.00 157.54 726 ALA A C 1
ATOM 4522 O O . ALA A 1 726 ? 134.706 139.018 111.361 1.00 157.54 726 ALA A O 1
ATOM 4524 N N . LEU A 1 727 ? 135.722 137.503 112.687 1.00 163.81 727 LEU A N 1
ATOM 4525 C CA . LEU A 1 727 ? 137.021 137.713 112.055 1.00 163.81 727 LEU A CA 1
ATOM 4526 C C . LEU A 1 727 ? 136.982 137.333 110.581 1.00 163.81 727 LEU A C 1
ATOM 4527 O O . LEU A 1 727 ? 137.516 138.055 109.731 1.00 163.81 727 LEU A O 1
ATOM 4532 N N . SER A 1 728 ? 136.346 136.205 110.259 1.00 148.32 728 SER A N 1
ATOM 4533 C CA . SER A 1 728 ? 136.248 135.782 108.868 1.00 148.32 728 SER A CA 1
ATOM 4534 C C . SER A 1 728 ? 135.459 136.787 108.040 1.00 148.32 728 SER A C 1
ATOM 4535 O O . SER A 1 728 ? 135.859 137.128 106.922 1.00 148.32 728 SER A O 1
ATOM 4538 N N . PHE A 1 729 ? 134.348 137.293 108.581 1.00 157.02 729 PHE A N 1
ATOM 4539 C CA . PHE A 1 729 ? 133.499 138.191 107.809 1.00 157.02 729 PHE A CA 1
ATOM 4540 C C . PHE A 1 729 ? 134.118 139.578 107.689 1.00 157.02 729 PHE A C 1
ATOM 4541 O O . PHE A 1 729 ? 133.777 140.336 106.774 1.00 157.02 729 PHE A O 1
ATOM 4549 N N . VAL A 1 730 ? 135.026 139.932 108.600 1.00 161.57 730 VAL A N 1
ATOM 4550 C CA . VAL A 1 730 ? 135.665 141.238 108.481 1.00 161.57 730 VAL A CA 1
ATOM 4551 C C . VAL A 1 730 ? 136.942 141.152 107.647 1.00 161.57 730 VAL A C 1
ATOM 4552 O O . VAL A 1 730 ? 137.385 142.159 107.082 1.00 161.57 730 VAL A O 1
ATOM 4556 N N . THR A 1 731 ? 137.548 139.967 107.535 1.00 149.21 731 THR A N 1
ATOM 4557 C CA . THR A 1 731 ? 138.795 139.834 106.794 1.00 149.21 731 THR A CA 1
ATOM 4558 C C . THR A 1 731 ? 138.631 139.231 105.403 1.00 149.21 731 THR A C 1
ATOM 4559 O O . THR A 1 731 ? 139.576 139.296 104.610 1.00 149.21 731 THR A O 1
ATOM 4563 N N . GLY A 1 732 ? 137.473 138.656 105.080 1.00 151.27 732 GLY A N 1
ATOM 4564 C CA . GLY A 1 732 ? 137.261 138.104 103.760 1.00 151.27 732 GLY A CA 1
ATOM 4565 C C . GLY A 1 732 ? 137.818 136.715 103.538 1.00 151.27 732 GLY A C 1
ATOM 4566 O O . GLY A 1 732 ? 137.893 136.276 102.383 1.00 151.27 732 GLY A O 1
ATOM 4567 N N . HIS A 1 733 ? 138.211 136.007 104.594 1.00 137.19 733 HIS A N 1
ATOM 4568 C CA . HIS A 1 733 ? 138.786 134.672 104.484 1.00 137.19 733 HIS A CA 1
ATOM 4569 C C . HIS A 1 733 ? 137.786 133.635 104.977 1.00 137.19 733 HIS A C 1
ATOM 4570 O O . HIS A 1 733 ? 137.158 133.819 106.024 1.00 137.19 733 HIS A O 1
ATOM 4577 N N . PHE A 1 734 ? 137.643 132.550 104.220 1.00 124.69 734 PHE A N 1
ATOM 4578 C CA . PHE A 1 734 ? 136.817 131.425 104.624 1.00 124.69 734 PHE A CA 1
ATOM 4579 C C . PHE A 1 734 ? 137.651 130.429 105.429 1.00 124.69 734 PHE A C 1
ATOM 4580 O O . PHE A 1 734 ? 138.882 130.410 105.362 1.00 124.69 734 PHE A O 1
ATOM 4588 N N . ILE A 1 735 ? 136.969 129.589 106.210 1.00 118.49 735 ILE A N 1
ATOM 4589 C CA . ILE A 1 735 ? 137.659 128.501 106.900 1.00 118.49 735 ILE A CA 1
ATOM 4590 C C . ILE A 1 735 ? 138.176 127.485 105.892 1.00 118.49 735 ILE A C 1
ATOM 4591 O O . ILE A 1 735 ? 139.328 127.040 105.967 1.00 118.49 735 ILE A O 1
ATOM 4596 N N . VAL A 1 736 ? 137.336 127.105 104.934 1.00 111.37 736 VAL A N 1
ATOM 4597 C CA . VAL A 1 736 ? 137.734 126.286 103.797 1.00 111.37 736 VAL A CA 1
ATOM 4598 C C . VAL A 1 736 ? 137.539 127.120 102.541 1.00 111.37 736 VAL A C 1
ATOM 4599 O O . VAL A 1 736 ? 136.428 127.594 102.271 1.00 111.37 736 VAL A O 1
ATOM 4603 N N . GLN A 1 737 ? 138.619 127.308 101.780 1.00 113.51 737 GLN A N 1
ATOM 4604 C CA . GLN A 1 737 ? 138.573 128.200 100.626 1.00 113.51 737 GLN A CA 1
ATOM 4605 C C . GLN A 1 737 ? 137.584 127.701 99.580 1.00 113.51 737 GLN A C 1
ATOM 4606 O O . GLN A 1 737 ? 136.789 128.477 99.037 1.00 113.51 737 GLN A O 1
ATOM 4612 N N . ARG A 1 738 ? 137.615 126.402 99.287 1.00 100.53 738 ARG A N 1
ATOM 4613 C CA . ARG A 1 738 ? 136.733 125.804 98.287 1.00 100.53 738 ARG A CA 1
ATOM 4614 C C . ARG A 1 738 ? 136.275 124.443 98.789 1.00 100.53 738 ARG A C 1
ATOM 4615 O O . ARG A 1 738 ? 136.970 123.433 98.614 1.00 100.53 738 ARG A O 1
ATOM 4623 N N . PRO A 1 739 ? 135.112 124.380 99.436 1.00 91.71 739 PRO A N 1
ATOM 4624 C CA . PRO A 1 739 ? 134.599 123.085 99.897 1.00 91.71 739 PRO A CA 1
ATOM 4625 C C . PRO A 1 739 ? 134.336 122.148 98.729 1.00 91.71 739 PRO A C 1
ATOM 4626 O O . PRO A 1 739 ? 133.865 122.562 97.668 1.00 91.71 739 PRO A O 1
ATOM 4630 N N . THR A 1 740 ? 134.646 120.873 98.937 1.00 98.36 740 THR A N 1
ATOM 4631 C CA . THR A 1 740 ? 134.497 119.854 97.913 1.00 98.36 740 THR A CA 1
ATOM 4632 C C . THR A 1 740 ? 133.192 119.088 98.118 1.00 98.36 740 THR A C 1
ATOM 4633 O O . THR A 1 740 ? 132.498 119.242 99.126 1.00 98.36 740 THR A O 1
ATOM 4637 N N . THR A 1 741 ? 132.853 118.254 97.131 1.00 96.01 741 THR A N 1
ATOM 4638 C CA . THR A 1 741 ? 131.642 117.445 97.230 1.00 96.01 741 THR A CA 1
ATOM 4639 C C . THR A 1 741 ? 131.725 116.470 98.397 1.00 96.01 741 THR A C 1
ATOM 4640 O O . THR A 1 741 ? 130.763 116.321 99.161 1.00 96.01 741 THR A O 1
ATOM 4644 N N . MET A 1 742 ? 132.871 115.802 98.555 1.00 93.29 742 MET A N 1
ATOM 4645 C CA . MET A 1 742 ? 133.041 114.880 99.673 1.00 93.29 742 MET A CA 1
ATOM 4646 C C . MET A 1 742 ? 132.973 115.615 101.006 1.00 93.29 742 MET A C 1
ATOM 4647 O O . MET A 1 742 ? 132.380 115.116 101.968 1.00 93.29 742 MET A O 1
ATOM 4652 N N . PHE A 1 743 ? 133.572 116.806 101.078 1.00 101.51 743 PHE A N 1
ATOM 4653 C CA . PHE A 1 743 ? 133.537 117.589 102.309 1.00 101.51 743 PHE A CA 1
ATOM 4654 C C . PHE A 1 743 ? 132.109 117.994 102.664 1.00 101.51 743 PHE A C 1
ATOM 4655 O O . PHE A 1 743 ? 131.690 117.874 103.823 1.00 101.51 743 PHE A O 1
ATOM 4663 N N . TYR A 1 744 ? 131.343 118.457 101.674 1.00 117.63 744 TYR A N 1
ATOM 4664 C CA . TYR A 1 744 ? 129.952 118.826 101.922 1.00 117.63 744 TYR A CA 1
ATOM 4665 C C . TYR A 1 744 ? 129.132 117.616 102.348 1.00 117.63 744 TYR A C 1
ATOM 4666 O O . TYR A 1 744 ? 128.295 117.711 103.255 1.00 117.63 744 TYR A O 1
ATOM 4675 N N . VAL A 1 745 ? 129.359 116.468 101.705 1.00 111.67 745 VAL A N 1
ATOM 4676 C CA . VAL A 1 745 ? 128.644 115.248 102.072 1.00 111.67 745 VAL A CA 1
ATOM 4677 C C . VAL A 1 745 ? 128.968 114.858 103.509 1.00 111.67 745 VAL A C 1
ATOM 4678 O O . VAL A 1 745 ? 128.084 114.464 104.278 1.00 111.67 745 VAL A O 1
ATOM 4682 N N . TYR A 1 746 ? 130.243 114.957 103.889 1.00 104.02 746 TYR A N 1
ATOM 4683 C CA . TYR A 1 746 ? 130.647 114.587 105.241 1.00 104.02 746 TYR A CA 1
ATOM 4684 C C . TYR A 1 746 ? 130.010 115.506 106.278 1.00 104.02 746 TYR A C 1
ATOM 4685 O O . TYR A 1 746 ? 129.530 115.042 107.318 1.00 104.02 746 TYR A O 1
ATOM 4694 N N . LEU A 1 747 ? 129.987 116.815 106.008 1.00 105.95 747 LEU A N 1
ATOM 4695 C CA . LEU A 1 747 ? 129.321 117.734 106.935 1.00 105.95 747 LEU A CA 1
ATOM 4696 C C . LEU A 1 747 ? 127.826 117.453 107.032 1.00 105.95 747 LEU A C 1
ATOM 4697 O O . LEU A 1 747 ? 127.256 117.481 108.132 1.00 105.95 747 LEU A O 1
ATOM 4702 N N . GLY A 1 748 ? 127.172 117.185 105.900 1.00 125.51 748 GLY A N 1
ATOM 4703 C CA . GLY A 1 748 ? 125.756 116.862 105.946 1.00 125.51 748 GLY A CA 1
ATOM 4704 C C . GLY A 1 748 ? 125.478 115.606 106.747 1.00 125.51 748 GLY A C 1
ATOM 4705 O O . GLY A 1 748 ? 124.542 115.563 107.551 1.00 125.51 748 GLY A O 1
ATOM 4706 N N . ILE A 1 749 ? 126.299 114.572 106.551 1.00 134.72 749 ILE A N 1
ATOM 4707 C CA . ILE A 1 749 ? 126.129 113.327 107.294 1.00 134.72 749 ILE A CA 1
ATOM 4708 C C . ILE A 1 749 ? 126.362 113.557 108.781 1.00 134.72 749 ILE A C 1
ATOM 4709 O O . ILE A 1 749 ? 125.634 113.027 109.625 1.00 134.72 749 ILE A O 1
ATOM 4714 N N . VAL A 1 750 ? 127.384 114.345 109.127 1.00 127.93 750 VAL A N 1
ATOM 4715 C CA . VAL A 1 750 ? 127.669 114.614 110.535 1.00 127.93 750 VAL A CA 1
ATOM 4716 C C . VAL A 1 750 ? 126.493 115.332 111.187 1.00 127.93 750 VAL A C 1
ATOM 4717 O O . VAL A 1 750 ? 126.062 114.979 112.292 1.00 127.93 750 VAL A O 1
ATOM 4721 N N . LEU A 1 751 ? 125.951 116.345 110.506 1.00 142.88 751 LEU A N 1
ATOM 4722 C CA . LEU A 1 751 ? 124.816 117.082 111.056 1.00 142.88 751 LEU A CA 1
ATOM 4723 C C . LEU A 1 751 ? 123.595 116.181 111.212 1.00 142.88 751 LEU A C 1
ATOM 4724 O O . LEU A 1 751 ? 122.914 116.212 112.247 1.00 142.88 751 LEU A O 1
ATOM 4729 N N . SER A 1 752 ? 123.307 115.362 110.195 1.00 142.97 752 SER A N 1
ATOM 4730 C CA . SER A 1 752 ? 122.153 114.471 110.270 1.00 142.97 752 SER A CA 1
ATOM 4731 C C . SER A 1 752 ? 122.314 113.450 111.388 1.00 142.97 752 SER A C 1
ATOM 4732 O O . SER A 1 752 ? 121.360 113.165 112.120 1.00 142.97 752 SER A O 1
ATOM 4735 N N . THR A 1 753 ? 123.515 112.890 111.541 1.00 124.31 753 THR A N 1
ATOM 4736 C CA . THR A 1 753 ? 123.756 111.917 112.598 1.00 124.31 753 THR A CA 1
ATOM 4737 C C . THR A 1 753 ? 123.662 112.552 113.978 1.00 124.31 753 THR A C 1
ATOM 4738 O O . THR A 1 753 ? 123.147 111.924 114.909 1.00 124.31 753 THR A O 1
ATOM 4742 N N . LEU A 1 754 ? 124.146 113.787 114.134 1.00 123.49 754 LEU A N 1
ATOM 4743 C CA . LEU A 1 754 ? 123.981 114.482 115.406 1.00 123.49 754 LEU A CA 1
ATOM 4744 C C . LEU A 1 754 ? 122.507 114.703 115.719 1.00 123.49 754 LEU A C 1
ATOM 4745 O O . LEU A 1 754 ? 122.068 114.509 116.860 1.00 123.49 754 LEU A O 1
ATOM 4750 N N . LEU A 1 755 ? 121.721 115.094 114.711 1.00 120.39 755 LEU A N 1
ATOM 4751 C CA . LEU A 1 755 ? 120.286 115.268 114.921 1.00 120.39 755 LEU A CA 1
ATOM 4752 C C . LEU A 1 755 ? 119.607 113.955 115.297 1.00 120.39 755 LEU A C 1
ATOM 4753 O O . LEU A 1 755 ? 118.713 113.940 116.154 1.00 120.39 755 LEU A O 1
ATOM 4758 N N . VAL A 1 756 ? 120.004 112.848 114.666 1.00 115.02 756 VAL A N 1
ATOM 4759 C CA . VAL A 1 756 ? 119.395 111.560 114.994 1.00 115.02 756 VAL A CA 1
ATOM 4760 C C . VAL A 1 756 ? 119.784 111.120 116.403 1.00 115.02 756 VAL A C 1
ATOM 4761 O O . VAL A 1 756 ? 118.956 110.582 117.145 1.00 115.02 756 VAL A O 1
ATOM 4765 N N . ILE A 1 757 ? 121.042 111.340 116.798 1.00 115.76 757 ILE A N 1
ATOM 4766 C CA . ILE A 1 757 ? 121.443 111.068 118.179 1.00 115.76 757 ILE A CA 1
ATOM 4767 C C . ILE A 1 757 ? 120.600 111.887 119.147 1.00 115.76 757 ILE A C 1
ATOM 4768 O O . ILE A 1 757 ? 120.132 111.378 120.175 1.00 115.76 757 ILE A O 1
ATOM 4773 N N . ALA A 1 758 ? 120.397 113.168 118.834 1.00 110.34 758 ALA A N 1
ATOM 4774 C CA . ALA A 1 758 ? 119.609 114.033 119.705 1.00 110.34 758 ALA A CA 1
ATOM 4775 C C . ALA A 1 758 ? 118.177 113.531 119.837 1.00 110.34 758 ALA A C 1
ATOM 4776 O O . ALA A 1 758 ? 117.631 113.459 120.945 1.00 110.34 758 ALA A O 1
ATOM 4778 N N . VAL A 1 759 ? 117.548 113.178 118.715 1.00 108.18 759 VAL A N 1
ATOM 4779 C CA . VAL A 1 759 ? 116.155 112.747 118.778 1.00 108.18 759 VAL A CA 1
ATOM 4780 C C . VAL A 1 759 ? 116.045 111.402 119.491 1.00 108.18 759 VAL A C 1
ATOM 4781 O O . VAL A 1 759 ? 115.107 111.175 120.264 1.00 108.18 759 VAL A O 1
ATOM 4785 N N . LEU A 1 760 ? 117.015 110.505 119.281 1.00 103.32 760 LEU A N 1
ATOM 4786 C CA . LEU A 1 760 ? 117.000 109.222 119.974 1.00 103.32 760 LEU A CA 1
ATOM 4787 C C . LEU A 1 760 ? 117.140 109.402 121.480 1.00 103.32 760 LEU A C 1
ATOM 4788 O O . LEU A 1 760 ? 116.445 108.734 122.257 1.00 103.32 760 LEU A O 1
ATOM 4793 N N . GLU A 1 761 ? 118.038 110.292 121.915 1.00 103.86 761 GLU A N 1
ATOM 4794 C CA . GLU A 1 761 ? 118.203 110.489 123.351 1.00 103.86 761 GLU A CA 1
ATOM 4795 C C . GLU A 1 761 ? 116.993 111.185 123.961 1.00 103.86 761 GLU A C 1
ATOM 4796 O O . GLU A 1 761 ? 116.585 110.838 125.075 1.00 103.86 761 GLU A O 1
ATOM 4802 N N . VAL A 1 762 ? 116.381 112.132 123.241 1.00 93.22 762 VAL A N 1
ATOM 4803 C CA . VAL A 1 762 ? 115.131 112.723 123.715 1.00 93.22 762 VAL A CA 1
ATOM 4804 C C . VAL A 1 762 ? 114.056 111.653 123.853 1.00 93.22 762 VAL A C 1
ATOM 4805 O O . VAL A 1 762 ? 113.285 111.647 124.822 1.00 93.22 762 VAL A O 1
ATOM 4809 N N . LYS A 1 763 ? 113.988 110.729 122.893 1.00 94.36 763 LYS A N 1
ATOM 4810 C CA . LYS A 1 763 ? 112.978 109.678 122.943 1.00 94.36 763 LYS A CA 1
ATOM 4811 C C . LYS A 1 763 ? 113.195 108.751 124.134 1.00 94.36 763 LYS A C 1
ATOM 4812 O O . LYS A 1 763 ? 112.249 108.437 124.865 1.00 94.36 763 LYS A O 1
ATOM 4818 N N . TRP A 1 764 ? 114.432 108.299 124.350 1.00 93.04 764 TRP A N 1
ATOM 4819 C CA . TRP A 1 764 ? 114.648 107.305 125.397 1.00 93.04 764 TRP A CA 1
ATOM 4820 C C . TRP A 1 764 ? 114.806 107.907 126.789 1.00 93.04 764 TRP A C 1
ATOM 4821 O O . TRP A 1 764 ? 114.707 107.164 127.772 1.00 93.04 764 TRP A O 1
ATOM 4832 N N . ALA A 1 765 ? 115.017 109.216 126.914 1.00 88.82 765 ALA A N 1
ATOM 4833 C CA . ALA A 1 765 ? 115.160 109.824 128.230 1.00 88.82 765 ALA A CA 1
ATOM 4834 C C . ALA A 1 765 ? 113.837 110.282 128.827 1.00 88.82 765 ALA A C 1
ATOM 4835 O O . ALA A 1 765 ? 113.827 110.785 129.955 1.00 88.82 765 ALA A O 1
ATOM 4837 N N . GLY A 1 766 ? 112.728 110.122 128.109 1.00 96.08 766 GLY A N 1
ATOM 4838 C CA . GLY A 1 766 ? 111.452 110.570 128.627 1.00 96.08 766 GLY A CA 1
ATOM 4839 C C . GLY A 1 766 ? 111.293 112.070 128.691 1.00 96.08 766 GLY A C 1
ATOM 4840 O O . GLY A 1 766 ? 110.472 112.565 129.468 1.00 96.08 766 GLY A O 1
ATOM 4841 N N . VAL A 1 767 ? 112.059 112.812 127.894 1.00 102.01 767 VAL A N 1
ATOM 4842 C CA . VAL A 1 767 ? 112.016 114.269 127.903 1.00 102.01 767 VAL A CA 1
ATOM 4843 C C . VAL A 1 767 ? 111.551 114.759 126.539 1.00 102.01 767 VAL A C 1
ATOM 4844 O O . VAL A 1 767 ? 111.281 113.955 125.640 1.00 102.01 767 VAL A O 1
ATOM 4848 N N . THR A 1 768 ? 111.445 116.075 126.375 1.00 91.44 768 THR A N 1
ATOM 4849 C CA . THR A 1 768 ? 110.959 116.662 125.137 1.00 91.44 768 THR A CA 1
ATOM 4850 C C . THR A 1 768 ? 112.038 117.510 124.474 1.00 91.44 768 THR A C 1
ATOM 4851 O O . THR A 1 768 ? 113.007 117.949 125.105 1.00 91.44 768 THR A O 1
ATOM 4855 N N . VAL A 1 769 ? 111.844 117.733 123.171 1.00 93.90 769 VAL A N 1
ATOM 4856 C CA . VAL A 1 769 ? 112.809 118.485 122.377 1.00 93.90 769 VAL A CA 1
ATOM 4857 C C . VAL A 1 769 ? 112.900 119.926 122.854 1.00 93.90 769 VAL A C 1
ATOM 4858 O O . VAL A 1 769 ? 113.974 120.533 122.802 1.00 93.90 769 VAL A O 1
ATOM 4862 N N . PHE A 1 770 ? 111.788 120.501 123.316 1.00 98.10 770 PHE A N 1
ATOM 4863 C CA . PHE A 1 770 ? 111.806 121.887 123.774 1.00 98.10 770 PHE A CA 1
ATOM 4864 C C . PHE A 1 770 ? 112.735 122.059 124.972 1.00 98.10 770 PHE A C 1
ATOM 4865 O O . PHE A 1 770 ? 113.593 122.951 124.986 1.00 98.10 770 PHE A O 1
ATOM 4873 N N . GLU A 1 771 ? 112.590 121.200 125.985 1.00 103.70 771 GLU A N 1
ATOM 4874 C CA . GLU A 1 771 ? 113.464 121.299 127.147 1.00 103.70 771 GLU A CA 1
ATOM 4875 C C . GLU A 1 771 ? 114.892 120.881 126.820 1.00 103.70 771 GLU A C 1
ATOM 4876 O O . GLU A 1 771 ? 115.836 121.461 127.371 1.00 103.70 771 GLU A O 1
ATOM 4882 N N . TRP A 1 772 ? 115.079 119.904 125.923 1.00 103.20 772 TRP A N 1
ATOM 4883 C CA . TRP A 1 772 ? 116.428 119.601 125.451 1.00 103.20 772 TRP A CA 1
ATOM 4884 C C . TRP A 1 772 ? 117.094 120.835 124.858 1.00 103.20 772 TRP A C 1
ATOM 4885 O O . TRP A 1 772 ? 118.239 121.159 125.195 1.00 103.20 772 TRP A O 1
ATOM 4896 N N . PHE A 1 773 ? 116.387 121.528 123.965 1.00 121.93 773 PHE A N 1
ATOM 4897 C CA . PHE A 1 773 ? 116.951 122.681 123.277 1.00 121.93 773 PHE A CA 1
ATOM 4898 C C . PHE A 1 773 ? 117.215 123.815 124.259 1.00 121.93 773 PHE A C 1
ATOM 4899 O O . PHE A 1 773 ? 118.232 124.512 124.158 1.00 121.93 773 PHE A O 1
ATOM 4907 N N . ARG A 1 774 ? 116.318 124.003 125.230 1.00 121.45 774 ARG A N 1
ATOM 4908 C CA . ARG A 1 774 ? 116.527 125.045 126.232 1.00 121.45 774 ARG A CA 1
ATOM 4909 C C . ARG A 1 774 ? 117.747 124.756 127.101 1.00 121.45 774 ARG A C 1
ATOM 4910 O O . ARG A 1 774 ? 118.546 125.660 127.383 1.00 121.45 774 ARG A O 1
ATOM 4918 N N . ASN A 1 775 ? 117.913 123.504 127.540 1.00 122.46 775 ASN A N 1
ATOM 4919 C CA . ASN A 1 775 ? 119.088 123.175 128.340 1.00 122.46 775 ASN A CA 1
ATOM 4920 C C . ASN A 1 775 ? 120.358 123.291 127.505 1.00 122.46 775 ASN A C 1
ATOM 4921 O O . ASN A 1 775 ? 121.408 123.694 128.017 1.00 122.46 775 ASN A O 1
ATOM 4926 N N . GLY A 1 776 ? 120.283 122.950 126.218 1.00 117.79 776 GLY A N 1
ATOM 4927 C CA . GLY A 1 776 ? 121.425 123.166 125.345 1.00 117.79 776 GLY A CA 1
ATOM 4928 C C . GLY A 1 776 ? 121.802 124.631 125.237 1.00 117.79 776 GLY A C 1
ATOM 4929 O O . GLY A 1 776 ? 122.982 124.985 125.304 1.00 117.79 776 GLY A O 1
ATOM 4930 N N . GLN A 1 777 ? 120.802 125.502 125.071 1.00 124.86 777 GLN A N 1
ATOM 4931 C CA . GLN A 1 777 ? 121.056 126.942 125.058 1.00 124.86 777 GLN A CA 1
ATOM 4932 C C . GLN A 1 777 ? 121.731 127.383 126.349 1.00 124.86 777 GLN A C 1
ATOM 4933 O O . GLN A 1 777 ? 122.718 128.133 126.332 1.00 124.86 777 GLN A O 1
ATOM 4939 N N . PHE A 1 778 ? 121.191 126.934 127.485 1.00 117.30 778 PHE A N 1
ATOM 4940 C CA . PHE A 1 778 ? 121.751 127.324 128.773 1.00 117.30 778 PHE A CA 1
ATOM 4941 C C . PHE A 1 778 ? 123.185 126.842 128.936 1.00 117.30 778 PHE A C 1
ATOM 4942 O O . PHE A 1 778 ? 124.026 127.582 129.454 1.00 117.30 778 PHE A O 1
ATOM 4950 N N . TRP A 1 779 ? 123.489 125.620 128.501 1.00 122.81 779 TRP A N 1
ATOM 4951 C CA . TRP A 1 779 ? 124.825 125.086 128.731 1.00 122.81 779 TRP A CA 1
ATOM 4952 C C . TRP A 1 779 ? 125.828 125.721 127.772 1.00 122.81 779 TRP A C 1
ATOM 4953 O O . TRP A 1 779 ? 126.986 125.952 128.136 1.00 122.81 779 TRP A O 1
ATOM 4964 N N . MET A 1 780 ? 125.383 126.068 126.556 1.00 134.46 780 MET A N 1
ATOM 4965 C CA . MET A 1 780 ? 126.204 126.905 125.684 1.00 134.46 780 MET A CA 1
ATOM 4966 C C . MET A 1 780 ? 126.515 128.252 126.322 1.00 134.46 780 MET A C 1
ATOM 4967 O O . MET A 1 780 ? 127.670 128.691 126.302 1.00 134.46 780 MET A O 1
ATOM 4972 N N . THR A 1 781 ? 125.507 128.919 126.888 1.00 138.08 781 THR A N 1
ATOM 4973 C CA . THR A 1 781 ? 125.741 130.219 127.514 1.00 138.08 781 THR A CA 1
ATOM 4974 C C . THR A 1 781 ? 126.678 130.093 128.712 1.00 138.08 781 THR A C 1
ATOM 4975 O O . THR A 1 781 ? 127.567 130.933 128.918 1.00 138.08 781 THR A O 1
ATOM 4979 N N . ALA A 1 782 ? 126.482 129.048 129.520 1.00 127.78 782 ALA A N 1
ATOM 4980 C CA . ALA A 1 782 ? 127.352 128.810 130.664 1.00 127.78 782 ALA A CA 1
ATOM 4981 C C . ALA A 1 782 ? 128.790 128.578 130.230 1.00 127.78 782 ALA A C 1
ATOM 4982 O O . ALA A 1 782 ? 129.704 129.180 130.799 1.00 127.78 782 ALA A O 1
ATOM 4984 N N . SER A 1 783 ? 129.006 127.749 129.205 1.00 129.27 783 SER A N 1
ATOM 4985 C CA . SER A 1 783 ? 130.354 127.556 128.686 1.00 129.27 783 SER A CA 1
ATOM 4986 C C . SER A 1 783 ? 130.932 128.863 128.161 1.00 129.27 783 SER A C 1
ATOM 4987 O O . SER A 1 783 ? 132.123 129.141 128.341 1.00 129.27 783 SER A O 1
ATOM 4990 N N . CYS A 1 784 ? 130.100 129.681 127.514 1.00 126.78 784 CYS A N 1
ATOM 4991 C CA . CYS A 1 784 ? 130.586 130.935 126.950 1.00 126.78 784 CYS A CA 1
ATOM 4992 C C . CYS A 1 784 ? 131.058 131.898 128.034 1.00 126.78 784 CYS A C 1
ATOM 4993 O O . CYS A 1 784 ? 132.087 132.563 127.869 1.00 126.78 784 CYS A O 1
ATOM 4996 N N . SER A 1 785 ? 130.330 131.991 129.148 1.00 121.10 785 SER A N 1
ATOM 4997 C CA . SER A 1 785 ? 130.597 133.038 130.132 1.00 121.10 785 SER A CA 1
ATOM 4998 C C . SER A 1 785 ? 131.199 132.515 131.431 1.00 121.10 785 SER A C 1
ATOM 4999 O O . SER A 1 785 ? 132.286 132.952 131.831 1.00 121.10 785 SER A O 1
ATOM 5002 N N . ALA A 1 786 ? 130.518 131.590 132.111 1.00 116.82 786 ALA A N 1
ATOM 5003 C CA . ALA A 1 786 ? 130.927 131.214 133.459 1.00 116.82 786 ALA A CA 1
ATOM 5004 C C . ALA A 1 786 ? 132.223 130.417 133.447 1.00 116.82 786 ALA A C 1
ATOM 5005 O O . ALA A 1 786 ? 133.079 130.605 134.319 1.00 116.82 786 ALA A O 1
ATOM 5007 N N . TYR A 1 787 ? 132.388 129.519 132.474 1.00 126.48 787 TYR A N 1
ATOM 5008 C CA . TYR A 1 787 ? 133.621 128.742 132.405 1.00 126.48 787 TYR A CA 1
ATOM 5009 C C . TYR A 1 787 ? 134.812 129.633 132.079 1.00 126.48 787 TYR A C 1
ATOM 5010 O O . TYR A 1 787 ? 135.905 129.440 132.623 1.00 126.48 787 TYR A O 1
ATOM 5019 N N . LEU A 1 788 ? 134.622 130.617 131.195 1.00 136.72 788 LEU A N 1
ATOM 5020 C CA . LEU A 1 788 ? 135.693 131.568 130.909 1.00 136.72 788 LEU A CA 1
ATOM 5021 C C . LEU A 1 788 ? 136.050 132.386 132.145 1.00 136.72 788 LEU A C 1
ATOM 5022 O O . LEU A 1 788 ? 137.234 132.608 132.432 1.00 136.72 788 LEU A O 1
ATOM 5027 N N . ALA A 1 789 ? 135.040 132.842 132.891 1.00 118.88 789 ALA A N 1
ATOM 5028 C CA . ALA A 1 789 ? 135.318 133.569 134.125 1.00 118.88 789 ALA A CA 1
ATOM 5029 C C . ALA A 1 789 ? 136.082 132.695 135.113 1.00 118.88 789 ALA A C 1
ATOM 5030 O O . ALA A 1 789 ? 137.047 133.146 135.744 1.00 118.88 789 ALA A O 1
ATOM 5032 N N . ALA A 1 790 ? 135.677 131.431 135.243 1.00 118.33 790 ALA A N 1
ATOM 5033 C CA . ALA A 1 790 ? 136.350 130.531 136.171 1.00 118.33 790 ALA A CA 1
ATOM 5034 C C . ALA A 1 790 ? 137.796 130.284 135.760 1.00 118.33 790 ALA A C 1
ATOM 5035 O O . ALA A 1 790 ? 138.694 130.282 136.609 1.00 118.33 790 ALA A O 1
ATOM 5037 N N . VAL A 1 791 ? 138.048 130.074 134.464 1.00 138.00 791 VAL A N 1
ATOM 5038 C CA . VAL A 1 791 ? 139.414 129.786 134.035 1.00 138.00 791 VAL A CA 1
ATOM 5039 C C . VAL A 1 791 ? 140.298 131.019 134.194 1.00 138.00 791 VAL A C 1
ATOM 5040 O O . VAL A 1 791 ? 141.466 130.907 134.584 1.00 138.00 791 VAL A O 1
ATOM 5044 N N . CYS A 1 792 ? 139.766 132.216 133.921 1.00 136.78 792 CYS A N 1
ATOM 5045 C CA . CYS A 1 792 ? 140.595 133.402 134.115 1.00 136.78 792 CYS A CA 1
ATOM 5046 C C . CYS A 1 792 ? 140.874 133.631 135.596 1.00 136.78 792 CYS A C 1
ATOM 5047 O O . CYS A 1 792 ? 141.988 134.021 135.966 1.00 136.78 792 CYS A O 1
ATOM 5050 N N . GLN A 1 793 ? 139.894 133.355 136.463 1.00 119.41 793 GLN A N 1
ATOM 5051 C CA . GLN A 1 793 ? 140.130 133.454 137.901 1.00 119.41 793 GLN A CA 1
ATOM 5052 C C . GLN A 1 793 ? 141.195 132.460 138.355 1.00 119.41 793 GLN A C 1
ATOM 5053 O O . GLN A 1 793 ? 142.060 132.790 139.175 1.00 119.41 793 GLN A O 1
ATOM 5059 N N . VAL A 1 794 ? 141.138 131.231 137.837 1.00 123.29 794 VAL A N 1
ATOM 5060 C CA . VAL A 1 794 ? 142.112 130.213 138.224 1.00 123.29 794 VAL A CA 1
ATOM 5061 C C . VAL A 1 794 ? 143.514 130.603 137.771 1.00 123.29 794 VAL A C 1
ATOM 5062 O O . VAL A 1 794 ? 144.483 130.465 138.527 1.00 123.29 794 VAL A O 1
ATOM 5066 N N . LEU A 1 795 ? 143.652 131.092 136.535 1.00 144.23 795 LEU A N 1
ATOM 5067 C CA . LEU A 1 795 ? 144.960 131.561 136.080 1.00 144.23 795 LEU A CA 1
ATOM 5068 C C . LEU A 1 795 ? 145.457 132.753 136.892 1.00 144.23 795 LEU A C 1
ATOM 5069 O O . LEU A 1 795 ? 146.654 132.832 137.194 1.00 144.23 795 LEU A O 1
ATOM 5074 N N . THR A 1 796 ? 144.572 133.686 137.251 1.00 135.41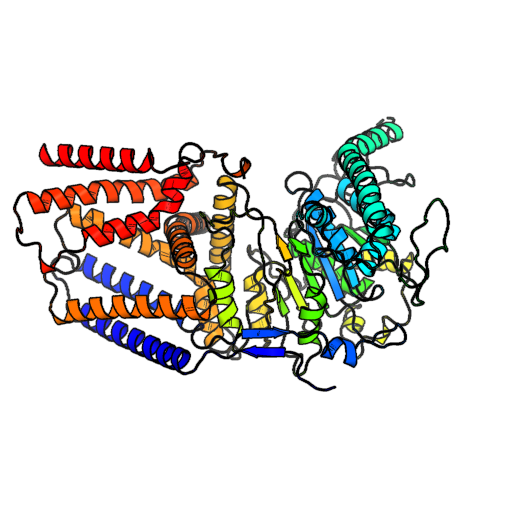 796 THR A N 1
ATOM 5075 C CA . THR A 1 796 ? 144.991 134.812 138.080 1.00 135.41 796 THR A CA 1
ATOM 5076 C C . THR A 1 796 ? 145.475 134.339 139.447 1.00 135.41 796 THR A C 1
ATOM 5077 O O . THR A 1 796 ? 146.490 134.827 139.959 1.00 135.41 796 THR A O 1
ATOM 5081 N N . LYS A 1 797 ? 144.762 133.384 140.049 1.00 116.59 797 LYS A N 1
ATOM 5082 C CA . LYS A 1 797 ? 145.180 132.848 141.342 1.00 116.59 797 LYS A CA 1
ATOM 5083 C C . LYS A 1 797 ? 146.506 132.104 141.231 1.00 116.59 797 LYS A C 1
ATOM 5084 O O . LYS A 1 797 ? 147.344 132.176 142.137 1.00 116.59 797 LYS A O 1
ATOM 5090 N N . VAL A 1 798 ? 146.707 131.375 140.132 1.00 119.67 798 VAL A N 1
ATOM 5091 C CA . VAL A 1 798 ? 147.968 130.668 139.923 1.00 119.67 798 VAL A CA 1
ATOM 5092 C C . VAL A 1 798 ? 149.117 131.660 139.789 1.00 119.67 798 VAL A C 1
ATOM 5093 O O . VAL A 1 798 ? 150.196 131.469 140.363 1.00 119.67 798 VAL A O 1
ATOM 5097 N N . ILE A 1 799 ? 148.900 132.737 139.031 1.00 120.10 799 ILE A N 1
ATOM 5098 C CA . ILE A 1 799 ? 149.934 133.754 138.863 1.00 120.10 799 ILE A CA 1
ATOM 5099 C C . ILE A 1 799 ? 150.254 134.415 140.199 1.00 120.10 799 ILE A C 1
ATOM 5100 O O . ILE A 1 799 ? 151.424 134.592 140.559 1.00 120.10 799 ILE A O 1
ATOM 5105 N N . PHE A 1 800 ? 149.224 134.781 140.956 1.00 116.45 800 PHE A N 1
ATOM 5106 C CA . PHE A 1 800 ? 149.420 135.406 142.259 1.00 116.45 800 PHE A CA 1
ATOM 5107 C C . PHE A 1 800 ? 148.950 134.491 143.385 1.00 116.45 800 PHE A C 1
ATOM 5108 O O . PHE A 1 800 ? 149.612 134.369 144.416 1.00 116.45 800 PHE A O 1
ATOM 5116 N N . TYR A 1 822 ? 108.215 133.488 141.001 1.00 206.00 822 TYR A N 1
ATOM 5117 C CA . TYR A 1 822 ? 107.182 134.185 140.244 1.00 206.00 822 TYR A CA 1
ATOM 5118 C C . TYR A 1 822 ? 107.587 135.631 139.983 1.00 206.00 822 TYR A C 1
ATOM 5119 O O . TYR A 1 822 ? 108.446 135.903 139.144 1.00 206.00 822 TYR A O 1
ATOM 5128 N N . ALA A 1 823 ? 106.961 136.560 140.710 1.00 208.22 823 ALA A N 1
ATOM 5129 C CA . ALA A 1 823 ? 107.312 137.968 140.566 1.00 208.22 823 ALA A CA 1
ATOM 5130 C C . ALA A 1 823 ? 108.702 138.258 141.117 1.00 208.22 823 ALA A C 1
ATOM 5131 O O . ALA A 1 823 ? 109.418 139.107 140.571 1.00 208.22 823 ALA A O 1
ATOM 5133 N N . ASP A 1 824 ? 109.102 137.563 142.185 1.00 196.92 824 ASP A N 1
ATOM 5134 C CA . ASP A 1 824 ? 110.427 137.767 142.760 1.00 196.92 824 ASP A CA 1
ATOM 5135 C C . ASP A 1 824 ? 111.539 137.395 141.789 1.00 196.92 824 ASP A C 1
ATOM 5136 O O . ASP A 1 824 ? 112.668 137.871 141.944 1.00 196.92 824 ASP A O 1
ATOM 5141 N N . LEU A 1 825 ? 111.245 136.557 140.794 1.00 182.79 825 LEU A N 1
ATOM 5142 C CA . LEU A 1 825 ? 112.216 136.221 139.762 1.00 182.79 825 LEU A CA 1
ATOM 5143 C C . LEU A 1 825 ? 112.476 137.381 138.809 1.00 182.79 825 LEU A C 1
ATOM 5144 O O . LEU A 1 825 ? 113.497 137.374 138.114 1.00 182.79 825 LEU A O 1
ATOM 5149 N N . TYR A 1 826 ? 111.604 138.388 138.788 1.00 195.42 826 TYR A N 1
ATOM 5150 C CA . TYR A 1 826 ? 111.694 139.484 137.833 1.00 195.42 826 TYR A CA 1
ATOM 5151 C C . TYR A 1 826 ? 112.484 140.673 138.367 1.00 195.42 826 TYR A C 1
ATOM 5152 O O . TYR A 1 826 ? 112.400 141.765 137.797 1.00 195.42 826 TYR A O 1
ATOM 5161 N N . VAL A 1 827 ? 113.242 140.489 139.443 1.00 176.97 827 VAL A N 1
ATOM 5162 C CA . VAL A 1 827 ? 114.113 141.534 139.971 1.00 176.97 827 VAL A CA 1
ATOM 5163 C C . VAL A 1 827 ? 115.530 141.271 139.481 1.00 176.97 827 VAL A C 1
ATOM 5164 O O . VAL A 1 827 ? 116.074 140.179 139.681 1.00 176.97 827 VAL A O 1
ATOM 5168 N N . VAL A 1 828 ? 116.130 142.271 138.839 1.00 144.32 828 VAL A N 1
ATOM 5169 C CA . VAL A 1 828 ? 117.431 142.136 138.195 1.00 144.32 828 VAL A CA 1
ATOM 5170 C C . VAL A 1 828 ? 118.352 143.230 138.716 1.00 144.32 828 VAL A C 1
ATOM 5171 O O . VAL A 1 828 ? 117.949 144.395 138.813 1.00 144.32 828 VAL A O 1
ATOM 5175 N N . ARG A 1 829 ? 119.585 142.852 139.051 1.00 139.78 829 ARG A N 1
ATOM 5176 C CA . ARG A 1 829 ? 120.610 143.789 139.487 1.00 139.78 829 ARG A CA 1
ATOM 5177 C C . ARG A 1 829 ? 121.842 143.634 138.608 1.00 139.78 829 ARG A C 1
ATOM 5178 O O . ARG A 1 829 ? 122.252 142.513 138.291 1.00 139.78 829 ARG A O 1
ATOM 5186 N N . TRP A 1 830 ? 122.425 144.764 138.215 1.00 144.54 830 TRP A N 1
ATOM 5187 C CA . TRP A 1 830 ? 123.583 144.747 137.331 1.00 144.54 830 TRP A CA 1
ATOM 5188 C C . TRP A 1 830 ? 124.810 144.196 138.047 1.00 144.54 830 TRP A C 1
ATOM 5189 O O . TRP A 1 830 ? 125.049 144.497 139.220 1.00 144.54 830 TRP A O 1
ATOM 5200 N N . THR A 1 831 ? 125.586 143.385 137.335 1.00 157.66 831 THR A N 1
ATOM 5201 C CA . THR A 1 831 ? 126.849 142.857 137.826 1.00 157.66 831 THR A CA 1
ATOM 5202 C C . THR A 1 831 ? 127.881 142.918 136.709 1.00 157.66 831 THR A C 1
ATOM 5203 O O . THR A 1 831 ? 127.527 142.809 135.530 1.00 157.66 831 THR A O 1
ATOM 5207 N N . PRO A 1 832 ? 129.155 143.132 137.044 1.00 151.04 832 PRO A N 1
ATOM 5208 C CA . PRO A 1 832 ? 130.195 143.096 136.000 1.00 151.04 832 PRO A CA 1
ATOM 5209 C C . PRO A 1 832 ? 130.342 141.738 135.333 1.00 151.04 832 PRO A C 1
ATOM 5210 O O . PRO A 1 832 ? 130.735 141.672 134.161 1.00 151.04 832 PRO A O 1
ATOM 5214 N N . LEU A 1 833 ? 130.027 140.651 136.042 1.00 163.37 833 LEU A N 1
ATOM 5215 C CA . LEU A 1 833 ? 130.291 139.309 135.534 1.00 163.37 833 LEU A CA 1
ATOM 5216 C C . LEU A 1 833 ? 129.572 139.023 134.223 1.00 163.37 833 LEU A C 1
ATOM 5217 O O . LEU A 1 833 ? 129.978 138.109 133.496 1.00 163.37 833 LEU A O 1
ATOM 5222 N N . MET A 1 834 ? 128.522 139.782 133.902 1.00 157.15 834 MET A N 1
ATOM 5223 C CA . MET A 1 834 ? 127.762 139.553 132.680 1.00 157.15 834 MET A CA 1
ATOM 5224 C C . MET A 1 834 ? 128.361 140.230 131.456 1.00 157.15 834 MET A C 1
ATOM 5225 O O . MET A 1 834 ? 127.792 140.102 130.367 1.00 157.15 834 MET A O 1
ATOM 5230 N N . ILE A 1 835 ? 129.445 140.995 131.599 1.00 170.57 835 ILE A N 1
ATOM 5231 C CA . ILE A 1 835 ? 129.873 141.809 130.464 1.00 170.57 835 ILE A CA 1
ATOM 5232 C C . ILE A 1 835 ? 130.513 140.955 129.375 1.00 170.57 835 ILE A C 1
ATOM 5233 O O . ILE A 1 835 ? 130.635 141.398 128.227 1.00 170.57 835 ILE A O 1
ATOM 5238 N N . THR A 1 836 ? 130.916 139.727 129.694 1.00 169.44 836 THR A N 1
ATOM 5239 C CA . THR A 1 836 ? 131.645 138.926 128.716 1.00 169.44 836 THR A CA 1
ATOM 5240 C C . THR A 1 836 ? 130.758 138.366 127.599 1.00 169.44 836 THR A C 1
ATOM 5241 O O . THR A 1 836 ? 131.218 138.310 126.451 1.00 169.44 836 THR A O 1
ATOM 5245 N N . PRO A 1 837 ? 129.511 137.934 127.851 1.00 161.68 837 PRO A N 1
ATOM 5246 C CA . PRO A 1 837 ? 128.653 137.581 126.704 1.00 161.68 837 PRO A CA 1
ATOM 5247 C C . PRO A 1 837 ? 128.334 138.759 125.798 1.00 161.68 837 PRO A C 1
ATOM 5248 O O . PRO A 1 837 ? 128.158 138.568 124.588 1.00 161.68 837 PRO A O 1
ATOM 5252 N N . ILE A 1 838 ? 128.256 139.970 126.355 1.00 181.02 838 ILE A N 1
ATOM 5253 C CA . ILE A 1 838 ? 127.763 141.117 125.596 1.00 181.02 838 ILE A CA 1
ATOM 5254 C C . ILE A 1 838 ? 128.552 141.292 124.305 1.00 181.02 838 ILE A C 1
ATOM 5255 O O . ILE A 1 838 ? 127.972 141.381 123.213 1.00 181.02 838 ILE A O 1
ATOM 5260 N N . ILE A 1 839 ? 129.881 141.326 124.401 1.00 185.01 839 ILE A N 1
ATOM 5261 C CA . ILE A 1 839 ? 130.695 141.507 123.203 1.00 185.01 839 ILE A CA 1
ATOM 5262 C C . ILE A 1 839 ? 130.434 140.376 122.218 1.00 185.01 839 ILE A C 1
ATOM 5263 O O . ILE A 1 839 ? 130.277 140.602 121.012 1.00 185.01 839 ILE A O 1
ATOM 5268 N N . ILE A 1 840 ? 130.368 139.139 122.716 1.00 174.30 840 ILE A N 1
ATOM 5269 C CA . ILE A 1 840 ? 130.137 138.015 121.814 1.00 174.30 840 ILE A CA 1
ATOM 5270 C C . ILE A 1 840 ? 128.810 138.191 121.090 1.00 174.30 840 ILE A C 1
ATOM 5271 O O . ILE A 1 840 ? 128.655 137.765 119.939 1.00 174.30 840 ILE A O 1
ATOM 5276 N N . ILE A 1 841 ? 127.843 138.838 121.742 1.00 181.23 841 ILE A N 1
ATOM 5277 C CA . ILE A 1 841 ? 126.585 139.163 121.075 1.00 181.23 841 ILE A CA 1
ATOM 5278 C C . ILE A 1 841 ? 126.827 140.186 119.973 1.00 181.23 841 ILE A C 1
ATOM 5279 O O . ILE A 1 841 ? 126.465 139.980 118.806 1.00 181.23 841 ILE A O 1
ATOM 5284 N N . PHE A 1 842 ? 127.485 141.289 120.325 1.00 190.62 842 PHE A N 1
ATOM 5285 C CA . PHE A 1 842 ? 127.443 142.463 119.461 1.00 190.62 842 PHE A CA 1
ATOM 5286 C C . PHE A 1 842 ? 128.425 142.391 118.301 1.00 190.62 842 PHE A C 1
ATOM 5287 O O . PHE A 1 842 ? 128.102 142.847 117.201 1.00 190.62 842 PHE A O 1
ATOM 5295 N N . VAL A 1 843 ? 129.613 141.823 118.507 1.00 188.40 843 VAL A N 1
ATOM 5296 C CA . VAL A 1 843 ? 130.538 141.654 117.390 1.00 188.40 843 VAL A CA 1
ATOM 5297 C C . VAL A 1 843 ? 129.938 140.719 116.345 1.00 188.40 843 VAL A C 1
ATOM 5298 O O . VAL A 1 843 ? 130.059 140.958 115.138 1.00 188.40 843 VAL A O 1
ATOM 5302 N N . ASN A 1 844 ? 129.254 139.659 116.789 1.00 177.27 844 ASN A N 1
ATOM 5303 C CA . ASN A 1 844 ? 128.590 138.758 115.852 1.00 177.27 844 ASN A CA 1
ATOM 5304 C C . ASN A 1 844 ? 127.441 139.454 115.131 1.00 177.27 844 ASN A C 1
ATOM 5305 O O . ASN A 1 844 ? 127.266 139.282 113.916 1.00 177.27 844 ASN A O 1
ATOM 5310 N N . ILE A 1 845 ? 126.645 140.241 115.863 1.00 181.95 845 ILE A N 1
ATOM 5311 C CA . ILE A 1 845 ? 125.540 140.960 115.234 1.00 181.95 845 ILE A CA 1
ATOM 5312 C C . ILE A 1 845 ? 126.062 141.927 114.178 1.00 181.95 845 ILE A C 1
ATOM 5313 O O . ILE A 1 845 ? 125.504 142.027 113.079 1.00 181.95 845 ILE A O 1
ATOM 5318 N N . ILE A 1 846 ? 127.140 142.652 114.490 1.00 201.18 846 ILE A N 1
ATOM 5319 C CA . ILE A 1 846 ? 127.729 143.567 113.516 1.00 201.18 846 ILE A CA 1
ATOM 5320 C C . ILE A 1 846 ? 128.264 142.800 112.314 1.00 201.18 846 ILE A C 1
ATOM 5321 O O . ILE A 1 846 ? 128.001 143.163 111.161 1.00 201.18 846 ILE A O 1
ATOM 5326 N N . GLY A 1 847 ? 129.007 141.717 112.559 1.00 196.58 847 GLY A N 1
ATOM 5327 C CA . GLY A 1 847 ? 129.632 140.972 111.480 1.00 196.58 847 GLY A CA 1
ATOM 5328 C C . GLY A 1 847 ? 128.658 140.300 110.538 1.00 196.58 847 GLY A C 1
ATOM 5329 O O . GLY A 1 847 ? 128.966 140.156 109.349 1.00 196.58 847 GLY A O 1
ATOM 5330 N N . SER A 1 848 ? 127.491 139.884 111.037 1.00 193.50 848 SER A N 1
ATOM 5331 C CA . SER A 1 848 ? 126.499 139.266 110.161 1.00 193.50 848 SER A CA 1
ATOM 5332 C C . SER A 1 848 ? 126.097 140.211 109.032 1.00 193.50 848 SER A C 1
ATOM 5333 O O . SER A 1 848 ? 126.160 139.848 107.850 1.00 193.50 848 SER A O 1
ATOM 5336 N N . ALA A 1 849 ? 125.706 141.440 109.377 1.00 185.97 849 ALA A N 1
ATOM 5337 C CA . ALA A 1 849 ? 125.328 142.412 108.358 1.00 185.97 849 ALA A CA 1
ATOM 5338 C C . ALA A 1 849 ? 126.515 142.862 107.517 1.00 185.97 849 ALA A C 1
ATOM 5339 O O . ALA A 1 849 ? 126.338 143.150 106.329 1.00 185.97 849 ALA A O 1
ATOM 5341 N N . VAL A 1 850 ? 127.715 142.923 108.099 1.00 185.73 850 VAL A N 1
ATOM 5342 C CA . VAL A 1 850 ? 128.899 143.269 107.316 1.00 185.73 850 VAL A CA 1
ATOM 5343 C C . VAL A 1 850 ? 129.116 142.245 106.210 1.00 185.73 850 VAL A C 1
ATOM 5344 O O . VAL A 1 850 ? 129.327 142.600 105.046 1.00 185.73 850 VAL A O 1
ATOM 5348 N N . ALA A 1 851 ? 129.044 140.956 106.554 1.00 183.41 851 ALA A N 1
ATOM 5349 C CA . ALA A 1 851 ? 129.178 139.907 105.547 1.00 183.41 851 ALA A CA 1
ATOM 5350 C C . ALA A 1 851 ? 128.032 139.935 104.544 1.00 183.41 851 ALA A C 1
ATOM 5351 O O . ALA A 1 851 ? 128.250 139.712 103.345 1.00 183.41 851 ALA A O 1
ATOM 5353 N N . PHE A 1 852 ? 126.809 140.192 105.014 1.00 181.16 852 PHE A N 1
ATOM 5354 C CA . PHE A 1 852 ? 125.671 140.272 104.105 1.00 181.16 852 PHE A CA 1
ATOM 5355 C C . PHE A 1 852 ? 125.889 141.360 103.059 1.00 181.16 852 PHE A C 1
ATOM 5356 O O . PHE A 1 852 ? 125.703 141.132 101.859 1.00 181.16 852 PHE A O 1
ATOM 5364 N N . ALA A 1 853 ? 126.315 142.545 103.499 1.00 182.69 853 ALA A N 1
ATOM 5365 C CA . ALA A 1 853 ? 126.588 143.632 102.564 1.00 182.69 853 ALA A CA 1
ATOM 5366 C C . ALA A 1 853 ? 127.782 143.311 101.672 1.00 182.69 853 ALA A C 1
ATOM 5367 O O . ALA A 1 853 ? 127.778 143.644 100.481 1.00 182.69 853 ALA A O 1
ATOM 5369 N N . LYS A 1 854 ? 128.809 142.657 102.226 1.00 183.24 854 LYS A N 1
ATOM 5370 C CA . LYS A 1 854 ? 129.977 142.285 101.435 1.00 183.24 854 LYS A CA 1
ATOM 5371 C C . LYS A 1 854 ? 129.587 141.377 100.278 1.00 183.24 854 LYS A C 1
ATOM 5372 O O . LYS A 1 854 ? 130.119 141.502 99.169 1.00 183.24 854 LYS A O 1
ATOM 5378 N N . VAL A 1 855 ? 128.657 140.453 100.522 1.00 173.02 855 VAL A N 1
ATOM 5379 C CA . VAL A 1 855 ? 128.239 139.538 99.463 1.00 173.02 855 VAL A CA 1
ATOM 5380 C C . VAL A 1 855 ? 127.266 140.223 98.507 1.00 173.02 855 VAL A C 1
ATOM 5381 O O . VAL A 1 855 ? 127.314 140.000 97.291 1.00 173.02 855 VAL A O 1
ATOM 5385 N N . LEU A 1 856 ? 126.376 141.073 99.030 1.00 175.49 856 LEU A N 1
ATOM 5386 C CA . LEU A 1 856 ? 125.385 141.719 98.174 1.00 175.49 856 LEU A CA 1
ATOM 5387 C C . LEU A 1 856 ? 125.961 142.857 97.341 1.00 175.49 856 LEU A C 1
ATOM 5388 O O . LEU A 1 856 ? 125.294 143.314 96.406 1.00 175.49 856 LEU A O 1
ATOM 5393 N N . ASP A 1 857 ? 127.170 143.335 97.651 1.00 180.65 857 ASP A N 1
ATOM 5394 C CA . ASP A 1 857 ? 127.809 144.300 96.761 1.00 180.65 857 ASP A CA 1
ATOM 5395 C C . ASP A 1 857 ? 128.128 143.707 95.394 1.00 180.65 857 ASP A C 1
ATOM 5396 O O . ASP A 1 857 ? 128.354 144.464 94.443 1.00 180.65 857 ASP A O 1
ATOM 5401 N N . GLY A 1 858 ? 128.152 142.383 95.272 1.00 167.23 858 GLY A N 1
ATOM 5402 C CA . GLY A 1 858 ? 128.400 141.738 94.001 1.00 167.23 858 GLY A CA 1
ATOM 5403 C C . GLY A 1 858 ? 129.720 141.012 93.886 1.00 167.23 858 GLY A C 1
ATOM 5404 O O . GLY A 1 858 ? 130.185 140.787 92.762 1.00 167.23 858 GLY A O 1
ATOM 5405 N N . GLU A 1 859 ? 130.341 140.638 95.007 1.00 182.68 859 GLU A N 1
ATOM 5406 C CA . GLU A 1 859 ? 131.621 139.941 94.940 1.00 182.68 859 GLU A CA 1
ATOM 5407 C C . GLU A 1 859 ? 131.455 138.536 94.374 1.00 182.68 859 GLU A C 1
ATOM 5408 O O . GLU A 1 859 ? 132.031 138.206 93.331 1.00 182.68 859 GLU A O 1
ATOM 5414 N N . TRP A 1 860 ? 130.668 137.694 95.046 1.00 148.61 860 TRP A N 1
ATOM 5415 C CA . TRP A 1 860 ? 130.373 136.346 94.564 1.00 148.61 860 TRP A CA 1
ATOM 5416 C C . TRP A 1 860 ? 128.855 136.188 94.564 1.00 148.61 860 TRP A C 1
ATOM 5417 O O . TRP A 1 860 ? 128.226 135.895 95.581 1.00 148.61 860 TRP A O 1
ATOM 5428 N N . THR A 1 861 ? 128.265 136.397 93.383 1.00 131.95 861 THR A N 1
ATOM 5429 C CA . THR A 1 861 ? 126.816 136.548 93.286 1.00 131.95 861 THR A CA 1
ATOM 5430 C C . THR A 1 861 ? 126.078 135.275 93.687 1.00 131.95 861 THR A C 1
ATOM 5431 O O . THR A 1 861 ? 125.198 135.312 94.553 1.00 131.95 861 THR A O 1
ATOM 5435 N N . HIS A 1 862 ? 126.432 134.141 93.089 1.00 135.16 862 HIS A N 1
ATOM 5436 C CA . HIS A 1 862 ? 125.646 132.918 93.218 1.00 135.16 862 HIS A CA 1
ATOM 5437 C C . HIS A 1 862 ? 125.794 132.342 94.622 1.00 135.16 862 HIS A C 1
ATOM 5438 O O . HIS A 1 862 ? 126.816 131.727 94.942 1.00 135.16 862 HIS A O 1
ATOM 5445 N N . TRP A 1 863 ? 124.768 132.539 95.455 1.00 119.23 863 TRP A N 1
ATOM 5446 C CA . TRP A 1 863 ? 124.814 132.034 96.824 1.00 119.23 863 TRP A CA 1
ATOM 5447 C C . TRP A 1 863 ? 124.490 130.546 96.879 1.00 119.23 863 TRP A C 1
ATOM 5448 O O . TRP A 1 863 ? 124.762 129.879 97.882 1.00 119.23 863 TRP A O 1
ATOM 5459 N N . LEU A 1 864 ? 123.951 129.999 95.791 1.00 149.93 864 LEU A N 1
ATOM 5460 C CA . LEU A 1 864 ? 123.073 128.837 95.888 1.00 149.93 864 LEU A CA 1
ATOM 5461 C C . LEU A 1 864 ? 123.560 127.748 96.853 1.00 149.93 864 LEU A C 1
ATOM 5462 O O . LEU A 1 864 ? 122.977 127.610 97.937 1.00 149.93 864 LEU A O 1
ATOM 5467 N N . LYS A 1 865 ? 124.655 127.039 96.567 1.00 137.33 865 LYS A N 1
ATOM 5468 C CA . LYS A 1 865 ? 124.959 125.876 97.404 1.00 137.33 865 LYS A CA 1
ATOM 5469 C C . LYS A 1 865 ? 125.788 126.218 98.634 1.00 137.33 865 LYS A C 1
ATOM 5470 O O . LYS A 1 865 ? 126.136 125.312 99.398 1.00 137.33 865 LYS A O 1
ATOM 5476 N N . VAL A 1 866 ? 126.111 127.489 98.848 1.00 145.76 866 VAL A N 1
ATOM 5477 C CA . VAL A 1 866 ? 126.714 127.899 100.109 1.00 145.76 866 VAL A CA 1
ATOM 5478 C C . VAL A 1 866 ? 125.590 128.468 100.969 1.00 145.76 866 VAL A C 1
ATOM 5479 O O . VAL A 1 866 ? 125.790 128.809 102.141 1.00 145.76 866 VAL A O 1
ATOM 5483 N N . ALA A 1 867 ? 124.392 128.550 100.390 1.00 157.28 867 ALA A N 1
ATOM 5484 C CA . ALA A 1 867 ? 123.245 129.072 101.122 1.00 157.28 867 ALA A CA 1
ATOM 5485 C C . ALA A 1 867 ? 122.990 128.263 102.389 1.00 157.28 867 ALA A C 1
ATOM 5486 O O . ALA A 1 867 ? 123.044 127.030 102.383 1.00 157.28 867 ALA A O 1
ATOM 5488 N N . GLY A 1 868 ? 122.713 128.968 103.481 1.00 170.93 868 GLY A N 1
ATOM 5489 C CA . GLY A 1 868 ? 122.459 128.361 104.778 1.00 170.93 868 GLY A CA 1
ATOM 5490 C C . GLY A 1 868 ? 123.232 128.959 105.939 1.00 170.93 868 GLY A C 1
ATOM 5491 O O . GLY A 1 868 ? 122.815 128.831 107.093 1.00 170.93 868 GLY A O 1
ATOM 5492 N N . GLY A 1 869 ? 124.356 129.616 105.651 1.00 162.21 869 GLY A N 1
ATOM 5493 C CA . GLY A 1 869 ? 125.153 130.193 106.720 1.00 162.21 869 GLY A CA 1
ATOM 5494 C C . GLY A 1 869 ? 124.363 131.164 107.574 1.00 162.21 869 GLY A C 1
ATOM 5495 O O . GLY A 1 869 ? 124.414 131.106 108.805 1.00 162.21 869 GLY A O 1
ATOM 5496 N N . VAL A 1 870 ? 123.610 132.061 106.936 1.00 172.01 870 VAL A N 1
ATOM 5497 C CA . VAL A 1 870 ? 122.790 132.999 107.695 1.00 172.01 870 VAL A CA 1
ATOM 5498 C C . VAL A 1 870 ? 121.785 132.245 108.555 1.00 172.01 870 VAL A C 1
ATOM 5499 O O . VAL A 1 870 ? 121.510 132.630 109.699 1.00 172.01 870 VAL A O 1
ATOM 5503 N N . PHE A 1 871 ? 121.227 131.153 108.029 1.00 182.74 871 PHE A N 1
ATOM 5504 C CA . PHE A 1 871 ? 120.324 130.352 108.846 1.00 182.74 871 PHE A CA 1
ATOM 5505 C C . PHE A 1 871 ? 121.052 129.833 110.076 1.00 182.74 871 PHE A C 1
ATOM 5506 O O . PHE A 1 871 ? 120.531 129.892 111.196 1.00 182.74 871 PHE A O 1
ATOM 5514 N N . PHE A 1 872 ? 122.282 129.356 109.888 1.00 161.89 872 PHE A N 1
ATOM 5515 C CA . PHE A 1 872 ? 123.063 128.901 111.030 1.00 161.89 872 PHE A CA 1
ATOM 5516 C C . PHE A 1 872 ? 123.279 130.047 112.008 1.00 161.89 872 PHE A C 1
ATOM 5517 O O . PHE A 1 872 ? 123.298 129.848 113.229 1.00 161.89 872 PHE A O 1
ATOM 5525 N N . ASN A 1 873 ? 123.427 131.263 111.482 1.00 163.68 873 ASN A N 1
ATOM 5526 C CA . ASN A 1 873 ? 123.539 132.432 112.346 1.00 163.68 873 ASN A CA 1
ATOM 5527 C C . ASN A 1 873 ? 122.280 132.595 113.184 1.00 163.68 873 ASN A C 1
ATOM 5528 O O . ASN A 1 873 ? 122.352 132.845 114.391 1.00 163.68 873 ASN A O 1
ATOM 5533 N N . PHE A 1 874 ? 121.115 132.438 112.558 1.00 170.94 874 PHE A N 1
ATOM 5534 C CA . PHE A 1 874 ? 119.874 132.441 113.326 1.00 170.94 874 PHE A CA 1
ATOM 5535 C C . PHE A 1 874 ? 119.920 131.371 114.408 1.00 170.94 874 PHE A C 1
ATOM 5536 O O . PHE A 1 874 ? 119.447 131.580 115.530 1.00 170.94 874 PHE A O 1
ATOM 5544 N N . TRP A 1 875 ? 120.502 130.220 114.081 1.00 148.10 875 TRP A N 1
ATOM 5545 C CA . TRP A 1 875 ? 120.675 129.153 115.062 1.00 148.10 875 TRP A CA 1
ATOM 5546 C C . TRP A 1 875 ? 121.480 129.655 116.257 1.00 148.10 875 TRP A C 1
ATOM 5547 O O . TRP A 1 875 ? 121.116 129.425 117.421 1.00 148.10 875 TRP A O 1
ATOM 5558 N N . VAL A 1 876 ? 122.569 130.376 115.976 1.00 153.79 876 VAL A N 1
ATOM 5559 C CA . VAL A 1 876 ? 123.389 130.969 117.034 1.00 153.79 876 VAL A CA 1
ATOM 5560 C C . VAL A 1 876 ? 122.548 131.941 117.848 1.00 153.79 876 VAL A C 1
ATOM 5561 O O . VAL A 1 876 ? 122.693 132.066 119.071 1.00 153.79 876 VAL A O 1
ATOM 5565 N N . LEU A 1 877 ? 121.653 132.651 117.162 1.00 160.65 877 LEU A N 1
ATOM 5566 C CA . LEU A 1 877 ? 120.753 133.563 117.853 1.00 160.65 877 LEU A CA 1
ATOM 5567 C C . LEU A 1 877 ? 119.863 132.800 118.821 1.00 160.65 877 LEU A C 1
ATOM 5568 O O . LEU A 1 877 ? 119.618 133.249 119.943 1.00 160.65 877 LEU A O 1
ATOM 5573 N N . PHE A 1 878 ? 119.390 131.626 118.410 1.00 148.87 878 PHE A N 1
ATOM 5574 C CA . PHE A 1 878 ? 118.462 130.879 119.250 1.00 148.87 878 PHE A CA 1
ATOM 5575 C C . PHE A 1 878 ? 119.186 130.250 120.432 1.00 148.87 878 PHE A C 1
ATOM 5576 O O . PHE A 1 878 ? 118.599 130.072 121.501 1.00 148.87 878 PHE A O 1
ATOM 5584 N N . HIS A 1 879 ? 120.473 129.941 120.267 1.00 145.17 879 HIS A N 1
ATOM 5585 C CA . HIS A 1 879 ? 121.239 129.421 121.397 1.00 145.17 879 HIS A CA 1
ATOM 5586 C C . HIS A 1 879 ? 121.897 130.507 122.248 1.00 145.17 879 HIS A C 1
ATOM 5587 O O . HIS A 1 879 ? 122.476 130.183 123.291 1.00 145.17 879 HIS A O 1
ATOM 5594 N N . LEU A 1 880 ? 121.836 131.776 121.846 1.00 158.76 880 LEU A N 1
ATOM 5595 C CA . LEU A 1 880 ? 122.279 132.854 122.726 1.00 158.76 880 LEU A CA 1
ATOM 5596 C C . LEU A 1 880 ? 121.072 133.666 123.193 1.00 158.76 880 LEU A C 1
ATOM 5597 O O . LEU A 1 880 ? 121.209 134.665 123.907 1.00 158.76 880 LEU A O 1
ATOM 5602 N N . TYR A 1 881 ? 119.887 133.221 122.778 1.00 144.91 881 TYR A N 1
ATOM 5603 C CA . TYR A 1 881 ? 118.634 133.875 123.154 1.00 144.91 881 TYR A CA 1
ATOM 5604 C C . TYR A 1 881 ? 118.353 133.918 124.653 1.00 144.91 881 TYR A C 1
ATOM 5605 O O . TYR A 1 881 ? 117.913 134.977 125.134 1.00 144.91 881 TYR A O 1
ATOM 5614 N N . PRO A 1 882 ? 118.522 132.826 125.443 1.00 135.02 882 PRO A N 1
ATOM 5615 C CA . PRO A 1 882 ? 118.057 132.870 126.842 1.00 135.02 882 PRO A CA 1
ATOM 5616 C C . PRO A 1 882 ? 118.629 134.008 127.675 1.00 135.02 882 PRO A C 1
ATOM 5617 O O . PRO A 1 882 ? 117.870 134.804 128.237 1.00 135.02 882 PRO A O 1
ATOM 5621 N N . PHE A 1 883 ? 119.957 134.093 127.770 1.00 142.34 883 PHE A N 1
ATOM 5622 C CA . PHE A 1 883 ? 120.575 135.104 128.622 1.00 142.34 883 PHE A CA 1
ATOM 5623 C C . PHE A 1 883 ? 120.354 136.505 128.062 1.00 142.34 883 PHE A C 1
ATOM 5624 O O . PHE A 1 883 ? 120.166 137.468 128.818 1.00 142.34 883 PHE A O 1
ATOM 5632 N N . ALA A 1 884 ? 120.370 136.635 126.733 1.00 142.21 884 ALA A N 1
ATOM 5633 C CA . ALA A 1 884 ? 120.125 137.931 126.109 1.00 142.21 884 ALA A CA 1
ATOM 5634 C C . ALA A 1 884 ? 118.727 138.442 126.434 1.00 142.21 884 ALA A C 1
ATOM 5635 O O . ALA A 1 884 ? 118.535 139.640 126.673 1.00 142.21 884 ALA A O 1
ATOM 5637 N N . LYS A 1 885 ? 117.736 137.548 126.437 1.00 131.89 885 LYS A N 1
ATOM 5638 C CA . LYS A 1 885 ? 116.387 137.940 126.830 1.00 131.89 885 LYS A CA 1
ATOM 5639 C C . LYS A 1 885 ? 116.302 138.225 128.323 1.00 131.89 885 LYS A C 1
ATOM 5640 O O . LYS A 1 885 ? 115.641 139.182 128.743 1.00 131.89 885 LYS A O 1
ATOM 5646 N N . GLY A 1 886 ? 116.966 137.410 129.142 1.00 126.80 886 GLY A N 1
ATOM 5647 C CA . GLY A 1 886 ? 116.824 137.535 130.580 1.00 126.80 886 GLY A CA 1
ATOM 5648 C C . GLY A 1 886 ? 117.585 138.676 131.216 1.00 126.80 886 GLY A C 1
ATOM 5649 O O . GLY A 1 886 ? 117.281 139.039 132.356 1.00 126.80 886 GLY A O 1
ATOM 5650 N N . ILE A 1 887 ? 118.573 139.244 130.521 1.00 131.08 887 ILE A N 1
ATOM 5651 C CA . ILE A 1 887 ? 119.317 140.362 131.100 1.00 131.08 887 ILE A CA 1
ATOM 5652 C C . ILE A 1 887 ? 118.412 141.577 131.299 1.00 131.08 887 ILE A C 1
ATOM 5653 O O . ILE A 1 887 ? 118.511 142.277 132.315 1.00 131.08 887 ILE A O 1
ATOM 5658 N N . LEU A 1 888 ? 117.515 141.847 130.345 1.00 119.77 888 LEU A N 1
ATOM 5659 C CA . LEU A 1 888 ? 116.626 143.000 130.479 1.00 119.77 888 LEU A CA 1
ATOM 5660 C C . LEU A 1 888 ? 115.653 142.813 131.640 1.00 119.77 888 LEU A C 1
ATOM 5661 O O . LEU A 1 888 ? 115.304 143.780 132.327 1.00 119.77 888 LEU A O 1
ATOM 5666 N N . GLY A 1 889 ? 115.203 141.587 131.866 1.00 110.64 889 GLY A N 1
ATOM 5667 C CA . GLY A 1 889 ? 114.461 141.243 133.082 1.00 110.64 889 GLY A CA 1
ATOM 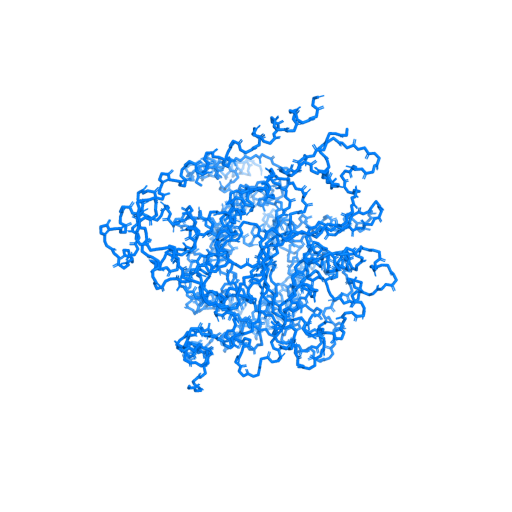5668 C C . GLY A 1 889 ? 112.955 141.452 132.913 1.00 110.64 889 GLY A C 1
ATOM 5669 O O . GLY A 1 889 ? 112.343 140.858 132.030 1.00 110.64 889 GLY A O 1
ATOM 5670 N N . LYS A 1 890 ? 112.378 142.291 133.777 1.00 113.16 890 LYS A N 1
ATOM 5671 C CA . LYS A 1 890 ? 110.945 142.562 133.712 1.00 113.16 890 LYS A CA 1
ATOM 5672 C C . LYS A 1 890 ? 110.563 143.158 132.364 1.00 113.16 890 LYS A C 1
ATOM 5673 O O . LYS A 1 890 ? 109.635 142.679 131.701 1.00 113.16 890 LYS A O 1
ATOM 5679 N N . HIS A 1 891 ? 111.288 144.191 131.929 1.00 110.68 891 HIS A N 1
ATOM 5680 C CA . HIS A 1 891 ? 111.077 144.748 130.600 1.00 110.68 891 HIS A CA 1
ATOM 5681 C C . HIS A 1 891 ? 111.357 143.734 129.500 1.00 110.68 891 HIS A C 1
ATOM 5682 O O . HIS A 1 891 ? 110.853 143.900 128.385 1.00 110.68 891 HIS A O 1
ATOM 5689 N N . GLY A 1 892 ? 112.139 142.695 129.789 1.00 127.54 892 GLY A N 1
ATOM 5690 C CA . GLY A 1 892 ? 112.338 141.601 128.861 1.00 127.54 892 GLY A CA 1
ATOM 5691 C C . GLY 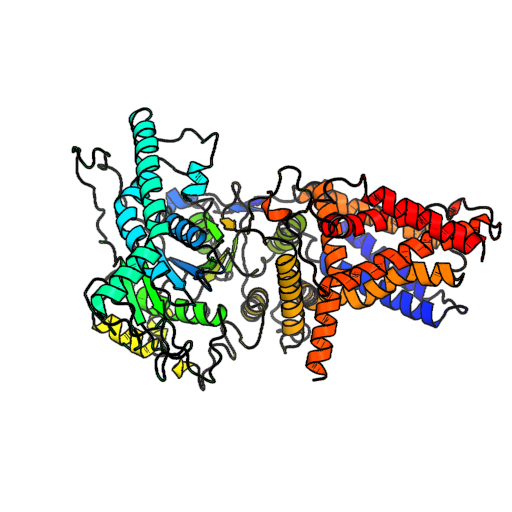A 1 892 ? 111.223 140.580 128.948 1.00 127.54 892 GLY A C 1
ATOM 5692 O O . GLY A 1 892 ? 111.436 139.389 128.701 1.00 127.54 892 GLY A O 1
ATOM 5693 N N . LYS A 1 893 ? 110.025 141.045 129.310 1.00 126.18 893 LYS A N 1
ATOM 5694 C CA . LYS A 1 893 ? 108.865 140.164 129.396 1.00 126.18 893 LYS A CA 1
ATOM 5695 C C . LYS A 1 893 ? 108.558 139.520 128.049 1.00 126.18 893 LYS A C 1
ATOM 5696 O O . LYS A 1 893 ? 108.273 138.319 127.970 1.00 126.18 893 LYS A O 1
ATOM 5702 N N . THR A 1 894 ? 108.612 140.303 126.979 1.00 140.33 894 THR A N 1
ATOM 5703 C CA . THR A 1 894 ? 108.335 139.808 125.639 1.00 140.33 894 THR A CA 1
ATOM 5704 C C . THR A 1 894 ? 109.426 140.314 124.713 1.00 140.33 894 THR A C 1
ATOM 5705 O O . THR A 1 894 ? 110.040 141.357 124.971 1.00 140.33 894 THR A O 1
ATOM 5709 N N . PRO A 1 895 ? 109.696 139.596 123.617 1.00 151.39 895 PRO A N 1
ATOM 5710 C CA . PRO A 1 895 ? 110.738 140.041 122.679 1.00 151.39 895 PRO A CA 1
ATOM 5711 C C . PRO A 1 895 ? 110.346 141.241 121.831 1.00 151.39 895 PRO A C 1
ATOM 5712 O O . PRO A 1 895 ? 111.103 141.597 120.920 1.00 151.39 895 PRO A O 1
ATOM 5716 N N . VAL A 1 896 ? 109.212 141.886 122.112 1.00 163.49 896 VAL A N 1
ATOM 5717 C CA . VAL A 1 896 ? 108.701 142.990 121.304 1.00 163.49 896 VAL A CA 1
ATOM 5718 C C . VAL A 1 896 ? 109.673 144.163 121.326 1.00 163.49 896 VAL A C 1
ATOM 5719 O O . VAL A 1 896 ? 109.598 145.060 120.480 1.00 163.49 896 VAL A O 1
ATOM 5723 N N . VAL A 1 897 ? 110.581 144.172 122.295 1.00 181.40 897 VAL A N 1
ATOM 5724 C CA . VAL A 1 897 ? 111.630 145.181 122.379 1.00 181.40 897 VAL A CA 1
ATOM 5725 C C . VAL A 1 897 ? 112.979 144.613 121.960 1.00 181.40 897 VAL A C 1
ATOM 5726 O O . VAL A 1 897 ? 113.772 145.291 121.306 1.00 181.40 897 VAL A O 1
ATOM 5730 N N . VAL A 1 898 ? 113.247 143.357 122.317 1.00 163.50 898 VAL A N 1
ATOM 5731 C CA . VAL A 1 898 ? 114.530 142.716 122.050 1.00 163.50 898 VAL A CA 1
ATOM 5732 C C . VAL A 1 898 ? 114.759 142.582 120.549 1.00 163.50 898 VAL A C 1
ATOM 5733 O O . VAL A 1 898 ? 115.816 142.968 120.034 1.00 163.50 898 VAL A O 1
ATOM 5737 N N . LEU A 1 899 ? 113.769 142.039 119.835 1.00 176.62 899 LEU A N 1
ATOM 5738 C CA . LEU A 1 899 ? 113.906 141.871 118.393 1.00 176.62 899 LEU A CA 1
ATOM 5739 C C . LEU A 1 899 ? 113.960 143.215 117.680 1.00 176.62 899 LEU A C 1
ATOM 5740 O O . LEU A 1 899 ? 114.690 143.370 116.693 1.00 176.62 899 LEU A O 1
ATOM 5745 N N . VAL A 1 900 ? 113.204 144.199 118.171 1.00 182.59 900 VAL A N 1
ATOM 5746 C CA . VAL A 1 900 ? 113.237 145.532 117.575 1.00 182.59 900 VAL A CA 1
ATOM 5747 C C . VAL A 1 900 ? 114.625 146.143 117.723 1.00 182.59 900 VAL A C 1
ATOM 5748 O O . VAL A 1 900 ? 115.168 146.724 116.779 1.00 182.59 900 VAL A O 1
ATOM 5752 N N . TRP A 1 901 ? 115.225 146.008 118.909 1.00 174.36 901 TRP A N 1
ATOM 5753 C CA . TRP A 1 901 ? 116.568 146.537 119.127 1.00 174.36 901 TRP A CA 1
ATOM 5754 C C . TRP A 1 901 ? 117.597 145.806 118.272 1.00 174.36 901 TRP A C 1
ATOM 5755 O O . TRP A 1 901 ? 118.533 146.419 117.742 1.00 174.36 901 TRP A O 1
ATOM 5766 N N . TRP A 1 902 ? 117.444 144.486 118.132 1.00 179.02 902 TRP A N 1
ATOM 5767 C CA . TRP A 1 902 ? 118.348 143.728 117.271 1.00 179.02 902 TRP A CA 1
ATOM 5768 C C . TRP A 1 902 ? 118.265 144.211 115.827 1.00 179.02 902 TRP A C 1
ATOM 5769 O O . TRP A 1 902 ? 119.291 144.432 115.173 1.00 179.02 902 TRP A O 1
ATOM 5780 N N . ALA A 1 903 ? 117.044 144.394 115.319 1.00 183.92 903 ALA A N 1
ATOM 5781 C CA . ALA A 1 903 ? 116.874 144.876 113.951 1.00 183.92 903 ALA A CA 1
ATOM 5782 C C . ALA A 1 903 ? 117.401 146.298 113.797 1.00 183.92 903 ALA A C 1
ATOM 5783 O O . ALA A 1 903 ? 117.960 146.653 112.753 1.00 183.92 903 ALA A O 1
ATOM 5785 N N . PHE A 1 904 ? 117.227 147.127 114.828 1.00 190.19 904 PHE A N 1
ATOM 5786 C CA . PHE A 1 904 ? 117.732 148.494 114.795 1.00 190.19 904 PHE A CA 1
ATOM 5787 C C . PHE A 1 904 ? 119.253 148.508 114.693 1.00 190.19 904 PHE A C 1
ATOM 5788 O O . PHE A 1 904 ? 119.829 149.229 113.869 1.00 190.19 904 PHE A O 1
ATOM 5796 N N . THR A 1 905 ? 119.920 147.683 115.503 1.00 197.24 905 THR A N 1
ATOM 5797 C CA . THR A 1 905 ? 121.375 147.574 115.424 1.00 197.24 905 THR A CA 1
ATOM 5798 C C . THR A 1 905 ? 121.810 147.036 114.064 1.00 197.24 905 THR A C 1
ATOM 5799 O O . THR A 1 905 ? 122.799 147.504 113.482 1.00 197.24 905 THR A O 1
ATOM 5803 N N . PHE A 1 906 ? 121.078 146.048 113.544 1.00 183.03 906 PHE A N 1
ATOM 5804 C CA . PHE A 1 906 ? 121.402 145.461 112.249 1.00 183.03 906 PHE A CA 1
ATOM 5805 C C . PHE A 1 906 ? 121.340 146.507 111.141 1.00 183.03 906 PHE A C 1
ATOM 5806 O O . PHE A 1 906 ? 122.256 146.619 110.319 1.00 183.03 906 PHE A O 1
ATOM 5814 N N . VAL A 1 907 ? 120.260 147.291 111.110 1.00 189.31 907 VAL A N 1
ATOM 5815 C CA . VAL A 1 907 ? 120.115 148.289 110.054 1.00 189.31 907 VAL A CA 1
ATOM 5816 C C . VAL A 1 907 ? 121.139 149.406 110.226 1.00 189.31 907 VAL A C 1
ATOM 5817 O O . VAL A 1 907 ? 121.680 149.920 109.238 1.00 189.31 907 VAL A O 1
ATOM 5821 N N . ILE A 1 908 ? 121.447 149.784 111.473 1.00 198.84 908 ILE A N 1
ATOM 5822 C CA . ILE A 1 908 ? 122.461 150.813 111.696 1.00 198.84 908 ILE A CA 1
ATOM 5823 C C . ILE A 1 908 ? 123.808 150.361 111.151 1.00 198.84 908 ILE A C 1
ATOM 5824 O O . ILE A 1 908 ? 124.491 151.109 110.440 1.00 198.84 908 ILE A O 1
ATOM 5829 N N . THR A 1 909 ? 124.212 149.128 111.469 1.00 195.38 909 THR A N 1
ATOM 5830 C CA . THR A 1 909 ? 125.517 148.668 111.007 1.00 195.38 909 THR A CA 1
ATOM 5831 C C . THR A 1 909 ? 125.531 148.431 109.500 1.00 195.38 909 THR A C 1
ATOM 5832 O O . THR A 1 909 ? 126.559 148.666 108.852 1.00 195.38 909 THR A O 1
ATOM 5836 N N . ALA A 1 910 ? 124.404 148.014 108.915 1.00 186.25 910 ALA A N 1
ATOM 5837 C CA . ALA A 1 910 ? 124.338 147.882 107.464 1.00 186.25 910 ALA A CA 1
ATOM 5838 C C . ALA A 1 910 ? 124.523 149.234 106.786 1.00 186.25 910 ALA A C 1
ATOM 5839 O O . ALA A 1 910 ? 125.291 149.359 105.824 1.00 186.25 910 ALA A O 1
ATOM 5841 N N . VAL A 1 911 ? 123.836 150.266 107.288 1.00 178.25 911 VAL A N 1
ATOM 5842 C CA . VAL A 1 911 ? 123.979 151.605 106.721 1.00 178.25 911 VAL A CA 1
ATOM 5843 C C . VAL A 1 911 ? 125.402 152.115 106.910 1.00 178.25 911 VAL A C 1
ATOM 5844 O O . VAL A 1 911 ? 125.976 152.744 106.011 1.00 178.25 911 VAL A O 1
ATOM 5848 N N . LEU A 1 912 ? 125.993 151.857 108.080 1.00 189.01 912 LEU A N 1
ATOM 5849 C CA . LEU A 1 912 ? 127.358 152.306 108.333 1.00 189.01 912 LEU A CA 1
ATOM 5850 C C . LEU A 1 912 ? 128.344 151.664 107.367 1.00 189.01 912 LEU A C 1
ATOM 5851 O O . LEU A 1 912 ? 129.216 152.347 106.816 1.00 189.01 912 LEU A O 1
ATOM 5856 N N . TYR A 1 913 ? 128.220 150.353 107.136 1.00 188.24 913 TYR A N 1
ATOM 5857 C CA . TYR A 1 913 ? 129.144 149.699 106.217 1.00 188.24 913 TYR A CA 1
ATOM 5858 C C . TYR A 1 913 ? 128.890 150.117 104.774 1.00 188.24 913 TYR A C 1
ATOM 5859 O O . TYR A 1 913 ? 129.836 150.200 103.983 1.00 188.24 913 TYR A O 1
ATOM 5868 N N . ILE A 1 914 ? 127.631 150.377 104.410 1.00 191.08 914 ILE A N 1
ATOM 5869 C CA . ILE A 1 914 ? 127.341 150.860 103.064 1.00 191.08 914 ILE A CA 1
ATOM 5870 C C . ILE A 1 914 ? 127.972 152.229 102.844 1.00 191.08 914 ILE A C 1
ATOM 5871 O O . ILE A 1 914 ? 128.561 152.494 101.788 1.00 191.08 914 ILE A O 1
ATOM 5876 N N . ASN A 1 915 ? 127.867 153.116 103.836 1.00 153.43 915 ASN A N 1
ATOM 5877 C CA . ASN A 1 915 ? 128.515 154.421 103.739 1.00 153.43 915 ASN A CA 1
ATOM 5878 C C . ASN A 1 915 ? 130.029 154.271 103.648 1.00 153.43 915 ASN A C 1
ATOM 5879 O O . ASN A 1 915 ? 130.680 154.916 102.819 1.00 153.43 915 ASN A O 1
ATOM 5884 N N . ILE A 1 916 ? 130.603 153.415 104.487 1.00 146.28 916 ILE A N 1
ATOM 5885 C CA . ILE A 1 916 ? 132.042 153.182 104.473 1.00 146.28 916 ILE A CA 1
ATOM 5886 C C . ILE A 1 916 ? 132.365 151.839 105.115 1.00 146.28 916 ILE A C 1
ATOM 5887 O O . ILE A 1 916 ? 132.664 150.865 104.424 1.00 146.28 916 ILE A O 1
#

Solvent-accessible surface area: 38352 Å² total; per-residue (Å²): 112,107,140,53,3,64,98,56,93,115,24,138,33,136,27,42,88,53,3,99,82,26,6,104,64,20,68,93,22,54,70,86,22,24,93,27,11,90,77,88,134,12,105,109,16,82,226,48,23,63,49,12,25,64,0,22,128,40,69,9,85,18,44,66,5,47,19,73,11,17,52,62,4,42,34,46,59,22,33,43,62,1,12,113,60,60,45,39,88,140,107,55,80,31,75,15,14,16,1,0,3,0,0,14,2,37,40,22,159,147,19,83,41,59,18,7,13,5,0,3,3,0,8,6,0,4,53,13,21,8,32,48,11,6,9,1,0,7,7,29,11,4,53,17,42,6,54,33,12,5,16,70,2,8,122,24,0,68,89,4,1,3,9,0,56,24,8,25,2,54,19,13,0,0,62,22,6,27,122,71,206,75,30,88,168,86,14,172,27,119,114,64,19,69,66,5,74,132,79,16,71,145,54,7,69,115,24,47,58,52,12,98,42,10,82,90,73,30,98,86,59,24,83,52,112,42,125,91,127,14,18,60,32,98,112,35,68,88,19,78,1,19,37,124,62,63,45,171,95,36,134,98,15,25,10,55,25,16,6,80,36,41,30,59,60,14,70,109,177,114,89,64,20,69,107,86,62,96,133,53,54,29,94,9,85,55,25,22,30,37,32,10,19,2,6,16,17,16,28,40,21,67,81,89,86,87,73,30,140,118,12,7,2,19,16,8,0,22,44,4,4,23,24,32,41,23,14,34,13,6,2,16,6,40,13,30,14,14,4,18,15,2,36,2,4,28,5,0,2,0,15,7,36,9,124,106,22,86,34,9,3,5,0,2,3,6,15,25,32,83,57,30,48,137,87,25,91,70,11,20,44,36,75,23,90,21,12,8,28,12,24,0,43,0,18,61,24,13,2,28,9,41,37,12,1,0,2,11,23,49,111,36,92,58,106,110,32,61,83,93,34,78,97,120,64,42,159,72,37,63,81,147,45,87,88,39,59,134,64,22,35,84,60,3,63,102,26,20,27,19,62,81,54,88,216,51,16,88,5,181,102,64,22,12,19,45,131,27,60,11,28,24,19,6,19,1,11,95,25,9,52,137,17,47,81,0,21,4,2,29,46,197,68,54,2,4,24,0,64,14,34,99,54,26,43,52,29,27,105,26,21,41,96,130,0,28,0,7,8,57,4,69,149,49,204,27,51,6,127,160,19,50,140,157,7,88,92,28,23,48,23,17,9,48,24,50,10,13,49,0,67,12,0,109,62,16,35,62,75,35,46,22,43,11,85,17,69,97,61,49,88,118,71,31,78,208,78,54,103,99,24,155,74,79,70,34,86,36,108,49,14,76,108,66,4,8,80,28,22,11,144,26,18,64,14,75,92,112,31,89,66,26,21,26,3,36,113,60,14,15,1,4,15,9,21,51,22,0,15,69,84,19,99,70,131,97,126,197,203,76,110,86,114,103,54,170,156,17,92,70,4,85,54,5,55,104,14,25,95,57,15,18,65,7,22,1,20,15,106,9,69,60,112,106,48,135,119,83,119,171,108,188,86,67,39,50,91,147,113,21,108,104,31,44,129,26,25,50,14,22,20,42,30,39,55,14,108,123,5,126,56,47,101,52,10,106,93,140,52,56,123,36,74,76,73,7,22,97,109,64,129,123,176

Secondary structure (DSSP, 8-state):
----SEEEEEPPHHHHHHHHHHHHHHHHHHHHHHHHHHHS--GGGHHHHHHHHHHHHHHHHHHHHHHGGGSS-EEEEE-SHHHHHHTB-TTS-B----EEEEEEE--TTTS-HHHHHHHHHHHHTSSS-TTTEEEEEEETT--HHHHHHHHHHHHHHHHHHHHHHHHT-SS--HHHHHT-SS-----S-SHHHHHHHHHHHHHHHHHHHHHHTHHHHHHHHHHHHH-------TTS----S--SS--TTTSTT-B--EEEEEE-PPPSS------S-SS--S--TT-------EEEEE--B-TTS---HHHHHHHHHHHHHHHHT--SEEEEEESS-EES-TTHHHHHHHHHHSTT-SSEEEEE--EEE----TT-SS--S-HHHIIIIIHHHTTTT-----SSSEEEE-TT--TTTHHHHHSS-GGGGTSSPPP--HHHHHHHHHHT-GGGGTTS-BTTTBSS-SS-S-HHHHHHHHHHTTS-EEEE---SS-SEEEPPPPSHHHHHHHHHHHHHHHHHHHHSS--GGG--TTS-HHHHHHHHHHHHGGGHHHHHHHHHHHHHHHHHHT--SSSS--HHHHHHHHHHHHHHHHHHHHHHHHTT--HHHHHHHHHHHHHHHHHHHHHHHHHHHHHHH--GGGG-----GGGHHHHHHHHHHHHHHHHHHHHHHTTSS---GGGTTHHHHHHHHHHHHHHHHHHHHTTGGGSTTTHHHHHHHHHHHHHHHHHH-

InterPro domains:
  IPR005150 Cellulose synthase [PF03552] (188-919)
  IPR029044 Nucleotide-diphospho-sugar transferases [G3DSA:3.90.550.10] (380-513)
  IPR029044 Nucleotide-diphospho-sugar transferases [SSF53448] (207-725)

Organism: Hordeum vulgare subsp. vulgare (NCBI:txid112509)

Sequence (733 aa):
DDRPVFRTEKIKGVLLHPYRVLIFVRLIAFTLFVIWRISHKNPDAMWLWVTSICGEFWFGFSWLLDQLPKLNPINRVPDLAVLRQRFDRPDGTSTLPGLDIFVTTADPIKEPILSTANSVLSILAADYPVDRNTCYVSDDSGMLLTYEALAESSKFATLWVPFCRKHGIEPRGPESYFELKSHPYMGRAQDEFVNDRRRVRKEYDEFKARINSLEHDIKQRNDGYNAPRPTWMADGTQWEGTWVDASENHRRGDHAGIVLVLLNHPSHRRQTGPPASADNPLDLSGVDVRLPMLVYVSREKRPGHDHQKKAGAMNALTRASALLSNSPFILNLDCDHYINNSQALRAGICFMVGRDSDTVAFVQFPQRFEGVDPTDLYANHNRIFFDGTLRALDGMQGPIYVGTGCLFRRITVFVDTIPRASHPSPYAAAAEGIVADEATIVEAVNVTAAAFEKKTGWGKEIGWVYDTVTEDVVTGYRMHIKGWRSRYCSIYPHAFIGTAPINLTERLFQVLRWSTGSLEIFFSKNNPLFGSTYLHPLQRVAYINITTYPFTAIFLIFYTTVPALSFVTGHFIVQRPTTMFYVYLGIVLSTLLVIAVLEVKWAGVTVFEWFRNGQFWMTASCSAYLAAVCQVLTKVIFYADLYVVRWTPLMITPIIIIFVNIIGSAVAFAKVLDGEWTHWLKVAGGVFFNFWVLFHLYPFAKGILGKHGKTPVVVLVWWAFTFVITAVLYINI

Nearest PDB structures (foldseek):
  8dqk-assembly1_A  TM=1.001E+00  e=0.000E+00  Hordeum vulgare
  8g27-assembly1_D  TM=8.666E-01  e=9.921E-57  Populus tremula x Populus tremuloides
  7ck2-assembly2_B  TM=7.431E-01  e=6.076E-23  Arabidopsis thaliana
  7ck2-assembly1_A  TM=7.422E-01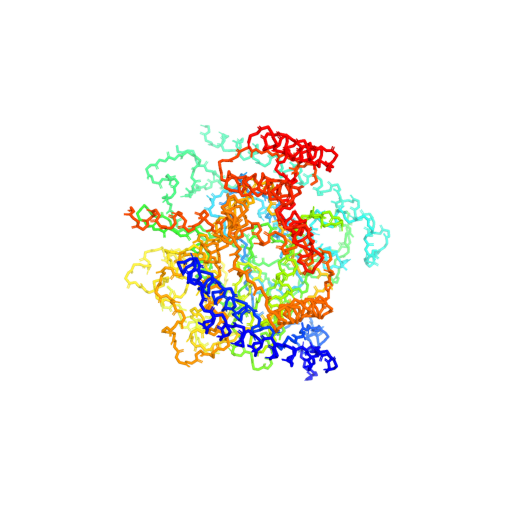  e=1.061E-22  Arabidopsis thaliana
  7ck3-assembly2_B  TM=7.108E-01  e=3.686E-21  Arabidopsis thaliana